Protein AF-0000000080438898 (afdb_homodimer)

Radius of gyration: 27.8 Å; Cα contacts (8 Å, |Δi|>4): 1320; chains: 2; bounding box: 69×73×82 Å

InterPro domains:
  IPR001917 Aminotransferase, class-II, pyridoxal-phosphate binding site [PS00599] (202-211)
  IPR004839 Aminotransferase, class I/classII, large domain [PF00155] (15-336)
  IPR005861 Histidinol-phosphate aminotransferase family [TIGR01141] (5-339)
  IPR015421 Pyridoxal phosphate-dependent transferase, major domain [G3DSA:3.40.640.10] (38-249)
  IPR015422 Pyridoxal phosphate-dependent transferase, small domain [G3DSA:3.90.1150.10] (12-337)
  IPR015424 Pyridoxal phosphate-dependent transferase [SSF53383] (14-338)

Structure (mmCIF, N/CA/C/O backbone):
data_AF-0000000080438898-model_v1
#
loop_
_entity.id
_entity.type
_entity.pdbx_description
1 polymer 'Histidinol-phosphate transaminase'
#
loop_
_atom_site.group_PDB
_atom_site.id
_atom_site.type_symbol
_atom_site.label_atom_id
_atom_site.label_alt_id
_atom_site.label_comp_id
_atom_site.label_asym_id
_atom_site.label_entity_id
_atom_site.label_seq_id
_atom_site.pdbx_PDB_ins_code
_atom_site.Cartn_x
_atom_site.Cartn_y
_atom_site.Cartn_z
_atom_site.occupancy
_atom_site.B_iso_or_equiv
_atom_site.auth_seq_id
_atom_site.auth_comp_id
_atom_site.auth_asym_id
_atom_site.auth_atom_id
_atom_site.pdbx_PDB_model_num
ATOM 1 N N . MET A 1 1 ? -40.719 -39.406 -25.328 1 26.23 1 MET A N 1
ATOM 2 C CA . MET A 1 1 ? -40.469 -38 -25.625 1 26.23 1 MET A CA 1
ATOM 3 C C . MET A 1 1 ? -39.438 -37.406 -24.672 1 26.23 1 MET A C 1
ATOM 5 O O . MET A 1 1 ? -39.656 -37.312 -23.469 1 26.23 1 MET A O 1
ATOM 9 N N . LYS A 1 2 ? -38.188 -37.5 -24.922 1 29.28 2 LYS A N 1
ATOM 10 C CA . LYS A 1 2 ? -37.031 -37.344 -24.047 1 29.28 2 LYS A CA 1
ATOM 11 C C . LYS A 1 2 ? -36.812 -35.875 -23.703 1 29.28 2 LYS A C 1
ATOM 13 O O . LYS A 1 2 ? -36.812 -35 -24.594 1 29.28 2 LYS A O 1
ATOM 18 N N . ILE A 1 3 ? -37.125 -35.188 -22.562 1 27.59 3 ILE A N 1
ATOM 19 C CA . ILE A 1 3 ? -37.156 -33.812 -22.078 1 27.59 3 ILE A CA 1
ATOM 20 C C . ILE A 1 3 ? -35.781 -33.188 -22.25 1 27.59 3 ILE A C 1
ATOM 22 O O . ILE A 1 3 ? -34.812 -33.625 -21.625 1 27.59 3 ILE A O 1
ATOM 26 N N . VAL A 1 4 ? -35.469 -32.625 -23.406 1 28.47 4 VAL A N 1
ATOM 27 C CA . VAL A 1 4 ? -34.281 -31.875 -23.734 1 28.47 4 VAL A CA 1
ATOM 28 C C . VAL A 1 4 ? -34.125 -30.688 -22.781 1 28.47 4 VAL A C 1
ATOM 30 O O . VAL A 1 4 ? -34.938 -29.781 -22.766 1 28.47 4 VAL A O 1
ATOM 33 N N . GLU A 1 5 ? -33.906 -31.031 -21.531 1 28.7 5 GLU A N 1
ATOM 34 C CA . GLU A 1 5 ? -33.781 -29.875 -20.672 1 28.7 5 GLU A CA 1
ATOM 35 C C . GLU A 1 5 ? -32.906 -28.812 -21.312 1 28.7 5 GLU A C 1
ATOM 37 O O . GLU A 1 5 ? -31.812 -29.109 -21.812 1 28.7 5 GLU A O 1
ATOM 42 N N . GLU A 1 6 ? -33.469 -27.812 -21.875 1 26.52 6 GLU A N 1
ATOM 43 C CA . GLU A 1 6 ? -32.969 -26.641 -22.547 1 26.52 6 GLU A CA 1
ATOM 44 C C . GLU A 1 6 ? -31.781 -26.031 -21.797 1 26.52 6 GLU A C 1
ATOM 46 O O . GLU A 1 6 ? -31.891 -25.734 -20.594 1 26.52 6 GLU A O 1
ATOM 51 N N . TYR A 1 7 ? -30.688 -26.547 -22.141 1 24.84 7 TYR A N 1
ATOM 52 C CA . TYR A 1 7 ? -29.438 -25.953 -21.688 1 24.84 7 TYR A CA 1
ATOM 53 C C . TYR A 1 7 ? -29.484 -24.438 -21.766 1 24.84 7 TYR A C 1
ATOM 55 O O . TYR A 1 7 ? -29.594 -23.875 -22.859 1 24.84 7 TYR A O 1
ATOM 63 N N . LYS A 1 8 ? -30.172 -23.828 -20.906 1 31.91 8 LYS A N 1
ATOM 64 C CA . LYS A 1 8 ? -30.156 -22.375 -20.875 1 31.91 8 LYS A CA 1
ATOM 65 C C . LYS A 1 8 ? -28.719 -21.844 -20.891 1 31.91 8 LYS A C 1
ATOM 67 O O . LYS A 1 8 ? -27.922 -22.172 -20.031 1 31.91 8 LYS A O 1
ATOM 72 N N . PRO A 1 9 ? -28.453 -21.453 -22.016 1 28.25 9 PRO A N 1
ATOM 73 C CA . PRO A 1 9 ? -27.109 -20.922 -22.203 1 28.25 9 PRO A CA 1
ATOM 74 C C . PRO A 1 9 ? -26.703 -19.969 -21.078 1 28.25 9 PRO A C 1
ATOM 76 O O . PRO A 1 9 ? -27.516 -19.141 -20.625 1 28.25 9 PRO A O 1
ATOM 79 N N . LEU A 1 10 ? -25.953 -20.359 -20.094 1 33.41 10 LEU A N 1
ATOM 80 C CA . LEU A 1 10 ? -25.516 -19.469 -19.016 1 33.41 10 LEU A CA 1
ATOM 81 C C . LEU A 1 10 ? -25.031 -18.141 -19.562 1 33.41 10 LEU A C 1
ATOM 83 O O . LEU A 1 10 ? -24.078 -18.094 -20.344 1 33.41 10 LEU A O 1
ATOM 87 N N . VAL A 1 11 ? -25.734 -17.25 -19.891 1 33.91 11 VAL A N 1
ATOM 88 C CA . VAL A 1 11 ? -25.422 -15.875 -20.281 1 33.91 11 VAL A CA 1
ATOM 89 C C . VAL A 1 11 ? -24.484 -15.227 -19.266 1 33.91 11 VAL A C 1
ATOM 91 O O . VAL A 1 11 ? -24.859 -15.039 -18.109 1 33.91 11 VAL A O 1
ATOM 94 N N . ILE A 1 12 ? -23.188 -15.477 -19.344 1 42.47 12 ILE A N 1
ATOM 95 C CA . ILE A 1 12 ? -22.234 -14.719 -18.547 1 42.47 12 ILE A CA 1
ATOM 96 C C . ILE A 1 12 ? -22.156 -13.281 -19.047 1 42.47 12 ILE A C 1
ATOM 98 O O . ILE A 1 12 ? -21.641 -13.016 -20.141 1 42.47 12 ILE A O 1
ATOM 102 N N . GLU A 1 13 ? -22.922 -12.453 -18.859 1 47.16 13 GLU A N 1
ATOM 103 C CA . GLU A 1 13 ? -23.094 -11.07 -19.312 1 47.16 13 GLU A CA 1
ATOM 104 C C . GLU A 1 13 ? -21.734 -10.359 -19.422 1 47.16 13 GLU A C 1
ATOM 106 O O . GLU A 1 13 ? -21.516 -9.594 -20.359 1 47.16 13 GLU A O 1
ATOM 111 N N . ASN A 1 14 ? -20.781 -10.492 -18.438 1 59.94 14 ASN A N 1
ATOM 112 C CA . ASN A 1 14 ? -19.547 -9.703 -18.469 1 59.94 14 ASN A CA 1
ATOM 113 C C . ASN A 1 14 ? -18.328 -10.578 -18.719 1 59.94 14 ASN A C 1
ATOM 115 O O . ASN A 1 14 ? -17.203 -10.203 -18.391 1 59.94 14 ASN A O 1
ATOM 119 N N . GLY A 1 15 ? -18.516 -11.711 -19.453 1 83.19 15 GLY A N 1
ATOM 120 C CA . GLY A 1 15 ? -17.453 -12.625 -19.844 1 83.19 15 GLY A CA 1
ATOM 121 C C . GLY A 1 15 ? -16.906 -13.445 -18.688 1 83.19 15 GLY A C 1
ATOM 122 O O . GLY A 1 15 ? -17.328 -13.266 -17.547 1 83.19 15 GLY A O 1
ATOM 123 N N . ILE A 1 16 ? -16.281 -14.648 -19.047 1 92.94 16 ILE A N 1
ATOM 124 C CA . ILE A 1 16 ? -15.664 -15.539 -18.078 1 92.94 16 ILE A CA 1
ATOM 125 C C . ILE A 1 16 ? -14.203 -15.141 -17.859 1 92.94 16 ILE A C 1
ATOM 127 O O . ILE A 1 16 ? -13.445 -14.992 -18.828 1 92.94 16 ILE A O 1
ATOM 131 N N . LYS A 1 17 ? -13.906 -14.883 -16.547 1 93.62 17 LYS A N 1
ATOM 132 C CA . LYS A 1 17 ? -12.555 -14.453 -16.188 1 93.62 17 LYS A CA 1
ATOM 133 C C . LYS A 1 17 ? -11.727 -15.617 -15.672 1 93.62 17 LYS A C 1
ATOM 135 O O . LYS A 1 17 ? -11.852 -16 -14.508 1 93.62 17 LYS A O 1
ATOM 140 N N . LEU A 1 18 ? -10.852 -16.141 -16.5 1 96.94 18 LEU A N 1
ATOM 141 C CA . LEU A 1 18 ? -9.953 -17.234 -16.156 1 96.94 18 LEU A CA 1
ATOM 142 C C . LEU A 1 18 ? -8.5 -16.828 -16.375 1 96.94 18 LEU A C 1
ATOM 144 O O . LEU A 1 18 ? -7.695 -17.625 -16.859 1 96.94 18 LEU A O 1
ATOM 148 N N . ASN A 1 19 ? -8.188 -15.57 -16.094 1 94.88 19 ASN A N 1
ATOM 149 C CA . ASN A 1 19 ? -6.859 -15.055 -16.422 1 94.88 19 ASN A CA 1
ATOM 150 C C . ASN A 1 19 ? -6.113 -14.594 -15.164 1 94.88 19 ASN A C 1
ATOM 152 O O . ASN A 1 19 ? -4.891 -14.445 -15.195 1 94.88 19 ASN A O 1
ATOM 156 N N . GLY A 1 20 ? -6.727 -14.344 -13.992 1 94.44 20 GLY A N 1
ATOM 157 C CA . GLY A 1 20 ? -6.109 -13.664 -12.867 1 94.44 20 GLY A CA 1
ATOM 158 C C . GLY A 1 20 ? -5.812 -14.586 -11.703 1 94.44 20 GLY A C 1
ATOM 159 O O . GLY A 1 20 ? -5.398 -14.125 -10.633 1 94.44 20 GLY A O 1
ATOM 160 N N . ASN A 1 21 ? -6.078 -15.891 -11.852 1 97.69 21 ASN A N 1
ATOM 161 C CA . ASN A 1 21 ? -5.852 -16.891 -10.82 1 97.69 21 ASN A CA 1
ATOM 162 C C . ASN A 1 21 ? -6.633 -16.578 -9.547 1 97.69 21 ASN A C 1
ATOM 164 O O . ASN A 1 21 ? -6.152 -16.828 -8.438 1 97.69 21 ASN A O 1
ATOM 168 N N . GLU A 1 22 ? -7.758 -15.938 -9.695 1 96.81 22 GLU A N 1
ATOM 169 C CA . GLU A 1 22 ? -8.625 -15.586 -8.578 1 96.81 22 GLU A CA 1
ATOM 170 C C . GLU A 1 22 ? -9.57 -16.734 -8.227 1 96.81 22 GLU A C 1
ATOM 172 O O . GLU A 1 22 ? -9.859 -17.578 -9.07 1 96.81 22 GLU A O 1
ATOM 177 N N . CYS A 1 23 ? -9.953 -16.75 -7 1 95.94 23 CYS A N 1
ATOM 178 C CA . CYS A 1 23 ? -11 -17.688 -6.609 1 95.94 23 CYS A CA 1
ATOM 179 C C . CYS A 1 23 ? -12.281 -17.438 -7.398 1 95.94 23 CYS A C 1
ATOM 181 O O . CYS A 1 23 ? -12.672 -16.297 -7.605 1 95.94 23 CYS A O 1
ATOM 183 N N . PHE A 1 24 ? -12.898 -18.484 -7.859 1 94.81 24 PHE A N 1
ATOM 184 C CA . PHE A 1 24 ? -14.094 -18.328 -8.672 1 94.81 24 PHE A CA 1
ATOM 185 C C . PHE A 1 24 ? -15.281 -17.891 -7.824 1 94.81 24 PHE A C 1
ATOM 187 O O . PHE A 1 24 ? -16.234 -17.312 -8.336 1 94.81 24 PHE A O 1
ATOM 194 N N . TYR A 1 25 ? -15.234 -18.234 -6.559 1 93.75 25 TYR A N 1
ATOM 195 C CA . TYR A 1 25 ? -16.344 -17.969 -5.648 1 93.75 25 TYR A CA 1
ATOM 196 C C . TYR A 1 25 ? -16.156 -16.641 -4.934 1 93.75 25 TYR A C 1
ATOM 198 O O . TYR A 1 25 ? -15.086 -16.359 -4.391 1 93.75 25 TYR A O 1
ATOM 206 N N . ASN A 1 26 ? -17.219 -15.883 -5 1 90.75 26 ASN A N 1
ATOM 207 C CA . ASN A 1 26 ? -17.203 -14.672 -4.191 1 90.75 26 ASN A CA 1
ATOM 208 C C . ASN A 1 26 ? -17.406 -14.977 -2.711 1 90.75 26 ASN A C 1
ATOM 210 O O . ASN A 1 26 ? -17.797 -16.078 -2.35 1 90.75 26 ASN A O 1
ATOM 214 N N . ILE A 1 27 ? -17.25 -14.016 -1.889 1 85.56 27 ILE A N 1
ATOM 215 C CA . ILE A 1 27 ? -17.328 -14.18 -0.44 1 85.56 27 ILE A CA 1
ATOM 216 C C . ILE A 1 27 ? -18.766 -14.445 -0.023 1 85.56 27 ILE A C 1
ATOM 218 O O . ILE A 1 27 ? -19.703 -13.836 -0.55 1 85.56 27 ILE A O 1
ATOM 222 N N . GLY A 1 28 ? -19.094 -15.438 0.739 1 83.75 28 GLY A N 1
ATOM 223 C CA . GLY A 1 28 ? -20.422 -15.828 1.181 1 83.75 28 GLY A CA 1
ATOM 224 C C . GLY A 1 28 ? -21.031 -14.852 2.178 1 83.75 28 GLY A C 1
ATOM 225 O O . GLY A 1 28 ? -20.312 -14.039 2.771 1 83.75 28 GLY A O 1
ATOM 226 N N . GLN A 1 29 ? -22.234 -14.898 2.361 1 86.62 29 GLN A N 1
ATOM 227 C CA . GLN A 1 29 ? -23 -14.008 3.238 1 86.62 29 GLN A CA 1
ATOM 228 C C . GLN A 1 29 ? -22.531 -14.141 4.688 1 86.62 29 GLN A C 1
ATOM 230 O O . GLN A 1 29 ? -22.547 -13.164 5.441 1 86.62 29 GLN A O 1
ATOM 235 N N . ASP A 1 30 ? -22.109 -15.266 5.012 1 89.69 30 ASP A N 1
ATOM 236 C CA . ASP A 1 30 ? -21.656 -15.492 6.383 1 89.69 30 ASP A CA 1
ATOM 237 C C . ASP A 1 30 ? -20.375 -14.703 6.672 1 89.69 30 ASP A C 1
ATOM 239 O O . ASP A 1 30 ? -20.266 -14.07 7.727 1 89.69 30 ASP A O 1
ATOM 243 N N . VAL A 1 31 ? -19.516 -14.766 5.746 1 91 31 VAL A N 1
ATOM 244 C CA . VAL A 1 31 ? -18.25 -14.031 5.887 1 91 31 VAL A CA 1
ATOM 245 C C . VAL A 1 31 ? -18.531 -12.531 5.855 1 91 31 VAL A C 1
ATOM 247 O O . VAL A 1 31 ? -18 -11.781 6.688 1 91 31 VAL A O 1
ATOM 250 N N . LEU A 1 32 ? -19.406 -12.078 5.008 1 90.56 32 LEU A N 1
ATOM 251 C CA . LEU A 1 32 ? -19.734 -10.664 4.871 1 90.56 32 LEU A CA 1
ATOM 252 C C . LEU A 1 32 ? -20.422 -10.148 6.125 1 90.56 32 LEU A C 1
ATOM 254 O O . LEU A 1 32 ? -20.172 -9.023 6.559 1 90.56 32 LEU A O 1
ATOM 258 N N . GLY A 1 33 ? -21.328 -11.008 6.641 1 91.69 33 GLY A N 1
ATOM 259 C CA . GLY A 1 33 ? -22.016 -10.625 7.867 1 91.69 33 GLY A CA 1
ATOM 260 C C . GLY A 1 33 ? -21.078 -10.383 9.031 1 91.69 33 GLY A C 1
ATOM 261 O O . GLY A 1 33 ? -21.234 -9.406 9.766 1 91.69 33 GLY A O 1
ATOM 262 N N . GLU A 1 34 ? -20.094 -11.266 9.18 1 93.88 34 GLU A N 1
ATOM 263 C CA . GLU A 1 34 ? -19.094 -11.117 10.234 1 93.88 34 GLU A CA 1
ATOM 264 C C . GLU A 1 34 ? -18.234 -9.875 10.016 1 93.88 34 GLU A C 1
ATOM 266 O O . GLU A 1 34 ? -17.938 -9.141 10.961 1 93.88 34 GLU A O 1
ATOM 271 N N . PHE A 1 35 ? -17.938 -9.617 8.844 1 93.88 35 PHE A N 1
ATOM 272 C CA . PHE A 1 35 ? -17.141 -8.438 8.5 1 93.88 35 PHE A CA 1
ATOM 273 C C . PHE A 1 35 ? -17.906 -7.16 8.836 1 93.88 35 PHE A C 1
ATOM 275 O O . PHE A 1 35 ? -17.359 -6.254 9.469 1 93.88 35 PHE A O 1
ATOM 282 N N . PHE A 1 36 ? -19.125 -7.121 8.469 1 89.75 36 PHE A N 1
ATOM 283 C CA . PHE A 1 36 ? -19.953 -5.945 8.719 1 89.75 36 PHE A CA 1
ATOM 284 C C . PHE A 1 36 ? -20.109 -5.707 10.219 1 89.75 36 PHE A C 1
ATOM 286 O O . PHE A 1 36 ? -20.125 -4.562 10.672 1 89.75 36 PHE A O 1
ATOM 293 N N . SER A 1 37 ? -20.219 -6.758 10.93 1 93 37 SER A N 1
ATOM 294 C CA . SER A 1 37 ? -20.359 -6.637 12.383 1 93 37 SER A CA 1
ATOM 295 C C . SER A 1 37 ? -19.109 -6.008 13 1 93 37 SER A C 1
ATOM 297 O O . SER A 1 37 ? -19.203 -5.223 13.945 1 93 37 SER A O 1
ATOM 299 N N . LYS A 1 38 ? -17.984 -6.289 12.461 1 93.06 38 LYS A N 1
ATOM 300 C CA . LYS A 1 38 ? -16.734 -5.742 12.977 1 93.06 38 LYS A CA 1
ATOM 301 C C . LYS A 1 38 ? -16.547 -4.297 12.531 1 93.06 38 LYS A C 1
ATOM 303 O O . LYS A 1 38 ? -15.93 -3.498 13.25 1 93.06 38 LYS A O 1
ATOM 308 N N . LEU A 1 39 ? -17.062 -3.973 11.375 1 90.25 39 LEU A N 1
ATOM 309 C CA . LEU A 1 39 ? -16.891 -2.633 10.82 1 90.25 39 LEU A CA 1
ATOM 310 C C . LEU A 1 39 ? -17.609 -1.595 11.688 1 90.25 39 LEU A C 1
ATOM 312 O O . LEU A 1 39 ? -17.172 -0.441 11.75 1 90.25 39 LEU A O 1
ATOM 316 N N . LYS A 1 40 ? -18.594 -1.976 12.344 1 86.19 40 LYS A N 1
ATOM 317 C CA . LYS A 1 40 ? -19.406 -1.066 13.148 1 86.19 40 LYS A CA 1
ATOM 318 C C . LYS A 1 40 ? -18.594 -0.461 14.281 1 86.19 40 LYS A C 1
ATOM 320 O O . LYS A 1 40 ? -18.922 0.616 14.789 1 86.19 40 LYS A O 1
ATOM 325 N N . ASN A 1 41 ? -17.516 -1.059 14.602 1 88.19 41 ASN A N 1
ATOM 326 C CA . ASN A 1 41 ? -16.734 -0.627 15.75 1 88.19 41 ASN A CA 1
ATOM 327 C C . ASN A 1 41 ? -15.43 0.043 15.32 1 88.19 41 ASN A C 1
ATOM 329 O O . ASN A 1 41 ? -14.609 0.401 16.172 1 88.19 41 ASN A O 1
ATOM 333 N N . ILE A 1 42 ? -15.289 0.234 14.062 1 92.31 42 ILE A N 1
ATOM 334 C CA . ILE A 1 42 ? -14.031 0.784 13.562 1 92.31 42 ILE A CA 1
ATOM 335 C C . ILE A 1 42 ? -14.07 2.309 13.641 1 92.31 42 ILE A C 1
ATOM 337 O O . ILE A 1 42 ? -15.094 2.928 13.328 1 92.31 42 ILE A O 1
ATOM 341 N N . GLU A 1 43 ? -12.984 2.891 14.164 1 93.06 43 GLU A N 1
ATOM 342 C CA . GLU A 1 43 ? -12.75 4.328 14.055 1 93.06 43 GLU A CA 1
ATOM 343 C C . GLU A 1 43 ? -12.07 4.676 12.734 1 93.06 43 GLU A C 1
ATOM 345 O O . GLU A 1 43 ? -10.844 4.668 12.641 1 93.06 43 GLU A O 1
ATOM 350 N N . PHE A 1 44 ? -12.867 5.07 11.797 1 94.75 44 PHE A N 1
ATOM 351 C CA . PHE A 1 44 ? -12.375 5.277 10.438 1 94.75 44 PHE A CA 1
ATOM 352 C C . PHE A 1 44 ? -11.484 6.516 10.367 1 94.75 44 PHE A C 1
ATOM 354 O O . PHE A 1 44 ? -10.664 6.645 9.453 1 94.75 44 PHE A O 1
ATOM 361 N N . ASN A 1 45 ? -11.641 7.398 11.336 1 95.88 45 ASN A N 1
ATOM 362 C CA . ASN A 1 45 ? -10.867 8.633 11.367 1 95.88 45 ASN A CA 1
ATOM 363 C C . ASN A 1 45 ? -9.461 8.398 11.922 1 95.88 45 ASN A C 1
ATOM 365 O O . ASN A 1 45 ? -8.633 9.312 11.938 1 95.88 45 ASN A O 1
ATOM 369 N N . ARG A 1 46 ? -9.172 7.207 12.344 1 96 46 ARG A N 1
ATOM 370 C CA . ARG A 1 46 ? -7.887 6.891 12.969 1 96 46 ARG A CA 1
ATOM 371 C C . ARG A 1 46 ? -7.039 6.012 12.055 1 96 46 ARG A C 1
ATOM 373 O O . ARG A 1 46 ? -7.57 5.191 11.305 1 96 46 ARG A O 1
ATOM 380 N N . TYR A 1 47 ? -5.758 6.219 12.18 1 96.25 47 TYR A N 1
ATOM 381 C CA . TYR A 1 47 ? -4.824 5.406 11.406 1 96.25 47 TYR A CA 1
ATOM 382 C C . TYR A 1 47 ? -4.898 3.941 11.82 1 96.25 47 TYR A C 1
ATOM 384 O O . TYR A 1 47 ? -5.246 3.635 12.969 1 96.25 47 TYR A O 1
ATOM 392 N N . PRO A 1 48 ? -4.562 3.053 10.852 1 97.12 48 PRO A N 1
ATOM 393 C CA . PRO A 1 48 ? -4.566 1.626 11.18 1 97.12 48 PRO A CA 1
ATOM 394 C C . PRO A 1 48 ? -3.441 1.243 12.141 1 97.12 48 PRO A C 1
ATOM 396 O O . PRO A 1 48 ? -2.537 2.045 12.391 1 97.12 48 PRO A O 1
ATOM 399 N N . ASP A 1 49 ? -3.637 0.066 12.727 1 95.88 49 ASP A N 1
ATOM 400 C CA . ASP A 1 49 ? -2.5 -0.54 13.414 1 95.88 49 ASP A CA 1
ATOM 401 C C . ASP A 1 49 ? -1.332 -0.761 12.461 1 95.88 49 ASP A C 1
ATOM 403 O O . ASP A 1 49 ? -1.408 -1.605 11.562 1 95.88 49 ASP A O 1
ATOM 407 N N . SER A 1 50 ? -0.309 -0.01 12.672 1 95.56 50 SER A N 1
ATOM 408 C CA . SER A 1 50 ? 0.82 -0.028 11.75 1 95.56 50 SER A CA 1
ATOM 409 C C . SER A 1 50 ? 1.396 -1.433 11.609 1 95.56 50 SER A C 1
ATOM 411 O O . SER A 1 50 ? 1.903 -1.797 10.547 1 95.56 50 SER A O 1
ATOM 413 N N . ASP A 1 51 ? 1.284 -2.248 12.648 1 95 51 ASP A N 1
ATOM 414 C CA . ASP A 1 51 ? 1.902 -3.57 12.625 1 95 51 ASP A CA 1
ATOM 415 C C . ASP A 1 51 ? 0.87 -4.656 12.336 1 95 51 ASP A C 1
ATOM 417 O O . ASP A 1 51 ? 1.219 -5.828 12.188 1 95 51 ASP A O 1
ATOM 421 N N . SER A 1 52 ? -0.35 -4.281 12.219 1 97.62 52 SER A N 1
ATOM 422 C CA . SER A 1 52 ? -1.412 -5.246 11.953 1 97.62 52 SER A CA 1
ATOM 423 C C . SER A 1 52 ? -1.387 -6.387 12.969 1 97.62 52 SER A C 1
ATOM 425 O O . SER A 1 52 ? -1.437 -7.559 12.586 1 97.62 52 SER A O 1
ATOM 427 N N . ASN A 1 53 ? -1.355 -6.047 14.203 1 97.44 53 ASN A N 1
ATOM 428 C CA . ASN A 1 53 ? -1.049 -7.012 15.25 1 97.44 53 ASN A CA 1
ATOM 429 C C . ASN A 1 53 ? -2.078 -8.133 15.297 1 97.44 53 ASN A C 1
ATOM 431 O O . ASN A 1 53 ? -1.715 -9.312 15.336 1 97.44 53 ASN A O 1
ATOM 435 N N . LEU A 1 54 ? -3.357 -7.805 15.273 1 97.75 54 LEU A N 1
ATOM 436 C CA . LEU A 1 54 ? -4.387 -8.836 15.375 1 97.75 54 LEU A CA 1
ATOM 437 C C . LEU A 1 54 ? -4.367 -9.742 14.156 1 97.75 54 LEU A C 1
ATOM 439 O O . LEU A 1 54 ? -4.484 -10.969 14.281 1 97.75 54 LEU A O 1
ATOM 443 N N . LEU A 1 55 ? -4.227 -9.188 12.992 1 98.5 55 LEU A N 1
ATOM 444 C CA . LEU A 1 55 ? -4.133 -9.969 11.766 1 98.5 55 LEU A CA 1
ATOM 445 C C . LEU A 1 55 ? -2.906 -10.875 11.789 1 98.5 55 LEU A C 1
ATOM 447 O O . LEU A 1 55 ? -2.986 -12.047 11.406 1 98.5 55 LEU A O 1
ATOM 451 N N . LYS A 1 56 ? -1.816 -10.305 12.25 1 97.88 56 LYS A N 1
ATOM 452 C CA . LYS A 1 56 ? -0.568 -11.047 12.383 1 97.88 56 LYS A CA 1
ATOM 453 C C . LYS A 1 56 ? -0.744 -12.258 13.289 1 97.88 56 LYS A C 1
ATOM 455 O O . LYS A 1 56 ? -0.273 -13.359 12.969 1 97.88 56 LYS A O 1
ATOM 460 N N . GLU A 1 57 ? -1.369 -12.078 14.367 1 98.31 57 GLU A N 1
ATOM 461 C CA . GLU A 1 57 ? -1.591 -13.148 15.336 1 98.31 57 GLU A CA 1
ATOM 462 C C . GLU A 1 57 ? -2.432 -14.266 14.734 1 98.31 57 GLU A C 1
ATOM 464 O O . GLU A 1 57 ? -2.104 -15.445 14.891 1 98.31 57 GLU A O 1
ATOM 469 N N . LYS A 1 58 ? -3.469 -13.906 14.117 1 98.5 58 LYS A N 1
ATOM 470 C CA . LYS A 1 58 ? -4.355 -14.898 13.516 1 98.5 58 LYS A CA 1
ATOM 471 C C . LYS A 1 58 ? -3.646 -15.672 12.414 1 98.5 58 LYS A C 1
ATOM 473 O O . LYS A 1 58 ? -3.793 -16.891 12.305 1 98.5 58 LYS A O 1
ATOM 478 N N . TYR A 1 59 ? -2.893 -15.008 11.641 1 98.69 59 TYR A N 1
ATOM 479 C CA . TYR A 1 59 ? -2.201 -15.688 10.555 1 98.69 59 TYR A CA 1
ATOM 480 C C . TYR A 1 59 ? -1.095 -16.594 11.086 1 98.69 59 TYR A C 1
ATOM 482 O O . TYR A 1 59 ? -0.856 -17.672 10.562 1 98.69 59 TYR A O 1
ATOM 490 N N . ALA A 1 60 ? -0.371 -16.078 12.102 1 98.62 60 ALA A N 1
ATOM 491 C CA . ALA A 1 60 ? 0.661 -16.875 12.75 1 98.62 60 ALA A CA 1
ATOM 492 C C . ALA A 1 60 ? 0.094 -18.203 13.242 1 98.62 60 ALA A C 1
ATOM 494 O O . ALA A 1 60 ? 0.706 -19.266 13.047 1 98.62 60 ALA A O 1
ATOM 495 N N . GLU A 1 61 ? -1.032 -18.141 13.812 1 98.5 61 GLU A N 1
ATOM 496 C CA . GLU A 1 61 ? -1.698 -19.359 14.273 1 98.5 61 GLU A CA 1
ATOM 497 C C . GLU A 1 61 ? -2.057 -20.266 13.109 1 98.5 61 GLU A C 1
ATOM 499 O O . GLU A 1 61 ? -1.857 -21.484 13.18 1 98.5 61 GLU A O 1
ATOM 504 N N . TYR A 1 62 ? -2.482 -19.703 12.109 1 98.19 62 TYR A N 1
ATOM 505 C CA . TYR A 1 62 ? -2.914 -20.453 10.938 1 98.19 62 TYR A CA 1
ATOM 506 C C . TYR A 1 62 ? -1.75 -21.234 10.32 1 98.19 62 TYR A C 1
ATOM 508 O O . TYR A 1 62 ? -1.896 -22.391 9.945 1 98.19 62 TYR A O 1
ATOM 516 N N . VAL A 1 63 ? -0.568 -20.578 10.234 1 98.06 63 VAL A N 1
ATOM 517 C CA . VAL A 1 63 ? 0.532 -21.188 9.5 1 98.06 63 VAL A CA 1
ATOM 518 C C . VAL A 1 63 ? 1.49 -21.859 10.484 1 98.06 63 VAL A C 1
ATOM 520 O O . VAL A 1 63 ? 2.463 -22.5 10.07 1 98.06 63 VAL A O 1
ATOM 523 N N . GLY A 1 64 ? 1.285 -21.703 11.742 1 97.81 64 GLY A N 1
ATOM 524 C CA . GLY A 1 64 ? 2.037 -22.422 12.758 1 97.81 64 GLY A CA 1
ATOM 525 C C . GLY A 1 64 ? 3.395 -21.812 13.047 1 97.81 64 GLY A C 1
ATOM 526 O O . GLY A 1 64 ? 4.395 -22.516 13.156 1 97.81 64 GLY A O 1
ATOM 527 N N . VAL A 1 65 ? 3.477 -20.469 13.109 1 98.25 65 VAL A N 1
ATOM 528 C CA . VAL A 1 65 ? 4.695 -19.75 13.484 1 98.25 65 VAL A CA 1
ATOM 529 C C . VAL A 1 65 ? 4.375 -18.719 14.555 1 98.25 65 VAL A C 1
ATOM 531 O O . VAL A 1 65 ? 3.256 -18.672 15.078 1 98.25 65 VAL A O 1
ATOM 534 N N . ASN A 1 66 ? 5.398 -17.938 14.93 1 97.88 66 ASN A N 1
ATOM 535 C CA . ASN A 1 66 ? 5.188 -16.859 15.906 1 97.88 66 ASN A CA 1
ATOM 536 C C . ASN A 1 66 ? 4.891 -15.531 15.219 1 97.88 66 ASN A C 1
ATOM 538 O O . ASN A 1 66 ? 5.301 -15.312 14.078 1 97.88 66 ASN A O 1
ATOM 542 N N . LYS A 1 67 ? 4.191 -14.727 15.938 1 97.56 67 LYS A N 1
ATOM 543 C CA . LYS A 1 67 ? 3.842 -13.406 15.422 1 97.56 67 LYS A CA 1
ATOM 544 C C . LYS A 1 67 ? 5.086 -12.633 15.008 1 97.56 67 LYS A C 1
ATOM 546 O O . LYS A 1 67 ? 5.062 -11.875 14.031 1 97.56 67 LYS A O 1
ATOM 551 N N . GLY A 1 68 ? 6.176 -12.797 15.742 1 97.94 68 GLY A N 1
ATOM 552 C CA . GLY A 1 68 ? 7.422 -12.102 15.461 1 97.94 68 GLY A CA 1
ATOM 553 C C . GLY A 1 68 ? 8.07 -12.547 14.164 1 97.94 68 GLY A C 1
ATOM 554 O O . GLY A 1 68 ? 8.992 -11.883 13.672 1 97.94 68 GLY A O 1
ATOM 555 N N . ASN A 1 69 ? 7.52 -13.609 13.484 1 98.62 69 ASN A N 1
ATOM 556 C CA . ASN A 1 69 ? 8.047 -14.133 12.227 1 98.62 69 ASN A CA 1
ATOM 557 C C . ASN A 1 69 ? 7.355 -13.508 11.023 1 98.62 69 ASN A C 1
ATOM 559 O O . ASN A 1 69 ? 7.668 -13.844 9.875 1 98.62 69 ASN A O 1
ATOM 563 N N . ILE A 1 70 ? 6.469 -12.555 11.328 1 98.75 70 ILE A N 1
ATOM 564 C CA . ILE A 1 70 ? 5.582 -12.18 10.227 1 98.75 70 ILE A CA 1
ATOM 565 C C . ILE A 1 70 ? 5.594 -10.664 10.055 1 98.75 70 ILE A C 1
ATOM 567 O O . ILE A 1 70 ? 5.582 -9.914 11.039 1 98.75 70 ILE A O 1
ATOM 571 N N . ILE A 1 71 ? 5.676 -10.203 8.836 1 98.69 71 ILE A N 1
ATOM 572 C CA . ILE A 1 71 ? 5.297 -8.852 8.422 1 98.69 71 ILE A CA 1
ATOM 573 C C . ILE A 1 71 ? 4.059 -8.914 7.539 1 98.69 71 ILE A C 1
ATOM 575 O O . ILE A 1 71 ? 3.967 -9.75 6.641 1 98.69 71 ILE A O 1
ATOM 579 N N . VAL A 1 72 ? 3.018 -8.109 7.848 1 98.75 72 VAL A N 1
ATOM 580 C CA . VAL A 1 72 ? 1.826 -8.008 7.012 1 98.75 72 VAL A CA 1
ATOM 581 C C . VAL A 1 72 ? 2.027 -6.922 5.953 1 98.75 72 VAL A C 1
ATOM 583 O O . VAL A 1 72 ? 2.527 -5.836 6.258 1 98.75 72 VAL A O 1
ATOM 586 N N . GLU A 1 73 ? 1.614 -7.293 4.746 1 98.12 73 GLU A N 1
ATOM 587 C CA . GLU A 1 73 ? 1.907 -6.402 3.627 1 98.12 73 GLU A CA 1
ATOM 588 C C . GLU A 1 73 ? 0.668 -6.172 2.766 1 98.12 73 GLU A C 1
ATOM 590 O O . GLU A 1 73 ? -0.281 -6.957 2.814 1 98.12 73 GLU A O 1
ATOM 595 N N . ASN A 1 74 ? 0.64 -5.055 2.014 1 97.94 74 ASN A N 1
ATOM 596 C CA . ASN A 1 74 ? -0.396 -4.738 1.035 1 97.94 74 ASN A CA 1
ATOM 597 C C . ASN A 1 74 ? -0.286 -5.621 -0.203 1 97.94 74 ASN A C 1
ATOM 599 O O . ASN A 1 74 ? 0.011 -5.133 -1.295 1 97.94 74 ASN A O 1
ATOM 603 N N . GLY A 1 75 ? -0.655 -6.902 -0.008 1 97 75 GLY A N 1
ATOM 604 C CA . GLY A 1 75 ? -0.355 -7.93 -0.991 1 97 75 GLY A CA 1
ATOM 605 C C . GLY A 1 75 ? 1.056 -8.477 -0.872 1 97 75 GLY A C 1
ATOM 606 O O . GLY A 1 75 ? 1.96 -7.777 -0.409 1 97 75 GLY A O 1
ATOM 607 N N . SER A 1 76 ? 1.195 -9.719 -1.353 1 97.25 76 SER A N 1
ATOM 608 C CA . SER A 1 76 ? 2.533 -10.297 -1.276 1 97.25 76 SER A CA 1
ATOM 609 C C . SER A 1 76 ? 3.5 -9.578 -2.211 1 97.25 76 SER A C 1
ATOM 611 O O . SER A 1 76 ? 4.719 -9.664 -2.043 1 97.25 76 SER A O 1
ATOM 613 N N . ASP A 1 77 ? 2.971 -8.836 -3.168 1 96.62 77 ASP A N 1
ATOM 614 C CA . ASP A 1 77 ? 3.803 -8.016 -4.039 1 96.62 77 ASP A CA 1
ATOM 615 C C . ASP A 1 77 ? 4.633 -7.02 -3.23 1 96.62 77 ASP A C 1
ATOM 617 O O . ASP A 1 77 ? 5.812 -6.812 -3.516 1 96.62 77 ASP A O 1
ATOM 621 N N . GLU A 1 78 ? 3.973 -6.473 -2.229 1 97.25 78 GLU A N 1
ATOM 622 C CA . GLU A 1 78 ? 4.691 -5.508 -1.401 1 97.25 78 GLU A CA 1
ATOM 623 C C . GLU A 1 78 ? 5.82 -6.176 -0.628 1 97.25 78 GLU A C 1
ATOM 625 O O . GLU A 1 78 ? 6.875 -5.57 -0.412 1 97.25 78 GLU A O 1
ATOM 630 N N . ALA A 1 79 ? 5.613 -7.422 -0.233 1 98.06 79 ALA A N 1
ATOM 631 C CA . ALA A 1 79 ? 6.668 -8.18 0.436 1 98.06 79 ALA A CA 1
ATOM 632 C C . ALA A 1 79 ? 7.859 -8.391 -0.491 1 98.06 79 ALA A C 1
ATOM 634 O O . ALA A 1 79 ? 9.008 -8.227 -0.081 1 98.06 79 ALA A O 1
ATOM 635 N N . ILE A 1 80 ? 7.566 -8.734 -1.695 1 98.5 80 ILE A N 1
ATOM 636 C CA . ILE A 1 80 ? 8.602 -8.953 -2.697 1 98.5 80 ILE A CA 1
ATOM 637 C C . ILE A 1 80 ? 9.383 -7.656 -2.916 1 98.5 80 ILE A C 1
ATOM 639 O O . ILE A 1 80 ? 10.617 -7.66 -2.91 1 98.5 80 ILE A O 1
ATOM 643 N N . GLY A 1 81 ? 8.672 -6.578 -3.043 1 97.12 81 GLY A N 1
ATOM 644 C CA . GLY A 1 81 ? 9.312 -5.281 -3.186 1 97.12 81 GLY A CA 1
ATOM 645 C C . GLY A 1 81 ? 10.188 -4.914 -1.997 1 97.12 81 GLY A C 1
ATOM 646 O O . GLY A 1 81 ? 11.297 -4.406 -2.168 1 97.12 81 GLY A O 1
ATOM 647 N N . LEU A 1 82 ? 9.664 -5.168 -0.821 1 97.38 82 LEU A N 1
ATOM 648 C CA . LEU A 1 82 ? 10.383 -4.875 0.415 1 97.38 82 LEU A CA 1
ATOM 649 C C . LEU A 1 82 ? 11.703 -5.633 0.467 1 97.38 82 LEU A C 1
ATOM 651 O O . LEU A 1 82 ? 12.75 -5.051 0.769 1 97.38 82 LEU A O 1
ATOM 655 N N . ILE A 1 83 ? 11.672 -6.922 0.134 1 98.5 83 ILE A N 1
ATOM 656 C CA . ILE A 1 83 ? 12.859 -7.77 0.175 1 98.5 83 ILE A CA 1
ATOM 657 C C . ILE A 1 83 ? 13.883 -7.273 -0.844 1 98.5 83 ILE A C 1
ATOM 659 O O . ILE A 1 83 ? 15.047 -7.066 -0.51 1 98.5 83 ILE A O 1
ATOM 663 N N . ILE A 1 84 ? 13.453 -7.078 -2.031 1 97.38 84 ILE A N 1
ATOM 664 C CA . ILE A 1 84 ? 14.367 -6.715 -3.111 1 97.38 84 ILE A CA 1
ATOM 665 C C . ILE A 1 84 ? 14.969 -5.336 -2.838 1 97.38 84 ILE A C 1
ATOM 667 O O . ILE A 1 84 ? 16.172 -5.141 -2.996 1 97.38 84 ILE A O 1
ATOM 671 N N . SER A 1 85 ? 14.172 -4.418 -2.363 1 94.44 85 SER A N 1
ATOM 672 C CA . SER A 1 85 ? 14.672 -3.08 -2.072 1 94.44 85 SER A CA 1
ATOM 673 C C . SER A 1 85 ? 15.695 -3.109 -0.945 1 94.44 85 SER A C 1
ATOM 675 O O . SER A 1 85 ? 16.625 -2.303 -0.927 1 94.44 85 SER A O 1
ATOM 677 N N . ALA A 1 86 ? 15.539 -3.984 -0.041 1 95.38 86 ALA A N 1
ATOM 678 C CA . ALA A 1 86 ? 16.422 -4.066 1.118 1 95.38 86 ALA A CA 1
ATOM 679 C C . ALA A 1 86 ? 17.781 -4.664 0.737 1 95.38 86 ALA A C 1
ATOM 681 O O . ALA A 1 86 ? 18.797 -4.348 1.351 1 95.38 86 ALA A O 1
ATOM 682 N N . TYR A 1 87 ? 17.812 -5.512 -0.33 1 96.31 87 TYR A N 1
ATOM 683 C CA . TYR A 1 87 ? 19.016 -6.293 -0.548 1 96.31 87 TYR A CA 1
ATOM 684 C C . TYR A 1 87 ? 19.625 -5.996 -1.917 1 96.31 87 TYR A C 1
ATOM 686 O O . TYR A 1 87 ? 20.766 -6.363 -2.189 1 96.31 87 TYR A O 1
ATOM 694 N N . ILE A 1 88 ? 18.859 -5.395 -2.76 1 95 88 ILE A N 1
ATOM 695 C CA . ILE A 1 88 ? 19.312 -5.258 -4.141 1 95 88 ILE A CA 1
ATOM 696 C C . ILE A 1 88 ? 19.5 -3.781 -4.48 1 95 88 ILE A C 1
ATOM 698 O O . ILE A 1 88 ? 18.594 -2.975 -4.273 1 95 88 ILE A O 1
ATOM 702 N N . GLN A 1 89 ? 20.594 -3.445 -4.926 1 90.06 89 GLN A N 1
ATOM 703 C CA . GLN A 1 89 ? 20.969 -2.139 -5.453 1 90.06 89 GLN A CA 1
ATOM 704 C C . GLN A 1 89 ? 21.719 -2.275 -6.773 1 90.06 89 GLN A C 1
ATOM 706 O O . GLN A 1 89 ? 21.859 -3.379 -7.305 1 90.06 89 GLN A O 1
ATOM 711 N N . LYS A 1 90 ? 22.188 -1.15 -7.254 1 89.31 90 LYS A N 1
ATOM 712 C CA . LYS A 1 90 ? 22.906 -1.156 -8.523 1 89.31 90 LYS A CA 1
ATOM 713 C C . LYS A 1 90 ? 24.078 -2.145 -8.484 1 89.31 90 LYS A C 1
ATOM 715 O O . LYS A 1 90 ? 24.859 -2.148 -7.543 1 89.31 90 LYS A O 1
ATOM 720 N N . GLY A 1 91 ? 24.062 -3.059 -9.461 1 90.88 91 GLY A N 1
ATOM 721 C CA . GLY A 1 91 ? 25.156 -3.996 -9.609 1 90.88 91 GLY A CA 1
ATOM 722 C C . GLY A 1 91 ? 24.891 -5.344 -8.969 1 90.88 91 GLY A C 1
ATOM 723 O O . GLY A 1 91 ? 25.594 -6.316 -9.234 1 90.88 91 GLY A O 1
ATOM 724 N N . LYS A 1 92 ? 23.875 -5.488 -8.203 1 96.94 92 LYS A N 1
ATOM 725 C CA . LYS A 1 92 ? 23.547 -6.754 -7.551 1 96.94 92 LYS A CA 1
ATOM 726 C C . LYS A 1 92 ? 22.672 -7.629 -8.453 1 96.94 92 LYS A C 1
ATOM 728 O O . LYS A 1 92 ? 21.969 -7.117 -9.328 1 96.94 92 LYS A O 1
ATOM 733 N N . LYS A 1 93 ? 22.828 -8.93 -8.234 1 98.75 93 LYS A N 1
ATOM 734 C CA . LYS A 1 93 ? 22.188 -9.898 -9.117 1 98.75 93 LYS A CA 1
ATOM 735 C C . LYS A 1 93 ? 21.172 -10.75 -8.359 1 98.75 93 LYS A C 1
ATOM 737 O O . LYS A 1 93 ? 21.422 -11.18 -7.238 1 98.75 93 LYS A O 1
ATOM 742 N N . VAL A 1 94 ? 20 -10.945 -8.992 1 98.88 94 VAL A N 1
ATOM 743 C CA . VAL A 1 94 ? 18.953 -11.805 -8.461 1 98.88 94 VAL A CA 1
ATOM 744 C C . VAL A 1 94 ? 18.719 -12.984 -9.406 1 98.88 94 VAL A C 1
ATOM 746 O O . VAL A 1 94 ? 18.609 -12.797 -10.625 1 98.88 94 VAL A O 1
ATOM 749 N N . LEU A 1 95 ? 18.688 -14.18 -8.836 1 98.94 95 LEU A N 1
ATOM 750 C CA . LEU A 1 95 ? 18.406 -15.367 -9.633 1 98.94 95 LEU A CA 1
ATOM 751 C C . LEU A 1 95 ? 16.938 -15.766 -9.516 1 98.94 95 LEU A C 1
ATOM 753 O O . LEU A 1 95 ? 16.375 -15.766 -8.414 1 98.94 95 LEU A O 1
ATOM 757 N N . THR A 1 96 ? 16.312 -16.031 -10.648 1 98.88 96 THR A N 1
ATOM 758 C CA . THR A 1 96 ? 14.953 -16.562 -10.695 1 98.88 96 THR A CA 1
ATOM 759 C C . THR A 1 96 ? 14.805 -17.547 -11.844 1 98.88 96 THR A C 1
ATOM 761 O O . THR A 1 96 ? 15.797 -18 -12.422 1 98.88 96 THR A O 1
ATOM 764 N N . LEU A 1 97 ? 13.594 -18.047 -12.055 1 98.88 97 LEU A N 1
ATOM 765 C CA . LEU A 1 97 ? 13.273 -18.984 -13.117 1 98.88 97 LEU A CA 1
ATOM 766 C C . LEU A 1 97 ? 12.656 -18.281 -14.32 1 98.88 97 LEU A C 1
ATOM 768 O O . LEU A 1 97 ? 12.188 -17.141 -14.195 1 98.88 97 LEU A O 1
ATOM 772 N N . ASN A 1 98 ? 12.734 -18.969 -15.438 1 98 98 ASN A N 1
ATOM 773 C CA . ASN A 1 98 ? 12.086 -18.5 -16.656 1 98 98 ASN A CA 1
ATOM 774 C C . ASN A 1 98 ? 11.258 -19.609 -17.297 1 98 98 ASN A C 1
ATOM 776 O O . ASN A 1 98 ? 11.805 -20.547 -17.891 1 98 98 ASN A O 1
ATOM 780 N N . PRO A 1 99 ? 9.922 -19.5 -17.328 1 97.31 99 PRO A N 1
ATOM 781 C CA . PRO A 1 99 ? 9.172 -18.359 -16.812 1 97.31 99 PRO A CA 1
ATOM 782 C C . PRO A 1 99 ? 8.969 -18.391 -15.305 1 97.31 99 PRO A C 1
ATOM 784 O O . PRO A 1 99 ? 9.07 -19.469 -14.695 1 97.31 99 PRO A O 1
ATOM 787 N N . ASP A 1 100 ? 8.812 -17.234 -14.742 1 98.19 100 ASP A N 1
ATOM 788 C CA . ASP A 1 100 ? 8.32 -17.031 -13.375 1 98.19 100 ASP A CA 1
ATOM 789 C C . ASP A 1 100 ? 7.574 -15.703 -13.258 1 98.19 100 ASP A C 1
ATOM 791 O O . ASP A 1 100 ? 7.246 -15.07 -14.266 1 98.19 100 ASP A O 1
ATOM 795 N N . PHE A 1 101 ? 7.184 -15.391 -12.125 1 97.38 101 PHE A N 1
ATOM 796 C CA . PHE A 1 101 ? 6.355 -14.219 -11.891 1 97.38 101 PHE A CA 1
ATOM 797 C C . PHE A 1 101 ? 7.039 -12.961 -12.422 1 97.38 101 PHE A C 1
ATOM 799 O O . PHE A 1 101 ? 8.164 -12.648 -12.031 1 97.38 101 PHE A O 1
ATOM 806 N N . SER A 1 102 ? 6.359 -12.172 -13.234 1 94.81 102 SER A N 1
ATOM 807 C CA . SER A 1 102 ? 6.926 -11.055 -13.984 1 94.81 102 SER A CA 1
ATOM 808 C C . SER A 1 102 ? 7.277 -9.891 -13.062 1 94.81 102 SER A C 1
ATOM 810 O O . SER A 1 102 ? 8.141 -9.07 -13.391 1 94.81 102 SER A O 1
ATOM 812 N N . MET A 1 103 ? 6.66 -9.828 -11.867 1 95.94 103 MET A N 1
ATOM 813 C CA . MET A 1 103 ? 6.895 -8.688 -10.984 1 95.94 103 MET A CA 1
ATOM 814 C C . MET A 1 103 ? 8.297 -8.75 -10.383 1 95.94 103 MET A C 1
ATOM 816 O O . MET A 1 103 ? 8.812 -7.742 -9.891 1 95.94 103 MET A O 1
ATOM 820 N N . TYR A 1 104 ? 8.938 -9.922 -10.398 1 98.06 104 TYR A N 1
ATOM 821 C CA . TYR A 1 104 ? 10.336 -9.984 -9.977 1 98.06 104 TYR A CA 1
ATOM 822 C C . TYR A 1 104 ? 11.203 -9.055 -10.812 1 98.06 104 TYR A C 1
ATOM 824 O O . TYR A 1 104 ? 12.023 -8.312 -10.281 1 98.06 104 TYR A O 1
ATOM 832 N N . ASP A 1 105 ? 10.93 -9.07 -12.172 1 96.69 105 ASP A N 1
ATOM 833 C CA . ASP A 1 105 ? 11.648 -8.195 -13.094 1 96.69 105 ASP A CA 1
ATOM 834 C C . ASP A 1 105 ? 11.406 -6.727 -12.75 1 96.69 105 ASP A C 1
ATOM 836 O O . ASP A 1 105 ? 12.344 -5.93 -12.727 1 96.69 105 ASP A O 1
ATOM 840 N N . PHE A 1 106 ? 10.227 -6.461 -12.453 1 95.19 106 PHE A N 1
ATOM 841 C CA . PHE A 1 106 ? 9.82 -5.098 -12.148 1 95.19 106 PHE A CA 1
ATOM 842 C C . PHE A 1 106 ? 10.578 -4.566 -10.938 1 95.19 106 PHE A C 1
ATOM 844 O O . PHE A 1 106 ? 11.211 -3.508 -11 1 95.19 106 PHE A O 1
ATOM 851 N N . TYR A 1 107 ? 10.594 -5.277 -9.844 1 96.12 107 TYR A N 1
ATOM 852 C CA . TYR A 1 107 ? 11.195 -4.812 -8.594 1 96.12 107 TYR A CA 1
ATOM 853 C C . TYR A 1 107 ? 12.711 -4.777 -8.695 1 96.12 107 TYR A C 1
ATOM 855 O O . TYR A 1 107 ? 13.359 -3.869 -8.172 1 96.12 107 TYR A O 1
ATOM 863 N N . VAL A 1 108 ? 13.289 -5.766 -9.367 1 97.19 108 VAL A N 1
ATOM 864 C CA . VAL A 1 108 ? 14.742 -5.805 -9.516 1 97.19 108 VAL A CA 1
ATOM 865 C C . VAL A 1 108 ? 15.203 -4.629 -10.375 1 97.19 108 VAL A C 1
ATOM 867 O O . VAL A 1 108 ? 16.172 -3.945 -10.031 1 97.19 108 VAL A O 1
ATOM 870 N N . SER A 1 109 ? 14.453 -4.371 -11.469 1 94.44 109 SER A N 1
ATOM 871 C CA . SER A 1 109 ? 14.805 -3.264 -12.359 1 94.44 109 SER A CA 1
ATOM 872 C C . SER A 1 109 ? 14.625 -1.919 -11.656 1 94.44 109 SER A C 1
ATOM 874 O O . SER A 1 109 ? 15.43 -1.005 -11.852 1 94.44 109 SER A O 1
ATOM 876 N N . SER A 1 110 ? 13.625 -1.804 -10.844 1 91.06 110 SER A N 1
ATOM 877 C CA . SER A 1 110 ? 13.344 -0.568 -10.117 1 91.06 110 SER A CA 1
ATOM 878 C C . SER A 1 110 ? 14.469 -0.232 -9.141 1 91.06 110 SER A C 1
ATOM 880 O O . SER A 1 110 ? 14.617 0.919 -8.727 1 91.06 110 SER A O 1
ATOM 882 N N . ASN A 1 111 ? 15.219 -1.211 -8.75 1 92.06 111 ASN A N 1
ATOM 883 C CA . ASN A 1 111 ? 16.344 -1.006 -7.84 1 92.06 111 ASN A CA 1
ATOM 884 C C . ASN A 1 111 ? 17.672 -1.088 -8.57 1 92.06 111 ASN A C 1
ATOM 886 O O . ASN A 1 111 ? 18.719 -1.281 -7.941 1 92.06 111 ASN A O 1
ATOM 890 N N . GLU A 1 112 ? 17.594 -1.122 -9.93 1 91.75 112 GLU A N 1
ATOM 891 C CA . GLU A 1 112 ? 18.75 -1.101 -10.812 1 91.75 112 GLU A CA 1
ATOM 892 C C . GLU A 1 112 ? 19.578 -2.371 -10.664 1 91.75 112 GLU A C 1
ATOM 894 O O . GLU A 1 112 ? 20.812 -2.338 -10.805 1 91.75 112 GLU A O 1
ATOM 899 N N . GLY A 1 113 ? 18.922 -3.455 -10.227 1 95.94 113 GLY A N 1
ATOM 900 C CA . GLY A 1 113 ? 19.562 -4.762 -10.18 1 95.94 113 GLY A CA 1
ATOM 901 C C . GLY A 1 113 ? 19.5 -5.504 -11.5 1 95.94 113 GLY A C 1
ATOM 902 O O . GLY A 1 113 ? 18.953 -4.992 -12.484 1 95.94 113 GLY A O 1
ATOM 903 N N . GLU A 1 114 ? 20.141 -6.648 -11.453 1 98.12 114 GLU A N 1
ATOM 904 C CA . GLU A 1 114 ? 20.141 -7.516 -12.633 1 98.12 114 GLU A CA 1
ATOM 905 C C . GLU A 1 114 ? 19.453 -8.844 -12.328 1 98.12 114 GLU A C 1
ATOM 907 O O . GLU A 1 114 ? 19.766 -9.5 -11.328 1 98.12 114 GLU A O 1
ATOM 912 N N . LEU A 1 115 ? 18.547 -9.227 -13.18 1 98.31 115 LEU A N 1
ATOM 913 C CA . LEU A 1 115 ? 17.844 -10.484 -13.016 1 98.31 115 LEU A CA 1
ATOM 914 C C . LEU A 1 115 ? 18.453 -11.578 -13.891 1 98.31 115 LEU A C 1
ATOM 916 O O . LEU A 1 115 ? 18.516 -11.438 -15.117 1 98.31 115 LEU A O 1
ATOM 920 N N . ILE A 1 116 ? 18.984 -12.602 -13.242 1 98.75 116 ILE A N 1
ATOM 921 C CA . ILE A 1 116 ? 19.484 -13.805 -13.891 1 98.75 116 ILE A CA 1
ATOM 922 C C . ILE A 1 116 ? 18.406 -14.875 -13.914 1 98.75 116 ILE A C 1
ATOM 924 O O . ILE A 1 116 ? 17.797 -15.172 -12.883 1 98.75 116 ILE A O 1
ATOM 928 N N . LYS A 1 117 ? 18.188 -15.5 -15.078 1 98.69 117 LYS A N 1
ATOM 929 C CA . LYS A 1 117 ? 17.078 -16.438 -15.188 1 98.69 117 LYS A CA 1
ATOM 930 C C . LYS A 1 117 ? 17.547 -17.812 -15.648 1 98.69 117 LYS A C 1
ATOM 932 O O . LYS A 1 117 ? 18.297 -17.922 -16.609 1 98.69 117 LYS A O 1
ATOM 937 N N . LEU A 1 118 ? 17.156 -18.812 -14.93 1 98.88 118 LEU A N 1
ATOM 938 C CA . LEU A 1 118 ? 17.344 -20.188 -15.391 1 98.88 118 LEU A CA 1
ATOM 939 C C . LEU A 1 118 ? 16.188 -20.609 -16.297 1 98.88 118 LEU A C 1
ATOM 941 O O . LEU A 1 118 ? 15.016 -20.547 -15.891 1 98.88 118 LEU A O 1
ATOM 945 N N . ALA A 1 119 ? 16.469 -21.078 -17.438 1 98.19 119 ALA A N 1
ATOM 946 C CA . ALA A 1 119 ? 15.445 -21.547 -18.359 1 98.19 119 ALA A CA 1
ATOM 947 C C . ALA A 1 119 ? 14.828 -22.859 -17.875 1 98.19 119 ALA A C 1
ATOM 949 O O . ALA A 1 119 ? 15.547 -23.844 -17.656 1 98.19 119 ALA A O 1
ATOM 950 N N . CYS A 1 120 ? 13.555 -22.844 -17.719 1 98 120 CYS A N 1
ATOM 951 C CA . CYS A 1 120 ? 12.828 -24.078 -17.406 1 98 120 CYS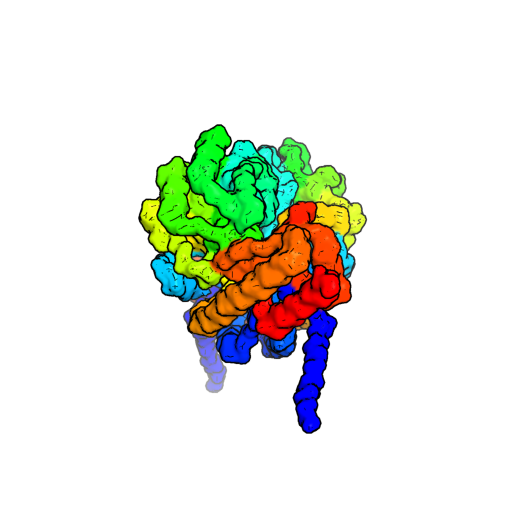 A CA 1
ATOM 952 C C . CYS A 1 120 ? 12.562 -24.891 -18.656 1 98 120 CYS A C 1
ATOM 954 O O . CYS A 1 120 ? 12.711 -24.391 -19.781 1 98 120 CYS A O 1
ATOM 956 N N . ASN A 1 121 ? 12.234 -26.141 -18.406 1 97.75 121 ASN A N 1
ATOM 957 C CA . ASN A 1 121 ? 11.766 -26.969 -19.516 1 97.75 121 ASN A CA 1
ATOM 958 C C . ASN A 1 121 ? 10.391 -26.531 -20 1 97.75 121 ASN A C 1
ATOM 960 O O . ASN A 1 121 ? 9.719 -25.734 -19.344 1 97.75 121 ASN A O 1
ATOM 964 N N . GLU A 1 122 ? 9.938 -27.031 -21.094 1 94.69 122 GLU A N 1
ATOM 965 C CA . GLU A 1 122 ? 8.672 -26.625 -21.703 1 94.69 122 GLU A CA 1
ATOM 966 C C . GLU A 1 122 ? 7.504 -26.859 -20.75 1 94.69 122 GLU A C 1
ATOM 968 O O . GLU A 1 122 ? 6.547 -26.078 -20.734 1 94.69 122 GLU A O 1
ATOM 973 N N . ASP A 1 123 ? 7.648 -27.891 -19.969 1 96 123 ASP A N 1
ATOM 974 C CA . ASP A 1 123 ? 6.562 -28.234 -19.062 1 96 123 ASP A CA 1
ATOM 975 C C . ASP A 1 123 ? 6.68 -27.469 -17.734 1 96 123 ASP A C 1
ATOM 977 O O . ASP A 1 123 ? 5.914 -27.719 -16.797 1 96 123 ASP A O 1
ATOM 981 N N . GLY A 1 124 ? 7.68 -26.641 -17.641 1 97.19 124 GLY A N 1
ATOM 982 C CA . GLY A 1 124 ? 7.867 -25.828 -16.453 1 97.19 124 GLY A CA 1
ATOM 983 C C . GLY A 1 124 ? 8.844 -26.453 -15.469 1 97.19 124 GLY A C 1
ATOM 984 O O . GLY A 1 124 ? 9.281 -25.797 -14.523 1 97.19 124 GLY A O 1
ATOM 985 N N . SER A 1 125 ? 9.219 -27.703 -15.695 1 98.31 125 SER A N 1
ATOM 986 C CA . SER A 1 125 ? 10.148 -28.359 -14.781 1 98.31 125 SER A CA 1
ATOM 987 C C . SER A 1 125 ? 11.547 -27.766 -14.891 1 98.31 125 SER A C 1
ATOM 989 O O . SER A 1 125 ? 11.875 -27.125 -15.891 1 98.31 125 SER A O 1
ATOM 991 N N . TYR A 1 126 ? 12.312 -27.891 -13.812 1 98.5 126 TYR A N 1
ATOM 992 C CA . TYR A 1 126 ? 13.703 -27.438 -13.789 1 98.5 126 TYR A CA 1
ATOM 993 C C . TYR A 1 126 ? 14.531 -28.266 -12.812 1 98.5 126 TYR A C 1
ATOM 995 O O . TYR A 1 126 ? 13.984 -28.969 -11.969 1 98.5 126 TYR A O 1
ATOM 1003 N N . SER A 1 127 ? 15.828 -28.219 -13 1 98.12 127 SER A N 1
ATOM 1004 C CA . SER A 1 127 ? 16.75 -28.891 -12.109 1 98.12 127 SER A CA 1
ATOM 1005 C C . SER A 1 127 ? 17.266 -27.969 -11.023 1 98.12 127 SER A C 1
ATOM 1007 O O . SER A 1 127 ? 17.844 -26.922 -11.312 1 98.12 127 SER A O 1
ATOM 1009 N N . VAL A 1 128 ? 17.109 -28.438 -9.789 1 98.56 128 VAL A N 1
ATOM 1010 C CA . VAL A 1 128 ? 17.609 -27.672 -8.656 1 98.56 128 VAL A CA 1
ATOM 1011 C C . VAL A 1 128 ? 19.125 -27.562 -8.734 1 98.56 128 VAL A C 1
ATOM 1013 O O . VAL A 1 128 ? 19.703 -26.531 -8.367 1 98.56 128 VAL A O 1
ATOM 1016 N N . ASP A 1 129 ? 19.766 -28.609 -9.234 1 98.62 129 ASP A N 1
ATOM 1017 C CA . ASP A 1 129 ? 21.203 -28.562 -9.414 1 98.62 129 ASP A CA 1
ATOM 1018 C C . ASP A 1 129 ? 21.609 -27.469 -10.391 1 98.62 129 ASP A C 1
ATOM 1020 O O . ASP A 1 129 ? 22.656 -26.812 -10.211 1 98.62 129 ASP A O 1
ATOM 1024 N N . ASP A 1 130 ? 20.812 -27.25 -11.391 1 98.81 130 ASP A N 1
ATOM 1025 C CA . ASP A 1 130 ? 21.078 -26.203 -12.352 1 98.81 130 ASP A CA 1
ATOM 1026 C C . ASP A 1 130 ? 20.891 -24.812 -11.727 1 98.81 130 ASP A C 1
ATOM 1028 O O . ASP A 1 130 ? 21.625 -23.875 -12.039 1 98.81 130 ASP A O 1
ATOM 1032 N N . VAL A 1 131 ? 19.922 -24.672 -10.875 1 98.88 131 VAL A N 1
ATOM 1033 C CA . VAL A 1 131 ? 19.719 -23.422 -10.133 1 98.88 131 VAL A CA 1
ATOM 1034 C C . VAL A 1 131 ? 20.969 -23.109 -9.312 1 98.88 131 VAL A C 1
ATOM 1036 O O . VAL A 1 131 ? 21.469 -21.969 -9.344 1 98.88 131 VAL A O 1
ATOM 1039 N N . ILE A 1 132 ? 21.422 -24.125 -8.617 1 98.88 132 ILE A N 1
ATOM 1040 C CA . ILE A 1 132 ? 22.562 -23.953 -7.742 1 98.88 132 ILE A CA 1
ATOM 1041 C C . ILE A 1 132 ? 23.812 -23.609 -8.57 1 98.88 132 ILE A C 1
ATOM 1043 O O . ILE A 1 132 ? 24.547 -22.688 -8.242 1 98.88 132 ILE A O 1
ATOM 1047 N N . ALA A 1 133 ? 24 -24.328 -9.672 1 98.88 133 ALA A N 1
ATOM 1048 C CA . ALA A 1 133 ? 25.156 -24.109 -10.523 1 98.88 133 ALA A CA 1
ATOM 1049 C C . ALA A 1 133 ? 25.156 -22.703 -11.109 1 98.88 133 ALA A C 1
ATOM 1051 O O . ALA A 1 133 ? 26.188 -22.016 -11.094 1 98.88 133 ALA A O 1
ATOM 1052 N N . LEU A 1 134 ? 24.047 -22.281 -11.547 1 98.88 134 LEU A N 1
ATOM 1053 C CA . LEU A 1 134 ? 23.938 -20.953 -12.148 1 98.88 134 LEU A CA 1
ATOM 1054 C C . LEU A 1 134 ? 24.141 -19.875 -11.102 1 98.88 134 LEU A C 1
ATOM 1056 O O . LEU A 1 134 ? 24.797 -18.859 -11.359 1 98.88 134 LEU A O 1
ATOM 1060 N N . GLY A 1 135 ? 23.547 -20.047 -9.969 1 98.81 135 GLY A N 1
ATOM 1061 C CA . GLY A 1 135 ? 23.703 -19.078 -8.891 1 98.81 135 GLY A CA 1
ATOM 1062 C C . GLY A 1 135 ? 25.156 -18.875 -8.484 1 98.81 135 GLY A C 1
ATOM 1063 O O . GLY A 1 135 ? 25.594 -17.75 -8.266 1 98.81 135 GLY A O 1
ATOM 1064 N N . LYS A 1 136 ? 25.812 -20 -8.383 1 98.69 136 LYS A N 1
ATOM 1065 C CA . LYS A 1 136 ? 27.219 -19.922 -8.008 1 98.69 136 LYS A CA 1
ATOM 1066 C C . LYS A 1 136 ? 28.047 -19.281 -9.117 1 98.69 136 LYS A C 1
ATOM 1068 O O . LYS A 1 136 ? 28.922 -18.453 -8.852 1 98.69 136 LYS A O 1
ATOM 1073 N N . LYS A 1 137 ? 27.797 -19.656 -10.328 1 98.75 137 LYS A N 1
ATOM 1074 C CA . LYS A 1 137 ? 28.531 -19.125 -11.477 1 98.75 137 LYS A CA 1
ATOM 1075 C C . LYS A 1 137 ? 28.375 -17.609 -11.578 1 98.75 137 LYS A C 1
ATOM 1077 O O . LYS A 1 137 ? 29.344 -16.891 -11.805 1 98.75 137 LYS A O 1
ATOM 1082 N N . GLU A 1 138 ? 27.172 -17.141 -11.344 1 98.69 138 GLU A N 1
ATOM 1083 C CA . GLU A 1 138 ? 26.859 -15.727 -11.547 1 98.69 138 GLU A CA 1
ATOM 1084 C C . GLU A 1 138 ? 27.094 -14.922 -10.266 1 98.69 138 GLU A C 1
ATOM 1086 O O . GLU A 1 138 ? 26.953 -13.695 -10.258 1 98.69 138 GLU A O 1
ATOM 1091 N N . LYS A 1 139 ? 27.406 -15.609 -9.188 1 98.38 139 LYS A N 1
ATOM 1092 C CA . LYS A 1 139 ? 27.609 -14.961 -7.898 1 98.38 139 LYS A CA 1
ATOM 1093 C C . LYS A 1 139 ? 26.438 -14.07 -7.531 1 98.38 139 LYS A C 1
ATOM 1095 O O . LYS A 1 139 ? 26.609 -12.891 -7.238 1 98.38 139 LYS A O 1
ATOM 1100 N N . VAL A 1 140 ? 25.234 -14.633 -7.469 1 98.81 140 VAL A N 1
ATOM 1101 C CA . VAL A 1 140 ? 24.016 -13.867 -7.262 1 98.81 140 VAL A CA 1
ATOM 1102 C C . VAL A 1 140 ? 23.938 -13.406 -5.809 1 98.81 140 VAL A C 1
ATOM 1104 O O . VAL A 1 140 ? 24.562 -14 -4.926 1 98.81 140 VAL A O 1
ATOM 1107 N N . ASP A 1 141 ? 23.172 -12.367 -5.586 1 98.81 141 ASP A N 1
ATOM 1108 C CA . ASP A 1 141 ? 23.047 -11.75 -4.27 1 98.81 141 ASP A CA 1
ATOM 1109 C C . ASP A 1 141 ? 21.734 -12.141 -3.592 1 98.81 141 ASP A C 1
ATOM 1111 O O . ASP A 1 141 ? 21.578 -11.961 -2.383 1 98.81 141 ASP A O 1
ATOM 1115 N N . LEU A 1 142 ? 20.812 -12.695 -4.324 1 98.88 142 LEU A N 1
ATOM 1116 C CA . LEU A 1 142 ? 19.484 -13.086 -3.867 1 98.88 142 LEU A CA 1
ATOM 1117 C C . LEU A 1 142 ? 18.844 -14.086 -4.828 1 98.88 142 LEU A C 1
ATOM 1119 O O . LEU A 1 142 ? 19.062 -14.016 -6.039 1 98.88 142 LEU A O 1
ATOM 1123 N N . ILE A 1 143 ? 18.172 -15.07 -4.309 1 98.94 143 ILE A N 1
ATOM 1124 C CA . ILE A 1 143 ? 17.406 -16.016 -5.113 1 98.94 143 ILE A CA 1
ATOM 1125 C C . ILE A 1 143 ? 15.922 -15.883 -4.773 1 98.94 143 ILE A C 1
ATOM 1127 O O . ILE A 1 143 ? 15.547 -15.812 -3.6 1 98.94 143 ILE A O 1
ATOM 1131 N N . ILE A 1 144 ? 15.078 -15.773 -5.797 1 98.94 144 ILE A N 1
ATOM 1132 C CA . ILE A 1 144 ? 13.641 -15.734 -5.586 1 98.94 144 ILE A CA 1
ATOM 1133 C C . ILE A 1 144 ? 12.938 -16.578 -6.641 1 98.94 144 ILE A C 1
ATOM 1135 O O . ILE A 1 144 ? 13.297 -16.531 -7.82 1 98.94 144 ILE A O 1
ATOM 1139 N N . PHE A 1 145 ? 12 -17.406 -6.23 1 98.94 145 PHE A N 1
ATOM 1140 C CA . PHE A 1 145 ? 11.195 -18.172 -7.172 1 98.94 145 PHE A CA 1
ATOM 1141 C C . PHE A 1 145 ? 9.867 -18.578 -6.543 1 98.94 145 PHE A C 1
ATOM 1143 O O . PHE A 1 145 ? 9.75 -18.656 -5.32 1 98.94 145 PHE A O 1
ATOM 1150 N N . SER A 1 146 ? 8.891 -18.766 -7.363 1 98.88 146 SER A N 1
ATOM 1151 C CA . SER A 1 146 ? 7.582 -19.203 -6.887 1 98.88 146 SER A CA 1
ATOM 1152 C C . SER A 1 146 ? 7.488 -20.719 -6.859 1 98.88 146 SER A C 1
ATOM 1154 O O . SER A 1 146 ? 8.031 -21.406 -7.73 1 98.88 146 SER A O 1
ATOM 1156 N N . ASN A 1 147 ? 6.879 -21.234 -5.898 1 98.88 147 ASN A N 1
ATOM 1157 C CA . ASN A 1 147 ? 6.645 -22.656 -5.719 1 98.88 147 ASN A CA 1
ATOM 1158 C C . ASN A 1 147 ? 5.32 -22.922 -5.016 1 98.88 147 ASN A C 1
ATOM 1160 O O . ASN A 1 147 ? 5.238 -22.859 -3.789 1 98.88 147 ASN A O 1
ATOM 1164 N N . PRO A 1 148 ? 4.27 -23.328 -5.777 1 98.75 148 PRO A N 1
ATOM 1165 C CA . PRO A 1 148 ? 4.219 -23.641 -7.203 1 98.75 148 PRO A CA 1
ATOM 1166 C C . PRO A 1 148 ? 4.574 -22.453 -8.094 1 98.75 148 PRO A C 1
ATOM 1168 O O . PRO A 1 148 ? 4.27 -21.312 -7.75 1 98.75 148 PRO A O 1
ATOM 1171 N N . ASN A 1 149 ? 5.152 -22.812 -9.219 1 98.81 149 ASN A N 1
ATOM 1172 C CA . ASN A 1 149 ? 5.629 -21.812 -10.156 1 98.81 149 ASN A CA 1
ATOM 1173 C C . ASN A 1 149 ? 4.473 -21.125 -10.883 1 98.81 149 ASN A C 1
ATOM 1175 O O . ASN A 1 149 ? 3.523 -21.781 -11.305 1 98.81 149 ASN A O 1
ATOM 1179 N N . ASN A 1 150 ? 4.465 -19.859 -10.898 1 98.25 150 ASN A N 1
ATOM 1180 C CA . ASN A 1 150 ? 3.639 -19.047 -11.773 1 98.25 150 ASN A CA 1
ATOM 1181 C C . ASN A 1 150 ? 4.414 -18.578 -13.008 1 98.25 150 ASN A C 1
ATOM 1183 O O . ASN A 1 150 ? 5.348 -17.781 -12.898 1 98.25 150 ASN A O 1
ATOM 1187 N N . PRO A 1 151 ? 4.117 -19.219 -14.055 1 97.75 151 PRO A N 1
ATOM 1188 C CA . PRO A 1 151 ? 2.775 -19.609 -14.5 1 97.75 151 PRO A CA 1
ATOM 1189 C C . PRO A 1 151 ? 2.646 -21.109 -14.734 1 97.75 151 PRO A C 1
ATOM 1191 O O . PRO A 1 151 ? 1.593 -21.578 -15.164 1 97.75 151 PRO A O 1
ATOM 1194 N N . THR A 1 152 ? 3.607 -21.922 -14.422 1 98.19 152 THR A N 1
ATOM 1195 C CA . THR A 1 152 ? 3.635 -23.266 -14.961 1 98.19 152 THR A CA 1
ATOM 1196 C C . THR A 1 152 ? 2.883 -24.234 -14.047 1 98.19 152 THR A C 1
ATOM 1198 O O . THR A 1 152 ? 2.473 -25.312 -14.477 1 98.19 152 THR A O 1
ATOM 1201 N N . GLY A 1 153 ? 2.865 -23.859 -12.805 1 98.69 153 GLY A N 1
ATOM 1202 C CA . GLY A 1 153 ? 2.232 -24.734 -11.844 1 98.69 153 GLY A CA 1
ATOM 1203 C C . GLY A 1 153 ? 3.158 -25.828 -11.336 1 98.69 153 GLY A C 1
ATOM 1204 O O . GLY A 1 153 ? 2.799 -26.578 -10.43 1 98.69 153 GLY A O 1
ATOM 1205 N N . PHE A 1 154 ? 4.379 -25.891 -11.867 1 98.62 154 PHE A N 1
ATOM 1206 C CA . PHE A 1 154 ? 5.355 -26.875 -11.414 1 98.62 154 PHE A CA 1
ATOM 1207 C C . PHE A 1 154 ? 5.816 -26.562 -9.992 1 98.62 154 PHE A C 1
ATOM 1209 O O . PHE A 1 154 ? 5.953 -25.406 -9.617 1 98.62 154 PHE A O 1
ATOM 1216 N N . ALA A 1 155 ? 6.023 -27.609 -9.18 1 98.69 155 ALA A N 1
ATOM 1217 C CA . ALA A 1 155 ? 6.512 -27.453 -7.816 1 98.69 155 ALA A CA 1
ATOM 1218 C C . ALA A 1 155 ? 7.621 -28.453 -7.508 1 98.69 155 ALA A C 1
ATOM 1220 O O . ALA A 1 155 ? 7.586 -29.594 -7.973 1 98.69 155 ALA A O 1
ATOM 1221 N N . VAL A 1 156 ? 8.609 -28 -6.797 1 98.31 156 VAL A N 1
ATOM 1222 C CA . VAL A 1 156 ? 9.633 -28.906 -6.293 1 98.31 156 VAL A CA 1
ATOM 1223 C C . VAL A 1 156 ? 9.383 -29.219 -4.82 1 98.31 156 VAL A C 1
ATOM 1225 O O . VAL A 1 156 ? 8.789 -28.406 -4.102 1 98.31 156 VAL A O 1
ATOM 1228 N N . GLU A 1 157 ? 9.844 -30.312 -4.406 1 97.69 157 GLU A N 1
ATOM 1229 C CA . GLU A 1 157 ? 9.633 -30.766 -3.033 1 97.69 157 GLU A CA 1
ATOM 1230 C C . GLU A 1 157 ? 10.516 -30 -2.057 1 97.69 157 GLU A C 1
ATOM 1232 O O . GLU A 1 157 ? 11.508 -29.391 -2.455 1 97.69 157 GLU A O 1
ATOM 1237 N N . GLU A 1 158 ? 10.156 -30.062 -0.812 1 97.75 158 GLU A N 1
ATOM 1238 C CA . GLU A 1 158 ? 10.805 -29.328 0.269 1 97.75 158 GLU A CA 1
ATOM 1239 C C . GLU A 1 158 ? 12.305 -29.641 0.321 1 97.75 158 GLU A C 1
ATOM 1241 O O . GLU A 1 158 ? 13.125 -28.75 0.529 1 97.75 158 GLU A O 1
ATOM 1246 N N . ASN A 1 159 ? 12.617 -30.906 0.136 1 97.75 159 ASN A N 1
ATOM 1247 C CA . ASN A 1 159 ? 14.008 -31.328 0.237 1 97.75 159 ASN A CA 1
ATOM 1248 C C . ASN A 1 159 ? 14.867 -30.656 -0.838 1 97.75 159 ASN A C 1
ATOM 1250 O O . ASN A 1 159 ? 16.047 -30.375 -0.607 1 97.75 159 ASN A O 1
ATOM 1254 N N . LYS A 1 160 ? 14.289 -30.484 -1.99 1 98.38 160 LYS A N 1
ATOM 1255 C CA . LYS A 1 160 ? 15 -29.812 -3.068 1 98.38 160 LYS A CA 1
ATOM 1256 C C . LYS A 1 160 ? 15.219 -28.328 -2.742 1 98.38 160 LYS A C 1
ATOM 1258 O O . LYS A 1 160 ? 16.266 -27.766 -3.07 1 98.38 160 LYS A O 1
ATOM 1263 N N . ILE A 1 161 ? 14.281 -27.688 -2.09 1 98.75 161 ILE A N 1
ATOM 1264 C CA . ILE A 1 161 ? 14.414 -26.297 -1.669 1 98.75 161 ILE A CA 1
ATOM 1265 C C . ILE A 1 161 ? 15.484 -26.188 -0.583 1 98.75 161 ILE A C 1
ATOM 1267 O O . ILE A 1 161 ? 16.297 -25.266 -0.591 1 98.75 161 ILE A O 1
ATOM 1271 N N . LYS A 1 162 ? 15.508 -27.156 0.321 1 98.62 162 LYS A N 1
ATOM 1272 C CA . LYS A 1 162 ? 16.531 -27.172 1.368 1 98.62 162 LYS A CA 1
ATOM 1273 C C . LYS A 1 162 ? 17.938 -27.25 0.77 1 98.62 162 LYS A C 1
ATOM 1275 O O . LYS A 1 162 ? 18.859 -26.641 1.291 1 98.62 162 LYS A O 1
ATOM 1280 N N . LYS A 1 163 ? 18.031 -28 -0.318 1 98.69 163 LYS A N 1
ATOM 1281 C CA . LYS A 1 163 ? 19.312 -28.094 -1.006 1 98.69 163 LYS A CA 1
ATOM 1282 C C . LYS A 1 163 ? 19.766 -26.719 -1.482 1 98.69 163 LYS A C 1
ATOM 1284 O O . LYS A 1 163 ? 20.953 -26.391 -1.387 1 98.69 163 LYS A O 1
ATOM 1289 N N . ILE A 1 164 ? 18.891 -25.891 -1.983 1 98.88 164 ILE A N 1
ATOM 1290 C CA . ILE A 1 164 ? 19.203 -24.531 -2.408 1 98.88 164 ILE A CA 1
ATOM 1291 C C . ILE A 1 164 ? 19.641 -23.703 -1.202 1 98.88 164 ILE A C 1
ATOM 1293 O O . ILE A 1 164 ? 20.656 -23.016 -1.246 1 98.88 164 ILE A O 1
ATOM 1297 N N . LEU A 1 165 ? 18.891 -23.828 -0.124 1 98.88 165 LEU A N 1
ATOM 1298 C CA . LEU A 1 165 ? 19.172 -23.078 1.099 1 98.88 165 LEU A CA 1
ATOM 1299 C C . LEU A 1 165 ? 20.547 -23.422 1.644 1 98.88 165 LEU A C 1
ATOM 1301 O O . LEU A 1 165 ? 21.297 -22.547 2.086 1 98.88 165 LEU A O 1
ATOM 1305 N N . GLU A 1 166 ? 20.906 -24.672 1.568 1 98.62 166 GLU A N 1
ATOM 1306 C CA . GLU A 1 166 ? 22.188 -25.141 2.078 1 98.62 166 GLU A CA 1
ATOM 1307 C C . GLU A 1 166 ? 23.344 -24.688 1.188 1 98.62 166 GLU A C 1
ATOM 1309 O O . GLU A 1 166 ? 24.453 -24.438 1.673 1 98.62 166 GLU A O 1
ATOM 1314 N N . SER A 1 167 ? 23.078 -24.562 -0.048 1 98.69 167 SER A N 1
ATOM 1315 C CA . SER A 1 167 ? 24.109 -24.188 -1.009 1 98.69 167 SER A CA 1
ATOM 1316 C C . SER A 1 167 ? 24.391 -22.688 -0.978 1 98.69 167 SER A C 1
ATOM 1318 O O . SER A 1 167 ? 25.438 -22.25 -1.431 1 98.69 167 SER A O 1
ATOM 1320 N N . PHE A 1 168 ? 23.422 -21.906 -0.47 1 98.62 168 PHE A N 1
ATOM 1321 C CA . PHE A 1 168 ? 23.547 -20.453 -0.469 1 98.62 168 PHE A CA 1
ATOM 1322 C C . PHE A 1 168 ? 23.297 -19.891 0.924 1 98.62 168 PHE A C 1
ATOM 1324 O O . PHE A 1 168 ? 22.484 -18.969 1.095 1 98.62 168 PHE A O 1
ATOM 1331 N N . LYS A 1 169 ? 24.094 -20.234 1.822 1 97.31 169 LYS A N 1
ATOM 1332 C CA . LYS A 1 169 ? 23.875 -19.891 3.225 1 97.31 169 LYS A CA 1
ATOM 1333 C C . LYS A 1 169 ? 24.094 -18.406 3.473 1 97.31 169 LYS A C 1
ATOM 1335 O O . LYS A 1 169 ? 23.562 -17.844 4.434 1 97.31 169 LYS A O 1
ATOM 1340 N N . ASP A 1 170 ? 24.734 -17.75 2.549 1 96.94 170 ASP A N 1
ATOM 1341 C CA . ASP A 1 170 ? 25.172 -16.391 2.801 1 96.94 170 ASP A CA 1
ATOM 1342 C C . ASP A 1 170 ? 24.266 -15.383 2.088 1 96.94 170 ASP A C 1
ATOM 1344 O O . ASP A 1 170 ? 24.469 -14.172 2.184 1 96.94 170 ASP A O 1
ATOM 1348 N N . ILE A 1 171 ? 23.297 -15.867 1.356 1 98.25 171 ILE A N 1
ATOM 1349 C CA . ILE A 1 171 ? 22.391 -14.945 0.68 1 98.25 171 ILE A CA 1
ATOM 1350 C C . ILE A 1 171 ? 20.938 -15.359 0.939 1 98.25 171 ILE A C 1
ATOM 1352 O O . ILE A 1 171 ? 20.672 -16.516 1.286 1 98.25 171 ILE A O 1
ATOM 1356 N N . ILE A 1 172 ? 20.047 -14.43 0.793 1 98.81 172 ILE A N 1
ATOM 1357 C CA . ILE A 1 172 ? 18.641 -14.648 1.053 1 98.81 172 ILE A CA 1
ATOM 1358 C C . ILE A 1 172 ? 18.031 -15.484 -0.074 1 98.81 172 ILE A C 1
ATOM 1360 O O . ILE A 1 172 ? 18.312 -15.25 -1.251 1 98.81 172 ILE A O 1
ATOM 1364 N N . VAL A 1 173 ? 17.266 -16.5 0.284 1 98.94 173 VAL A N 1
ATOM 1365 C CA . VAL A 1 173 ? 16.438 -17.281 -0.633 1 98.94 173 VAL A CA 1
ATOM 1366 C C . VAL A 1 173 ? 14.969 -17.031 -0.324 1 98.94 173 VAL A C 1
ATOM 1368 O O . VAL A 1 173 ? 14.508 -17.297 0.794 1 98.94 173 VAL A O 1
ATOM 1371 N N . VAL A 1 174 ? 14.234 -16.547 -1.316 1 98.94 174 VAL A N 1
ATOM 1372 C CA . VAL A 1 174 ? 12.812 -16.234 -1.163 1 98.94 174 VAL A CA 1
ATOM 1373 C C . VAL A 1 174 ? 11.977 -17.281 -1.904 1 98.94 174 VAL A C 1
ATOM 1375 O O . VAL A 1 174 ? 12.133 -17.469 -3.113 1 98.94 174 VAL A O 1
ATOM 1378 N N . VAL A 1 175 ? 11.156 -17.953 -1.197 1 98.94 175 VAL A N 1
ATOM 1379 C CA . VAL A 1 175 ? 10.18 -18.844 -1.812 1 98.94 175 VAL A CA 1
ATOM 1380 C C . VAL A 1 175 ? 8.805 -18.188 -1.811 1 98.94 175 VAL A C 1
ATOM 1382 O O . VAL A 1 175 ? 8.203 -17.984 -0.752 1 98.94 175 VAL A O 1
ATOM 1385 N N . ASP A 1 176 ? 8.344 -17.844 -2.963 1 98.88 176 ASP A N 1
ATOM 1386 C CA . ASP A 1 176 ? 7.02 -17.25 -3.135 1 98.88 176 ASP A CA 1
ATOM 1387 C C . ASP A 1 176 ? 5.938 -18.328 -3.178 1 98.88 176 ASP A C 1
ATOM 1389 O O . ASP A 1 176 ? 5.789 -19.016 -4.18 1 98.88 176 ASP A O 1
ATOM 1393 N N . GLU A 1 177 ? 5.125 -18.328 -2.141 1 98.88 177 GLU A N 1
ATOM 1394 C CA . GLU A 1 177 ? 4.141 -19.391 -1.961 1 98.88 177 GLU A CA 1
ATOM 1395 C C . GLU A 1 177 ? 2.721 -18.875 -2.148 1 98.88 177 GLU A C 1
ATOM 1397 O O . GLU A 1 177 ? 1.812 -19.25 -1.407 1 98.88 177 GLU A O 1
ATOM 1402 N N . ALA A 1 178 ? 2.514 -18.047 -3.146 1 98.69 178 ALA A N 1
ATOM 1403 C CA . ALA A 1 178 ? 1.208 -17.453 -3.416 1 98.69 178 ALA A CA 1
ATOM 1404 C C . ALA A 1 178 ? 0.153 -18.531 -3.654 1 98.69 178 ALA A C 1
ATOM 1406 O O . ALA A 1 178 ? -1.034 -18.312 -3.398 1 98.69 178 ALA A O 1
ATOM 1407 N N . TYR A 1 179 ? 0.585 -19.766 -4.078 1 98.81 179 TYR A N 1
ATOM 1408 C CA . TYR A 1 179 ? -0.378 -20.781 -4.477 1 98.81 179 TYR A CA 1
ATOM 1409 C C . TYR A 1 179 ? -0.247 -22.031 -3.611 1 98.81 179 TYR A C 1
ATOM 1411 O O . TYR A 1 179 ? -0.735 -23.109 -3.977 1 98.81 179 TYR A O 1
ATOM 1419 N N . ILE A 1 180 ? 0.298 -21.875 -2.467 1 98.69 180 ILE A N 1
ATOM 1420 C CA . ILE A 1 180 ? 0.755 -23.016 -1.677 1 98.69 180 ILE A CA 1
ATOM 1421 C C . ILE A 1 180 ? -0.447 -23.797 -1.149 1 98.69 180 ILE A C 1
ATOM 1423 O O . ILE A 1 180 ? -0.358 -25 -0.917 1 98.69 180 ILE A O 1
ATOM 1427 N N . GLU A 1 181 ? -1.532 -23.125 -0.927 1 98.62 181 GLU A N 1
ATOM 1428 C CA . GLU A 1 181 ? -2.713 -23.797 -0.404 1 98.62 181 GLU A CA 1
ATOM 1429 C C . GLU A 1 181 ? -3.176 -24.906 -1.349 1 98.62 181 GLU A C 1
ATOM 1431 O O . GLU A 1 181 ? -3.736 -25.906 -0.909 1 98.62 181 GLU A O 1
ATOM 1436 N N . PHE A 1 182 ? -2.916 -24.781 -2.59 1 98.75 182 PHE A N 1
ATOM 1437 C CA . PHE A 1 182 ? -3.346 -25.766 -3.578 1 98.75 182 PHE A CA 1
ATOM 1438 C C . PHE A 1 182 ? -2.359 -26.922 -3.65 1 98.75 182 PHE A C 1
ATOM 1440 O O . PHE A 1 182 ? -2.682 -27.984 -4.191 1 98.75 182 PHE A O 1
ATOM 1447 N N . TYR A 1 183 ? -1.155 -26.703 -3.238 1 98.31 183 TYR A N 1
ATOM 1448 C CA . TYR A 1 183 ? -0.094 -27.703 -3.275 1 98.31 183 TYR A CA 1
ATOM 1449 C C . TYR A 1 183 ? 0.031 -28.422 -1.936 1 98.31 183 TYR A C 1
ATOM 1451 O O . TYR A 1 183 ? 0.121 -29.656 -1.887 1 98.31 183 TYR A O 1
ATOM 1459 N N . GLY A 1 184 ? 0.124 -27.625 -0.838 1 96.81 184 GLY A N 1
ATOM 1460 C CA . GLY A 1 184 ? 0.03 -28.172 0.504 1 96.81 184 GLY A CA 1
ATOM 1461 C C . GLY A 1 184 ? 1.38 -28.516 1.105 1 96.81 184 GLY A C 1
ATOM 1462 O O . GLY A 1 184 ? 1.465 -28.906 2.273 1 96.81 184 GLY A O 1
ATOM 1463 N N . LYS A 1 185 ? 2.484 -28.359 0.37 1 97.38 185 LYS A N 1
ATOM 1464 C CA . LYS A 1 185 ? 3.816 -28.641 0.898 1 97.38 185 LYS A CA 1
ATOM 1465 C C . LYS A 1 185 ? 4.641 -27.359 1.02 1 97.38 185 LYS A C 1
ATOM 1467 O O . LYS A 1 185 ? 5.434 -27.047 0.131 1 97.38 185 LYS A O 1
ATOM 1472 N N . SER A 1 186 ? 4.508 -26.734 2.145 1 98.19 186 SER A N 1
ATOM 1473 C CA . SER A 1 186 ? 5.137 -25.438 2.396 1 98.19 186 SER A CA 1
ATOM 1474 C C . SER A 1 186 ? 6.469 -25.609 3.117 1 98.19 186 SER A C 1
ATOM 1476 O O . SER A 1 186 ? 6.637 -26.516 3.926 1 98.19 186 SER A O 1
ATOM 1478 N N . VAL A 1 187 ? 7.387 -24.688 2.842 1 98.69 187 VAL A N 1
ATOM 1479 C CA . VAL A 1 187 ? 8.672 -24.672 3.535 1 98.69 187 VAL A CA 1
ATOM 1480 C C . VAL A 1 187 ? 8.633 -23.672 4.688 1 98.69 187 VAL A C 1
ATOM 1482 O O . VAL A 1 187 ? 9.656 -23.375 5.305 1 98.69 187 VAL A O 1
ATOM 1485 N N . ILE A 1 188 ? 7.484 -23.141 5.02 1 98.12 188 ILE A N 1
ATOM 1486 C CA . ILE A 1 188 ? 7.34 -22.047 5.969 1 98.12 188 ILE A CA 1
ATOM 1487 C C . ILE A 1 188 ? 7.879 -22.469 7.332 1 98.12 188 ILE A C 1
ATOM 1489 O O . ILE A 1 188 ? 8.438 -21.641 8.07 1 98.12 188 ILE A O 1
ATOM 1493 N N . LYS A 1 189 ? 7.801 -23.719 7.711 1 96.44 189 LYS A N 1
ATOM 1494 C CA . LYS A 1 189 ? 8.25 -24.188 9.016 1 96.44 189 LYS A CA 1
ATOM 1495 C C . LYS A 1 189 ? 9.773 -24.234 9.094 1 96.44 189 LYS A C 1
ATOM 1497 O O . LYS A 1 189 ? 10.344 -24.312 10.18 1 96.44 189 LYS A O 1
ATOM 1502 N N . GLU A 1 190 ? 10.43 -24.172 7.949 1 98.25 190 GLU A N 1
ATOM 1503 C CA . GLU A 1 190 ? 11.891 -24.266 7.891 1 98.25 190 GLU A CA 1
ATOM 1504 C C . GLU A 1 190 ? 12.547 -22.938 8.203 1 98.25 190 GLU A C 1
ATOM 1506 O O . GLU A 1 190 ? 13.773 -22.844 8.281 1 98.25 190 GLU A O 1
ATOM 1511 N N . ILE A 1 191 ? 11.781 -21.891 8.516 1 98.31 191 ILE A N 1
ATOM 1512 C CA . ILE A 1 191 ? 12.336 -20.562 8.773 1 98.31 191 ILE A CA 1
ATOM 1513 C C . ILE A 1 191 ? 13.18 -20.594 10.047 1 98.31 191 ILE A C 1
ATOM 1515 O O . ILE A 1 191 ? 14.047 -19.734 10.242 1 98.31 191 ILE A O 1
ATOM 1519 N N . THR A 1 192 ? 12.969 -21.469 10.922 1 95.69 192 THR A N 1
ATOM 1520 C CA . THR A 1 192 ? 13.727 -21.594 12.164 1 95.69 192 THR A CA 1
ATOM 1521 C C . THR A 1 192 ? 15.039 -22.328 11.922 1 95.69 192 THR A C 1
ATOM 1523 O O . THR A 1 192 ? 16.016 -22.141 12.656 1 95.69 192 THR A O 1
ATOM 1526 N N . ASN A 1 193 ? 15.078 -23.219 10.883 1 97.38 193 ASN A N 1
ATOM 1527 C CA . ASN A 1 193 ? 16.266 -24.016 10.586 1 97.38 193 ASN A CA 1
ATOM 1528 C C . ASN A 1 193 ? 17.188 -23.312 9.609 1 97.38 193 ASN A C 1
ATOM 1530 O O . ASN A 1 193 ? 18.391 -23.594 9.555 1 97.38 193 ASN A O 1
ATOM 1534 N N . TYR A 1 194 ? 16.641 -22.453 8.797 1 98.31 194 TYR A N 1
ATOM 1535 C CA . TYR A 1 194 ? 17.406 -21.75 7.777 1 98.31 194 TYR A CA 1
ATOM 1536 C C . TYR A 1 194 ? 17.266 -20.234 7.93 1 98.31 194 TYR A C 1
ATOM 1538 O O . TYR A 1 194 ? 16.234 -19.672 7.551 1 98.31 194 TYR A O 1
ATOM 1546 N N . GLU A 1 195 ? 18.312 -19.594 8.281 1 97.19 195 GLU A N 1
ATOM 1547 C CA . GLU A 1 195 ? 18.297 -18.172 8.594 1 97.19 195 GLU A CA 1
ATOM 1548 C C . GLU A 1 195 ? 18.219 -17.312 7.328 1 97.19 195 GLU A C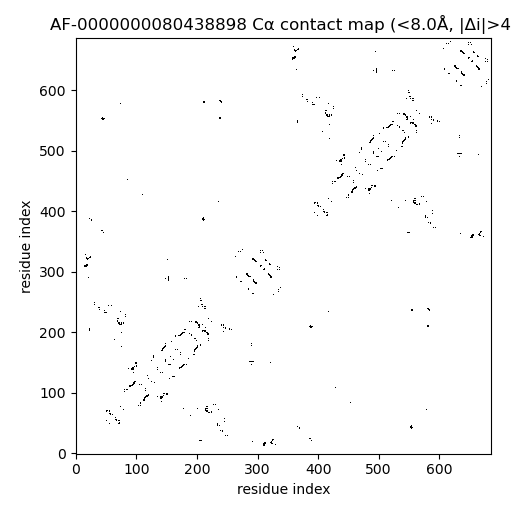 1
ATOM 1550 O O . GLU A 1 195 ? 17.938 -16.125 7.395 1 97.19 195 GLU A O 1
ATOM 1555 N N . ASN A 1 196 ? 18.422 -17.969 6.195 1 98.62 196 ASN A N 1
ATOM 1556 C CA . ASN A 1 196 ? 18.406 -17.234 4.934 1 98.62 196 ASN A CA 1
ATOM 1557 C C . ASN A 1 196 ? 17.094 -17.438 4.184 1 98.62 196 ASN A C 1
ATOM 1559 O O . ASN A 1 196 ? 16.953 -16.984 3.041 1 98.62 196 ASN A O 1
ATOM 1563 N N . LEU A 1 197 ? 16.078 -18.078 4.801 1 98.88 197 LEU A N 1
ATOM 1564 C CA . LEU A 1 197 ? 14.82 -18.375 4.141 1 98.88 197 LEU A CA 1
ATOM 1565 C C . LEU A 1 197 ? 13.789 -17.281 4.41 1 98.88 197 LEU A C 1
ATOM 1567 O O . LEU A 1 197 ? 13.547 -16.922 5.566 1 98.88 197 LEU A O 1
ATOM 1571 N N . LEU A 1 198 ? 13.203 -16.75 3.402 1 98.94 198 LEU A N 1
ATOM 1572 C CA . LEU A 1 198 ? 11.992 -15.922 3.445 1 98.94 198 LEU A CA 1
ATOM 1573 C C . LEU A 1 198 ? 10.883 -16.547 2.602 1 98.94 198 LEU A C 1
ATOM 1575 O O . LEU A 1 198 ? 11.148 -17.094 1.529 1 98.94 198 LEU A O 1
ATOM 1579 N N . VAL A 1 199 ? 9.641 -16.469 3.102 1 98.94 199 VAL A N 1
ATOM 1580 C CA . VAL A 1 199 ? 8.477 -17.016 2.404 1 98.94 199 VAL A CA 1
ATOM 1581 C C . VAL A 1 199 ? 7.41 -15.93 2.252 1 98.94 199 VAL A C 1
ATOM 1583 O O . VAL A 1 199 ? 7.117 -15.195 3.201 1 98.94 199 VAL A O 1
ATOM 1586 N N . THR A 1 200 ? 6.859 -15.742 1.064 1 98.88 200 THR A N 1
ATOM 1587 C CA . THR A 1 200 ? 5.742 -14.82 0.868 1 98.88 200 THR A CA 1
ATOM 1588 C C . THR A 1 200 ? 4.438 -15.594 0.668 1 98.88 200 THR A C 1
ATOM 1590 O O . THR A 1 200 ? 4.43 -16.656 0.046 1 98.88 200 THR A O 1
ATOM 1593 N N . ARG A 1 201 ? 3.355 -15.07 1.222 1 98.62 201 ARG A N 1
ATOM 1594 C CA . ARG A 1 201 ? 2.012 -15.641 1.164 1 98.62 201 ARG A CA 1
ATOM 1595 C C . ARG A 1 201 ? 0.972 -14.555 0.902 1 98.62 201 ARG A C 1
ATOM 1597 O O . ARG A 1 201 ? 1.258 -13.359 1.05 1 98.62 201 ARG A O 1
ATOM 1604 N N . THR A 1 202 ? -0.239 -14.961 0.521 1 98.56 202 THR A N 1
ATOM 1605 C CA . THR A 1 202 ? -1.271 -13.984 0.201 1 98.56 202 THR A CA 1
ATOM 1606 C C . THR A 1 202 ? -2.658 -14.531 0.525 1 98.56 202 THR A C 1
ATOM 1608 O O . THR A 1 202 ? -2.852 -15.75 0.576 1 98.56 202 THR A O 1
ATOM 1611 N N . LEU A 1 203 ? -3.592 -13.672 0.719 1 98.56 203 LEU A N 1
ATOM 1612 C CA . LEU A 1 203 ? -4.992 -14.047 0.873 1 98.56 203 LEU A CA 1
ATOM 1613 C C . LEU A 1 203 ? -5.746 -13.891 -0.445 1 98.56 203 LEU A C 1
ATOM 1615 O O . LEU A 1 203 ? -6.957 -14.117 -0.503 1 98.56 203 LEU A O 1
ATOM 1619 N N . SER A 1 204 ? -5.094 -13.602 -1.523 1 98 204 SER A N 1
ATOM 1620 C CA . SER A 1 204 ? -5.727 -13.203 -2.773 1 98 204 SER A CA 1
ATOM 1621 C C . SER A 1 204 ? -6.223 -14.406 -3.559 1 98 204 SER A C 1
ATOM 1623 O O . SER A 1 204 ? -7.074 -14.273 -4.441 1 98 204 SER A O 1
ATOM 1625 N N . LYS A 1 205 ? -5.602 -15.57 -3.314 1 98.06 205 LYS A N 1
ATOM 1626 C CA . LYS A 1 205 ? -5.859 -16.719 -4.164 1 98.06 205 LYS A CA 1
ATOM 1627 C C . LYS A 1 205 ? -6.824 -17.703 -3.492 1 98.06 205 LYS A C 1
ATOM 1629 O O . LYS A 1 205 ? -8.039 -17.5 -3.518 1 98.06 205 LYS A O 1
ATOM 1634 N N . ALA A 1 206 ? -6.332 -18.578 -2.658 1 98.06 206 ALA A N 1
ATOM 1635 C CA . ALA A 1 206 ? -7.164 -19.625 -2.049 1 98.06 206 ALA A CA 1
ATOM 1636 C C . ALA A 1 206 ? -8.211 -19 -1.129 1 98.06 206 ALA A C 1
ATOM 1638 O O . ALA A 1 206 ? -9.344 -19.5 -1.056 1 98.06 206 ALA A O 1
ATOM 1639 N N . PHE A 1 207 ? -7.879 -17.906 -0.448 1 97.81 207 PHE A N 1
ATOM 1640 C CA . PHE A 1 207 ? -8.781 -17.297 0.515 1 97.81 207 PHE A CA 1
ATOM 1641 C C . PHE A 1 207 ? -9.797 -16.406 -0.189 1 97.81 207 PHE A C 1
ATOM 1643 O O . PHE A 1 207 ? -10.727 -15.891 0.441 1 97.81 207 PHE A O 1
ATOM 1650 N N . GLY A 1 208 ? -9.578 -16.141 -1.456 1 97.25 208 GLY A N 1
ATOM 1651 C CA . GLY A 1 208 ? -10.539 -15.375 -2.236 1 97.25 208 GLY A CA 1
ATOM 1652 C C . GLY A 1 208 ? -10.547 -13.898 -1.891 1 97.25 208 GLY A C 1
ATOM 1653 O O . GLY A 1 208 ? -11.547 -13.211 -2.1 1 97.25 208 GLY A O 1
ATOM 1654 N N . GLY A 1 209 ? -9.531 -13.422 -1.289 1 97.44 209 GLY A N 1
ATOM 1655 C CA . GLY A 1 209 ? -9.492 -12.031 -0.844 1 97.44 209 GLY A CA 1
ATOM 1656 C C . GLY A 1 209 ? -8.656 -11.141 -1.744 1 97.44 209 GLY A C 1
ATOM 1657 O O . GLY A 1 209 ? -7.883 -10.32 -1.262 1 97.44 209 GLY A O 1
ATOM 1658 N N . ALA A 1 210 ? -8.781 -11.336 -3.105 1 97.62 210 ALA A N 1
ATOM 1659 C CA . ALA A 1 210 ? -7.977 -10.555 -4.039 1 97.62 210 ALA A CA 1
ATOM 1660 C C . ALA A 1 210 ? -8.25 -9.062 -3.885 1 97.62 210 ALA A C 1
ATOM 1662 O O . ALA A 1 210 ? -7.332 -8.242 -3.996 1 97.62 210 ALA A O 1
ATOM 1663 N N . SER A 1 211 ? -9.484 -8.688 -3.551 1 97.06 211 SER A N 1
ATOM 1664 C CA . SER A 1 211 ? -9.898 -7.289 -3.459 1 97.06 211 SER A CA 1
ATOM 1665 C C . SER A 1 211 ? -9.273 -6.605 -2.244 1 97.06 211 SER A C 1
ATOM 1667 O O . SER A 1 211 ? -9.281 -5.379 -2.143 1 97.06 211 SER A O 1
ATOM 1669 N N . LEU A 1 212 ? -8.727 -7.352 -1.296 1 97.5 212 LEU A N 1
ATOM 1670 C CA . LEU A 1 212 ? -8.281 -6.832 -0.007 1 97.5 212 LEU A CA 1
ATOM 1671 C C . LEU A 1 212 ? -6.824 -6.379 -0.078 1 97.5 212 LEU A C 1
ATOM 1673 O O . LEU A 1 212 ? -6.395 -5.535 0.709 1 97.5 212 LEU A O 1
ATOM 1677 N N . ARG A 1 213 ? -6.086 -7.059 -0.929 1 97.94 213 ARG A N 1
ATOM 1678 C CA . ARG A 1 213 ? -4.652 -6.812 -1.041 1 97.94 213 ARG A CA 1
ATOM 1679 C C . ARG A 1 213 ? -3.949 -7.055 0.291 1 97.94 213 ARG A C 1
ATOM 1681 O O . ARG A 1 213 ? -3.33 -6.145 0.848 1 97.94 213 ARG A O 1
ATOM 1688 N N . VAL A 1 214 ? -4.016 -8.266 0.772 1 98.75 214 VAL A N 1
ATOM 1689 C CA . VAL A 1 214 ? -3.334 -8.641 2.01 1 98.75 214 VAL A CA 1
ATOM 1690 C C . VAL A 1 214 ? -2.348 -9.773 1.735 1 98.75 214 VAL A C 1
ATOM 1692 O O . VAL A 1 214 ? -2.707 -10.781 1.127 1 98.75 214 VAL A O 1
ATOM 1695 N N . GLY A 1 215 ? -1.148 -9.586 2.105 1 98.69 215 GLY A N 1
ATOM 1696 C CA . GLY A 1 215 ? -0.093 -10.578 1.997 1 98.69 215 GLY A CA 1
ATOM 1697 C C . GLY A 1 215 ? 0.792 -10.648 3.227 1 98.69 215 GLY A C 1
ATOM 1698 O O . GLY A 1 215 ? 0.619 -9.867 4.168 1 98.69 215 GLY A O 1
ATOM 1699 N N . PHE A 1 216 ? 1.7 -11.602 3.205 1 98.88 216 PHE A N 1
ATOM 1700 C CA . PHE A 1 216 ? 2.547 -11.852 4.363 1 98.88 216 PHE A CA 1
ATOM 1701 C C . PHE A 1 216 ? 3.975 -12.172 3.934 1 98.88 216 PHE A C 1
ATOM 1703 O O . PHE A 1 216 ? 4.188 -12.852 2.928 1 98.88 216 PHE A O 1
ATOM 1710 N N . LEU A 1 217 ? 4.863 -11.617 4.66 1 98.88 217 LEU A N 1
ATOM 1711 C CA . LEU A 1 217 ? 6.262 -12.039 4.637 1 98.88 217 LEU A CA 1
ATOM 1712 C C . LEU A 1 217 ? 6.621 -12.805 5.902 1 98.88 217 LEU A C 1
ATOM 1714 O O . LEU A 1 217 ? 6.398 -12.32 7.016 1 98.88 217 LEU A O 1
ATOM 1718 N N . VAL A 1 218 ? 7.113 -14.016 5.73 1 98.88 218 VAL A N 1
ATOM 1719 C CA . VAL A 1 218 ? 7.418 -14.875 6.867 1 98.88 218 VAL A CA 1
ATOM 1720 C C . VAL A 1 218 ? 8.898 -15.242 6.855 1 98.88 218 VAL A C 1
ATOM 1722 O O . VAL A 1 218 ? 9.445 -15.625 5.816 1 98.88 218 VAL A O 1
ATOM 1725 N N . GLY A 1 219 ? 9.609 -15.109 7.91 1 98.81 219 GLY A N 1
ATOM 1726 C CA . GLY A 1 219 ? 11.016 -15.438 8.109 1 98.81 219 GLY A CA 1
ATOM 1727 C C . GLY A 1 219 ? 11.398 -15.555 9.578 1 98.81 219 GLY A C 1
ATOM 1728 O O . GLY A 1 219 ? 10.531 -15.484 10.453 1 98.81 219 GLY A O 1
ATOM 1729 N N . ASN A 1 220 ? 12.672 -15.867 9.812 1 98.38 220 ASN A N 1
ATOM 1730 C CA . ASN A 1 220 ? 13.094 -15.852 11.211 1 98.38 220 ASN A CA 1
ATOM 1731 C C . ASN A 1 220 ? 13.047 -14.453 11.797 1 98.38 220 ASN A C 1
ATOM 1733 O O . ASN A 1 220 ? 13.016 -13.461 11.062 1 98.38 220 ASN A O 1
ATOM 1737 N N . GLU A 1 221 ? 13.039 -14.367 13.094 1 97.75 221 GLU A N 1
ATOM 1738 C CA . GLU A 1 221 ? 12.789 -13.109 13.797 1 97.75 221 GLU A CA 1
ATOM 1739 C C . GLU A 1 221 ? 13.859 -12.078 13.484 1 97.75 221 GLU A C 1
ATOM 1741 O O . GLU A 1 221 ? 13.57 -10.883 13.359 1 97.75 221 GLU A O 1
ATOM 1746 N N . ARG A 1 222 ? 15.016 -12.516 13.352 1 97.5 222 ARG A N 1
ATOM 1747 C CA . ARG A 1 222 ? 16.125 -11.602 13.07 1 97.5 222 ARG A CA 1
ATOM 1748 C C . ARG A 1 222 ? 15.93 -10.914 11.719 1 97.5 222 ARG A C 1
ATOM 1750 O O . ARG A 1 222 ? 16.047 -9.695 11.617 1 97.5 222 ARG A O 1
ATOM 1757 N N . LEU A 1 223 ? 15.633 -11.688 10.68 1 97.88 223 LEU A N 1
ATOM 1758 C CA . LEU A 1 223 ? 15.406 -11.148 9.352 1 97.88 223 LEU A CA 1
ATOM 1759 C C . LEU A 1 223 ? 14.188 -10.227 9.336 1 97.88 223 LEU A C 1
ATOM 1761 O O . LEU A 1 223 ? 14.211 -9.172 8.703 1 97.88 223 LEU A O 1
ATOM 1765 N N . ILE A 1 224 ? 13.172 -10.617 10.062 1 98.44 224 ILE A N 1
ATOM 1766 C CA . ILE A 1 224 ? 11.93 -9.859 10.086 1 98.44 224 ILE A CA 1
ATOM 1767 C C . ILE A 1 224 ? 12.156 -8.516 10.773 1 98.44 224 ILE A C 1
ATOM 1769 O O . ILE A 1 224 ? 11.688 -7.48 10.305 1 98.44 224 ILE A O 1
ATOM 1773 N N . GLU A 1 225 ? 12.875 -8.555 11.844 1 97.25 225 GLU A N 1
ATOM 1774 C CA . GLU A 1 225 ? 13.211 -7.312 12.539 1 97.25 225 GLU A CA 1
ATOM 1775 C C . GLU A 1 225 ? 13.992 -6.367 11.633 1 97.25 225 GLU A C 1
ATOM 1777 O O . GLU A 1 225 ? 13.742 -5.164 11.617 1 97.25 225 GLU A O 1
ATOM 1782 N N . LYS A 1 226 ? 14.852 -6.938 10.914 1 96.81 226 LYS A N 1
ATOM 1783 C CA . LYS A 1 226 ? 15.656 -6.145 9.992 1 96.81 226 LYS A CA 1
ATOM 1784 C C . LYS A 1 226 ? 14.789 -5.547 8.883 1 96.81 226 LYS A C 1
ATOM 1786 O O . LYS A 1 226 ? 14.898 -4.359 8.578 1 96.81 226 LYS A O 1
ATOM 1791 N N . LEU A 1 227 ? 13.953 -6.367 8.336 1 97.75 227 LEU A N 1
ATOM 1792 C CA . LEU A 1 227 ? 13.148 -5.926 7.207 1 97.75 227 LEU A CA 1
ATOM 1793 C C . LEU A 1 227 ? 12.07 -4.938 7.656 1 97.75 227 LEU A C 1
ATOM 1795 O O . LEU A 1 227 ? 11.641 -4.086 6.875 1 97.75 227 LEU A O 1
ATOM 1799 N N . ASN A 1 228 ? 11.672 -5.031 8.891 1 96.06 228 ASN A N 1
ATOM 1800 C CA . ASN A 1 228 ? 10.672 -4.117 9.438 1 96.06 228 ASN A CA 1
ATOM 1801 C C . ASN A 1 228 ? 11.164 -2.674 9.43 1 96.06 228 ASN A C 1
ATOM 1803 O O . ASN A 1 228 ? 10.367 -1.74 9.359 1 96.06 228 ASN A O 1
ATOM 1807 N N . LYS A 1 229 ? 12.43 -2.482 9.461 1 92.81 229 LYS A N 1
ATOM 1808 C CA . LYS A 1 229 ? 13.016 -1.146 9.445 1 92.81 229 LYS A CA 1
ATOM 1809 C C . LYS A 1 229 ? 12.805 -0.468 8.094 1 92.81 229 LYS A C 1
ATOM 1811 O O . LYS A 1 229 ? 12.898 0.757 7.992 1 92.81 229 LYS A O 1
ATOM 1816 N N . PHE A 1 230 ? 12.484 -1.306 7.094 1 92.94 230 PHE A N 1
ATOM 1817 C CA . PHE A 1 230 ? 12.312 -0.792 5.742 1 92.94 230 PHE A CA 1
ATOM 1818 C C . PHE A 1 230 ? 10.828 -0.701 5.383 1 92.94 230 PHE A C 1
ATOM 1820 O O . PHE A 1 230 ? 10.477 -0.224 4.305 1 92.94 230 PHE A O 1
ATOM 1827 N N . LYS A 1 231 ? 10.023 -1.133 6.289 1 94.62 231 LYS A N 1
ATOM 1828 C CA . LYS A 1 231 ? 8.578 -1.121 6.051 1 94.62 231 LYS A CA 1
ATOM 1829 C C . LYS A 1 231 ? 7.984 0.248 6.367 1 94.62 231 LYS A C 1
ATOM 1831 O O . LYS A 1 231 ? 8.312 0.855 7.387 1 94.62 231 LYS A O 1
ATOM 1836 N N . VAL A 1 232 ? 7.188 0.725 5.449 1 93.25 232 VAL A N 1
ATOM 1837 C CA . VAL A 1 232 ? 6.5 1.992 5.68 1 93.25 232 VAL A CA 1
ATOM 1838 C C . VAL A 1 232 ? 5.371 1.794 6.688 1 93.25 232 VAL A C 1
ATOM 1840 O O . VAL A 1 232 ? 4.719 0.747 6.699 1 93.25 232 VAL A O 1
ATOM 1843 N N . PRO A 1 233 ? 5.113 2.791 7.543 1 93.19 233 PRO A N 1
ATOM 1844 C CA . PRO A 1 233 ? 4 2.674 8.484 1 93.19 233 PRO A CA 1
ATOM 1845 C C . PRO A 1 233 ? 2.639 2.674 7.797 1 93.19 233 PRO A C 1
ATOM 1847 O O . PRO A 1 233 ? 2.49 3.246 6.715 1 93.19 233 PRO A O 1
ATOM 1850 N N . TYR A 1 234 ? 1.665 2.008 8.414 1 96.62 234 TYR A N 1
ATOM 1851 C CA . TYR A 1 234 ? 0.262 2.027 8.016 1 96.62 234 TYR A CA 1
ATOM 1852 C C . TYR A 1 234 ? 0.092 1.528 6.59 1 96.62 234 TYR A C 1
ATOM 1854 O O . TYR A 1 234 ? -0.743 2.043 5.84 1 96.62 234 TYR A O 1
ATOM 1862 N N . ASN A 1 235 ? 0.902 0.534 6.246 1 96.94 235 ASN A N 1
ATOM 1863 C CA . ASN A 1 235 ? 0.917 0.045 4.871 1 96.94 235 ASN A CA 1
ATOM 1864 C C . ASN A 1 235 ? -0.348 -0.742 4.539 1 96.94 235 ASN A C 1
ATOM 1866 O O . ASN A 1 235 ? -0.724 -0.859 3.373 1 96.94 235 ASN A O 1
ATOM 1870 N N . VAL A 1 236 ? -0.984 -1.316 5.523 1 98.38 236 VAL A N 1
ATOM 1871 C CA . VAL A 1 236 ? -2.23 -2.047 5.324 1 98.38 236 VAL A CA 1
ATOM 1872 C C . VAL A 1 236 ? -3.361 -1.357 6.086 1 98.38 236 VAL A C 1
ATOM 1874 O O . VAL A 1 236 ? -3.27 -1.163 7.301 1 98.38 236 VAL A O 1
ATOM 1877 N N . ASN A 1 237 ? -4.387 -1.011 5.375 1 98.12 237 ASN A N 1
ATOM 1878 C CA . ASN A 1 237 ? -5.461 -0.213 5.957 1 98.12 237 ASN A CA 1
ATOM 1879 C C . ASN A 1 237 ? -6.305 -1.031 6.93 1 98.12 237 ASN A C 1
ATOM 1881 O O . ASN A 1 237 ? -6.207 -2.26 6.957 1 98.12 237 ASN A O 1
ATOM 1885 N N . THR A 1 238 ? -7.121 -0.348 7.684 1 97.69 238 THR A N 1
ATOM 1886 C CA . THR A 1 238 ? -7.922 -0.97 8.734 1 97.69 238 THR A CA 1
ATOM 1887 C C . THR A 1 238 ? -8.938 -1.942 8.133 1 97.69 238 THR A C 1
ATOM 1889 O O . THR A 1 238 ? -9.188 -3.01 8.695 1 97.69 238 THR A O 1
ATOM 1892 N N . LEU A 1 239 ? -9.516 -1.615 7.012 1 97.25 239 LEU A N 1
ATOM 1893 C CA . LEU A 1 239 ? -10.539 -2.443 6.387 1 97.25 239 LEU A CA 1
ATOM 1894 C C . LEU A 1 239 ? -9.953 -3.779 5.934 1 97.25 239 LEU A C 1
ATOM 1896 O O . LEU A 1 239 ? -10.539 -4.832 6.188 1 97.25 239 LEU A O 1
ATOM 1900 N N . SER A 1 240 ? -8.844 -3.705 5.289 1 98.31 240 SER A N 1
ATOM 1901 C CA . SER A 1 240 ? -8.172 -4.914 4.816 1 98.31 240 SER A CA 1
ATOM 1902 C C . SER A 1 240 ? -7.727 -5.789 5.984 1 98.31 240 SER A C 1
ATOM 1904 O O . SER A 1 240 ? -7.852 -7.012 5.934 1 98.31 240 SER A O 1
ATOM 1906 N N . GLN A 1 241 ? -7.156 -5.145 7.02 1 98.44 241 GLN A N 1
ATOM 1907 C CA . GLN A 1 241 ? -6.758 -5.91 8.195 1 98.44 241 GLN A CA 1
ATOM 1908 C C . GLN A 1 241 ? -7.945 -6.656 8.797 1 98.44 241 GLN A C 1
ATOM 1910 O O . GLN A 1 241 ? -7.867 -7.863 9.039 1 98.44 241 GLN A O 1
ATOM 1915 N N . THR A 1 242 ? -9.047 -5.945 8.977 1 97.88 242 THR A N 1
ATOM 1916 C CA . THR A 1 242 ? -10.242 -6.5 9.609 1 97.88 242 THR A CA 1
ATOM 1917 C C . THR A 1 242 ? -10.828 -7.629 8.766 1 97.88 242 THR A C 1
ATOM 1919 O O . THR A 1 242 ? -11.164 -8.688 9.289 1 97.88 242 THR A O 1
ATOM 1922 N N . PHE A 1 243 ? -10.922 -7.387 7.469 1 97.44 243 PHE A N 1
ATOM 1923 C CA . PHE A 1 243 ? -11.484 -8.406 6.59 1 97.44 243 PHE A CA 1
ATOM 1924 C C . PHE A 1 243 ? -10.562 -9.625 6.523 1 97.44 243 PHE A C 1
ATOM 1926 O O . PHE A 1 243 ? -11.031 -10.758 6.48 1 97.44 243 PHE A O 1
ATOM 1933 N N . GLY A 1 244 ? -9.25 -9.398 6.461 1 98.44 244 GLY A N 1
ATOM 1934 C CA . GLY A 1 244 ? -8.297 -10.5 6.508 1 98.44 244 GLY A CA 1
ATOM 1935 C C . GLY A 1 244 ? -8.461 -11.375 7.734 1 98.44 244 GLY A C 1
ATOM 1936 O O . GLY A 1 244 ? -8.391 -12.602 7.641 1 98.44 244 GLY A O 1
ATOM 1937 N N . GLU A 1 245 ? -8.688 -10.719 8.891 1 98.38 245 GLU A N 1
ATOM 1938 C CA . GLU A 1 245 ? -8.945 -11.461 10.125 1 98.38 245 GLU A CA 1
ATOM 1939 C C . GLU A 1 245 ? -10.141 -12.391 9.969 1 98.38 245 GLU A C 1
ATOM 1941 O O . GLU A 1 245 ? -10.078 -13.57 10.336 1 98.38 245 GLU A O 1
ATOM 1946 N N . VAL A 1 246 ? -11.188 -11.883 9.391 1 97.88 246 VAL A N 1
ATOM 1947 C CA . VAL A 1 246 ? -12.43 -12.633 9.234 1 97.88 246 VAL A CA 1
ATOM 1948 C C . VAL A 1 246 ? -12.203 -13.805 8.281 1 97.88 246 VAL A C 1
ATOM 1950 O O . VAL A 1 246 ? -12.664 -14.922 8.547 1 97.88 246 VAL A O 1
ATOM 1953 N N . LEU A 1 247 ? -11.492 -13.578 7.18 1 97.94 247 LEU A N 1
ATOM 1954 C CA . LEU A 1 247 ? -11.211 -14.641 6.219 1 97.94 247 LEU A CA 1
ATOM 1955 C C . LEU A 1 247 ? -10.445 -15.789 6.883 1 97.94 247 LEU A C 1
ATOM 1957 O O . LEU A 1 247 ? -10.766 -16.953 6.664 1 97.94 247 LEU A O 1
ATOM 1961 N N . ILE A 1 248 ? -9.492 -15.438 7.68 1 98.31 248 ILE A N 1
ATOM 1962 C CA . ILE A 1 248 ? -8.664 -16.453 8.328 1 98.31 248 ILE A CA 1
ATOM 1963 C C . ILE A 1 248 ? -9.5 -17.219 9.352 1 98.31 248 ILE A C 1
ATOM 1965 O O . ILE A 1 248 ? -9.367 -18.438 9.484 1 98.31 248 ILE A O 1
ATOM 1969 N N . GLU A 1 249 ? -10.375 -16.469 10.047 1 97.12 249 GLU A N 1
ATOM 1970 C CA . GLU A 1 249 ? -11.273 -17.109 11 1 97.12 249 GLU A CA 1
ATOM 1971 C C . GLU A 1 249 ? -12.18 -18.125 10.312 1 97.12 249 GLU A C 1
ATOM 1973 O O . GLU A 1 249 ? -12.586 -19.109 10.922 1 97.12 249 GLU A O 1
ATOM 1978 N N . LYS A 1 250 ? -12.469 -17.875 9.086 1 95.81 250 LYS A N 1
ATOM 1979 C CA . LYS A 1 250 ? -13.336 -18.766 8.305 1 95.81 250 LYS A CA 1
ATOM 1980 C C . LYS A 1 250 ? -12.523 -19.656 7.375 1 95.81 250 LYS A C 1
ATOM 1982 O O . LYS A 1 250 ? -12.93 -19.922 6.242 1 95.81 250 LYS A O 1
ATOM 1987 N N . LYS A 1 251 ? -11.406 -20.109 7.848 1 96.69 251 LYS A N 1
ATOM 1988 C CA . LYS A 1 251 ? -10.461 -20.875 7.031 1 96.69 251 LYS A CA 1
ATOM 1989 C C . LYS A 1 251 ? -11.086 -22.172 6.547 1 96.69 251 LYS A C 1
ATOM 1991 O O . LYS A 1 251 ? -10.68 -22.719 5.516 1 96.69 251 LYS A O 1
ATOM 1996 N N . GLU A 1 252 ? -12.07 -22.703 7.238 1 96.81 252 GLU A N 1
ATOM 1997 C CA . GLU A 1 252 ? -12.695 -23.953 6.805 1 96.81 252 GLU A CA 1
ATOM 1998 C C . GLU A 1 252 ? -13.422 -23.781 5.477 1 96.81 252 GLU A C 1
ATOM 2000 O O . GLU A 1 252 ? -13.469 -24.703 4.66 1 96.81 252 GLU A O 1
ATOM 2005 N N . LYS A 1 253 ? -14 -22.641 5.301 1 95.25 253 LYS A N 1
ATOM 2006 C CA . LYS A 1 253 ? -14.625 -22.344 4.012 1 95.25 253 LYS A CA 1
ATOM 2007 C C . LYS A 1 253 ? -13.586 -22.297 2.896 1 95.25 253 LYS A C 1
ATOM 2009 O O . LYS A 1 253 ? -13.82 -22.828 1.806 1 95.25 253 LYS A O 1
ATOM 2014 N N . MET A 1 254 ? -12.508 -21.672 3.18 1 96.62 254 MET A N 1
ATOM 2015 C CA . MET A 1 254 ? -11.406 -21.641 2.221 1 96.62 254 MET A CA 1
ATOM 2016 C C . MET A 1 254 ? -10.938 -23.047 1.879 1 96.62 254 MET A C 1
ATOM 2018 O O . MET A 1 254 ? -10.719 -23.375 0.71 1 96.62 254 MET A O 1
ATOM 2022 N N . LYS A 1 255 ? -10.797 -23.922 2.883 1 97.88 255 LYS A N 1
ATOM 2023 C CA . LYS A 1 255 ? -10.352 -25.297 2.662 1 97.88 255 LYS A CA 1
ATOM 2024 C C . LYS A 1 255 ? -11.328 -26.047 1.759 1 97.88 255 LYS A C 1
ATOM 2026 O O . LYS A 1 255 ? -10.906 -26.797 0.872 1 97.88 255 LYS A O 1
ATOM 2031 N N . PHE A 1 256 ? -12.547 -25.812 1.995 1 97.19 256 PHE A N 1
ATOM 2032 C CA . PHE A 1 256 ? -13.578 -26.438 1.185 1 97.19 256 PHE A CA 1
ATOM 2033 C C . PHE A 1 256 ? -13.477 -26 -0.27 1 97.19 256 PHE A C 1
ATOM 2035 O O . PHE A 1 256 ? -13.469 -26.844 -1.178 1 97.19 256 PHE A O 1
ATOM 2042 N N . LEU A 1 257 ? -13.383 -24.734 -0.48 1 96.75 257 LEU A N 1
ATOM 2043 C CA . LEU A 1 257 ? -13.297 -24.188 -1.829 1 96.75 257 LEU A CA 1
ATOM 2044 C C . LEU A 1 257 ? -12.008 -24.625 -2.512 1 96.75 257 LEU A C 1
ATOM 2046 O O . LEU A 1 257 ? -12.008 -24.938 -3.705 1 96.75 257 LEU A O 1
ATOM 2050 N N . ARG A 1 258 ? -10.953 -24.625 -1.744 1 97.88 258 ARG A N 1
ATOM 2051 C CA . ARG A 1 258 ? -9.664 -25.109 -2.244 1 97.88 258 ARG A CA 1
ATOM 2052 C C . ARG A 1 258 ? -9.766 -26.531 -2.762 1 97.88 258 ARG A C 1
ATOM 2054 O O . ARG A 1 258 ? -9.305 -26.844 -3.861 1 97.88 258 ARG A O 1
ATOM 2061 N N . ASP A 1 259 ? -10.383 -27.391 -2.008 1 98.31 259 ASP A N 1
ATOM 2062 C CA . ASP A 1 259 ? -10.539 -28.781 -2.4 1 98.31 259 ASP A CA 1
ATOM 2063 C C . ASP A 1 259 ? -11.375 -28.906 -3.672 1 98.31 259 ASP A C 1
ATOM 2065 O O . ASP A 1 259 ? -11.078 -29.734 -4.539 1 98.31 259 ASP A O 1
ATOM 2069 N N . LEU A 1 260 ? -12.391 -28.062 -3.783 1 98 260 LEU A N 1
ATOM 2070 C CA . LEU A 1 260 ? -13.203 -28.047 -4.992 1 98 260 LEU A CA 1
ATOM 2071 C C . LEU A 1 260 ? -12.367 -27.625 -6.199 1 98 260 LEU A C 1
ATOM 2073 O O . LEU A 1 260 ? -12.508 -28.203 -7.285 1 98 260 LEU A O 1
ATOM 2077 N N . VAL A 1 261 ? -11.555 -26.656 -5.992 1 98.5 261 VAL A N 1
ATOM 2078 C CA . VAL A 1 261 ? -10.711 -26.156 -7.07 1 98.5 261 VAL A CA 1
ATOM 2079 C C . VAL A 1 261 ? -9.734 -27.25 -7.512 1 98.5 261 VAL A C 1
ATOM 2081 O O . VAL A 1 261 ? -9.508 -27.438 -8.711 1 98.5 261 VAL A O 1
ATOM 2084 N N . ILE A 1 262 ? -9.156 -27.969 -6.578 1 98.69 262 ILE A N 1
ATOM 2085 C CA . ILE A 1 262 ? -8.195 -29.031 -6.883 1 98.69 262 ILE A CA 1
ATOM 2086 C C . ILE A 1 262 ? -8.891 -30.141 -7.664 1 98.69 262 ILE A C 1
ATOM 2088 O O . ILE A 1 262 ? -8.367 -30.625 -8.672 1 98.69 262 ILE A O 1
ATOM 2092 N N . GLU A 1 263 ? -10.047 -30.484 -7.227 1 98.5 263 GLU A N 1
ATOM 2093 C CA . GLU A 1 263 ? -10.82 -31.5 -7.926 1 98.5 263 GLU A CA 1
ATOM 2094 C C . GLU A 1 263 ? -11.141 -31.078 -9.352 1 98.5 263 GLU A C 1
ATOM 2096 O O . GLU A 1 263 ? -11 -31.859 -10.297 1 98.5 263 GLU A O 1
ATOM 2101 N N . GLU A 1 264 ? -11.602 -29.844 -9.438 1 98.56 264 GLU A N 1
ATOM 2102 C CA . GLU A 1 264 ? -11.938 -29.312 -10.75 1 98.56 264 GLU A CA 1
ATOM 2103 C C . GLU A 1 264 ? -10.703 -29.203 -11.641 1 98.56 264 GLU A C 1
ATOM 2105 O O . GLU A 1 264 ? -10.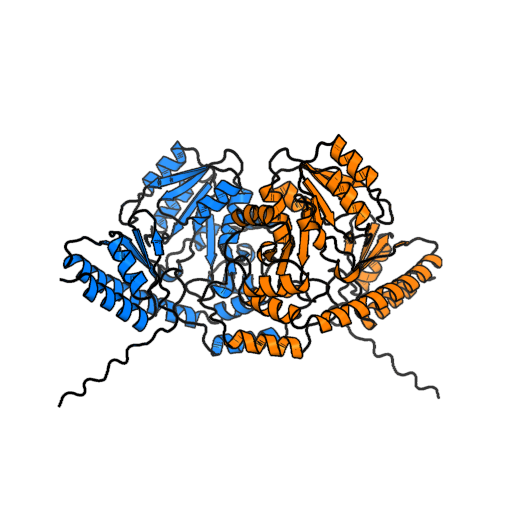781 -29.406 -12.852 1 98.56 264 GLU A O 1
ATOM 2110 N N . ARG A 1 265 ? -9.594 -28.812 -11.102 1 98.75 265 ARG A N 1
ATOM 2111 C CA . ARG A 1 265 ? -8.336 -28.719 -11.828 1 98.75 265 ARG A CA 1
ATOM 2112 C C . ARG A 1 265 ? -7.984 -30.047 -12.477 1 98.75 265 ARG A C 1
ATOM 2114 O O . ARG A 1 265 ? -7.625 -30.109 -13.656 1 98.75 265 ARG A O 1
ATOM 2121 N N . GLU A 1 266 ? -8.109 -31.125 -11.695 1 98.69 266 GLU A N 1
ATOM 2122 C CA . GLU A 1 266 ? -7.789 -32.469 -12.203 1 98.69 266 GLU A CA 1
ATOM 2123 C C . GLU A 1 266 ? -8.766 -32.875 -13.289 1 98.69 266 GLU A C 1
ATOM 2125 O O . GLU A 1 266 ? -8.359 -33.469 -14.305 1 98.69 266 GLU A O 1
ATOM 2130 N N . ARG A 1 267 ? -10 -32.594 -13.07 1 98.62 267 ARG A N 1
ATOM 2131 C CA . ARG A 1 267 ? -11.008 -32.906 -14.07 1 98.62 267 ARG A CA 1
ATOM 2132 C C . ARG A 1 267 ? -10.742 -32.188 -15.375 1 98.62 267 ARG A C 1
ATOM 2134 O O . ARG A 1 267 ? -10.75 -32.781 -16.453 1 98.62 267 ARG A O 1
ATOM 2141 N N . VAL A 1 268 ? -10.555 -30.875 -15.25 1 98.62 268 VAL A N 1
ATOM 2142 C CA . VAL A 1 268 ? -10.32 -30.047 -16.422 1 98.62 268 VAL A CA 1
ATOM 2143 C C . VAL A 1 268 ? -9.055 -30.5 -17.141 1 98.62 268 VAL A C 1
ATOM 2145 O O . VAL A 1 268 ? -9.016 -30.547 -18.375 1 98.62 268 VAL A O 1
ATOM 2148 N N . PHE A 1 269 ? -8.031 -30.844 -16.375 1 98.62 269 PHE A N 1
ATOM 2149 C CA . PHE A 1 269 ? -6.777 -31.297 -16.969 1 98.62 269 PHE A CA 1
ATOM 2150 C C . PHE A 1 269 ? -6.992 -32.562 -17.797 1 98.62 269 PHE A C 1
ATOM 2152 O O . PHE A 1 269 ? -6.469 -32.656 -18.906 1 98.62 269 PHE A O 1
ATOM 2159 N N . ILE A 1 270 ? -7.742 -33.5 -17.297 1 98.25 270 ILE A N 1
ATOM 2160 C CA . ILE A 1 270 ? -8.031 -34.719 -18.016 1 98.25 270 ILE A CA 1
ATOM 2161 C C . ILE A 1 270 ? -8.758 -34.438 -19.312 1 98.25 270 ILE A C 1
ATOM 2163 O O . ILE A 1 270 ? -8.406 -34.969 -20.375 1 98.25 270 ILE A O 1
ATOM 2167 N N . GLU A 1 271 ? -9.703 -33.562 -19.266 1 97.19 271 GLU A N 1
ATOM 2168 C CA . GLU A 1 271 ? -10.461 -33.188 -20.469 1 97.19 271 GLU A CA 1
ATOM 2169 C C . GLU A 1 271 ? -9.57 -32.469 -21.484 1 97.19 271 GLU A C 1
ATOM 2171 O O . GLU A 1 271 ? -9.688 -32.719 -22.688 1 97.19 271 GLU A O 1
ATOM 2176 N N . LEU A 1 272 ? -8.781 -31.625 -21 1 96.19 272 LEU A N 1
ATOM 2177 C CA . LEU A 1 272 ? -7.871 -30.906 -21.891 1 96.19 272 LEU A CA 1
ATOM 2178 C C . LEU A 1 272 ? -6.895 -31.859 -22.578 1 96.19 272 LEU A C 1
ATOM 2180 O O . LEU A 1 272 ? -6.57 -31.688 -23.75 1 96.19 272 LEU A O 1
ATOM 2184 N N . LYS A 1 273 ? -6.418 -32.844 -21.828 1 95.88 273 LYS A N 1
ATOM 2185 C CA . LYS A 1 273 ? -5.516 -33.812 -22.406 1 95.88 273 LYS A CA 1
ATOM 2186 C C . LYS A 1 273 ? -6.215 -34.656 -23.484 1 95.88 273 LYS A C 1
ATOM 2188 O O . LYS A 1 273 ? -5.598 -35.031 -24.484 1 95.88 273 LYS A O 1
ATOM 2193 N N . ASN A 1 274 ? -7.441 -34.906 -23.234 1 93.88 274 ASN A N 1
ATOM 2194 C CA . ASN A 1 274 ? -8.219 -35.594 -24.266 1 93.88 274 ASN A CA 1
ATOM 2195 C C . ASN A 1 274 ? -8.328 -34.75 -25.531 1 93.88 274 ASN A C 1
ATOM 2197 O O . ASN A 1 274 ? -8.203 -35.281 -26.641 1 93.88 274 ASN A O 1
ATOM 2201 N N . ILE A 1 275 ? -8.547 -33.531 -25.359 1 91.12 275 ILE A N 1
ATOM 2202 C CA . ILE A 1 275 ? -8.625 -32.625 -26.5 1 91.12 275 ILE A CA 1
ATOM 2203 C C . ILE A 1 275 ? -7.27 -32.531 -27.188 1 91.12 275 ILE A C 1
ATOM 2205 O O . ILE A 1 275 ? -7.191 -32.562 -28.422 1 91.12 275 ILE A O 1
ATOM 2209 N N . GLU A 1 276 ? -6.227 -32.406 -26.391 1 91.75 276 GLU A N 1
ATOM 2210 C CA . GL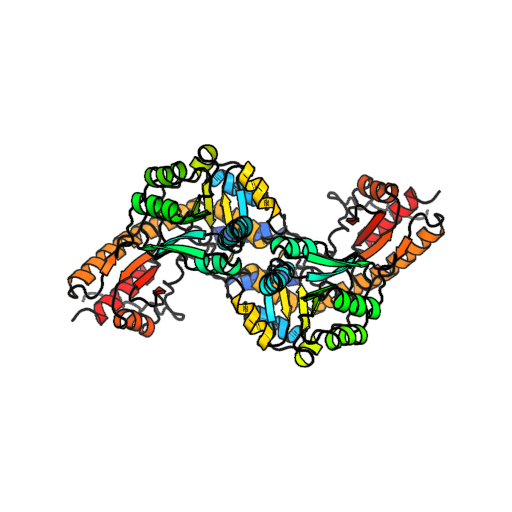U A 1 276 ? -4.859 -32.375 -26.906 1 91.75 276 GLU A CA 1
ATOM 2211 C C . GLU A 1 276 ? -4.582 -33.562 -27.828 1 91.75 276 GLU A C 1
ATOM 2213 O O . GLU A 1 276 ? -3.984 -33.406 -28.891 1 91.75 276 GLU A O 1
ATOM 2218 N N . ARG A 1 277 ? -5.004 -34.719 -27.516 1 91.19 277 ARG A N 1
ATOM 2219 C CA . ARG A 1 277 ? -4.777 -35.938 -28.281 1 91.19 277 ARG A CA 1
ATOM 2220 C C . ARG A 1 277 ? -5.535 -35.938 -29.609 1 91.19 277 ARG A C 1
ATOM 2222 O O . ARG A 1 277 ? -5.066 -36.469 -30.609 1 91.19 277 ARG A O 1
ATOM 2229 N N . LYS A 1 278 ? -6.582 -35.219 -29.625 1 88.12 278 LYS A N 1
ATOM 2230 C CA . LYS A 1 278 ? -7.453 -35.219 -30.797 1 88.12 278 LYS A CA 1
ATOM 2231 C C . LYS A 1 278 ? -6.98 -34.188 -31.828 1 88.12 278 LYS A C 1
ATOM 2233 O O . LYS A 1 278 ? -7.258 -34.344 -33.031 1 88.12 278 LYS A O 1
ATOM 2238 N N . ILE A 1 279 ? -6.363 -33.156 -31.422 1 82.38 279 ILE A N 1
ATOM 2239 C CA . ILE A 1 279 ? -5.984 -32.094 -32.344 1 82.38 279 ILE A CA 1
ATOM 2240 C C . ILE A 1 279 ? -4.496 -32.188 -32.656 1 82.38 279 ILE A C 1
ATOM 2242 O O . ILE A 1 279 ? -3.854 -31.188 -33 1 82.38 279 ILE A O 1
ATOM 2246 N N . ASN A 1 280 ? -3.9 -33.219 -32.781 1 69.75 280 ASN A N 1
ATOM 2247 C CA . ASN A 1 280 ? -2.551 -33.594 -33.188 1 69.75 280 ASN A CA 1
ATOM 2248 C C . ASN A 1 280 ? -1.493 -32.75 -32.469 1 69.75 280 ASN A C 1
ATOM 2250 O O . ASN A 1 280 ? -0.514 -32.312 -33.062 1 69.75 280 ASN A O 1
ATOM 2254 N N . GLY A 1 281 ? -1.765 -32.312 -31.344 1 66.75 281 GLY A N 1
ATOM 2255 C CA . GLY A 1 281 ? -0.739 -31.75 -30.484 1 66.75 281 GLY A CA 1
ATOM 2256 C C . GLY A 1 281 ? -0.481 -30.281 -30.75 1 66.75 281 GLY A C 1
ATOM 2257 O O . GLY A 1 281 ? 0.568 -29.75 -30.391 1 66.75 281 GLY A O 1
ATOM 2258 N N . LYS A 1 282 ? -1.336 -29.641 -31.438 1 80.75 282 LYS A N 1
ATOM 2259 C CA . LYS A 1 282 ? -1.177 -28.219 -31.719 1 80.75 282 LYS A CA 1
ATOM 2260 C C . LYS A 1 282 ? -1.209 -27.391 -30.438 1 80.75 282 LYS A C 1
ATOM 2262 O O . LYS A 1 282 ? -0.727 -26.266 -30.406 1 80.75 282 LYS A O 1
ATOM 2267 N N . ILE A 1 283 ? -1.757 -28.078 -29.484 1 89.19 283 ILE A N 1
ATOM 2268 C CA . ILE A 1 283 ? -1.821 -27.469 -28.172 1 89.19 283 ILE A CA 1
ATOM 2269 C C . ILE A 1 283 ? -1.355 -28.453 -27.109 1 89.19 283 ILE A C 1
ATOM 2271 O O . ILE A 1 283 ? -1.598 -29.656 -27.234 1 89.19 283 ILE A O 1
ATOM 2275 N N . LYS A 1 284 ? -0.619 -28.031 -26.188 1 94 284 LYS A N 1
ATOM 2276 C CA . LYS A 1 284 ? -0.145 -28.859 -25.094 1 94 284 LYS A CA 1
ATOM 2277 C C . LYS A 1 284 ? -0.576 -28.281 -23.75 1 94 284 LYS A C 1
ATOM 2279 O O . LYS A 1 284 ? -0.561 -27.062 -23.562 1 94 284 LYS A O 1
ATOM 2284 N N . PHE A 1 285 ? -0.972 -29.141 -22.906 1 96.56 285 PHE A N 1
ATOM 2285 C CA . PHE A 1 285 ? -1.314 -28.766 -21.531 1 96.56 285 PHE A CA 1
ATOM 2286 C C . PHE A 1 285 ? -0.436 -29.5 -20.531 1 96.56 285 PHE A C 1
ATOM 2288 O O . PHE A 1 285 ? -0.099 -30.672 -20.734 1 96.56 285 PHE A O 1
ATOM 2295 N N . TYR A 1 286 ? -0.045 -28.875 -19.469 1 97.94 286 TYR A N 1
ATOM 2296 C CA . TYR A 1 286 ? 0.862 -29.438 -18.484 1 97.94 286 TYR A CA 1
ATOM 2297 C C . TYR A 1 286 ? 0.188 -29.547 -17.125 1 97.94 286 TYR A C 1
ATOM 2299 O O . TYR A 1 286 ? -0.703 -28.766 -16.797 1 97.94 286 TYR A O 1
ATOM 2307 N N . PRO A 1 287 ? 0.564 -30.547 -16.344 1 97.81 287 PRO A N 1
ATOM 2308 C CA . PRO A 1 287 ? -0.004 -30.672 -15 1 97.81 287 PRO A CA 1
ATOM 2309 C C . PRO A 1 287 ? 0.341 -29.469 -14.109 1 97.81 287 PRO A C 1
ATOM 2311 O O . PRO A 1 287 ? 1.335 -28.781 -14.352 1 97.81 287 PRO A O 1
ATOM 2314 N N . SER A 1 288 ? -0.471 -29.281 -13.07 1 98.62 288 SER A N 1
ATOM 2315 C CA . SER A 1 288 ? -0.293 -28.094 -12.227 1 98.62 288 SER A CA 1
ATOM 2316 C C . SER A 1 288 ? -0.485 -28.453 -10.75 1 98.62 288 SER A C 1
ATOM 2318 O O . SER A 1 288 ? -1.287 -29.312 -10.414 1 98.62 288 SER A O 1
ATOM 2320 N N . ASN A 1 289 ? 0.261 -27.75 -9.938 1 98.75 289 ASN A N 1
ATOM 2321 C CA . ASN A 1 289 ? 0.075 -27.828 -8.492 1 98.75 289 ASN A CA 1
ATOM 2322 C C . ASN A 1 289 ? -0.568 -26.562 -7.938 1 98.75 289 ASN A C 1
ATOM 2324 O O . ASN A 1 289 ? -0.555 -26.328 -6.727 1 98.75 289 ASN A O 1
ATOM 2328 N N . ALA A 1 290 ? -1.123 -25.719 -8.766 1 98.81 290 ALA A N 1
ATOM 2329 C CA . ALA A 1 290 ? -1.76 -24.453 -8.406 1 98.81 290 ALA A CA 1
ATOM 2330 C C . ALA A 1 290 ? -3.225 -24.438 -8.828 1 98.81 290 ALA A C 1
ATOM 2332 O O . ALA A 1 290 ? -3.865 -25.484 -8.922 1 98.81 290 ALA A O 1
ATOM 2333 N N . ASN A 1 291 ? -3.844 -23.266 -8.938 1 98.88 291 ASN A N 1
ATOM 2334 C CA . ASN A 1 291 ? -5.242 -23.172 -9.344 1 98.88 291 ASN A CA 1
ATOM 2335 C C . ASN A 1 291 ? -5.375 -22.781 -10.812 1 98.88 291 ASN A C 1
ATOM 2337 O O . ASN A 1 291 ? -6.273 -22.016 -11.172 1 98.88 291 ASN A O 1
ATOM 2341 N N . PHE A 1 292 ? -4.488 -23.219 -11.586 1 98.81 292 PHE A N 1
ATOM 2342 C CA . PHE A 1 292 ? -4.48 -22.922 -13.016 1 98.81 292 PHE A CA 1
ATOM 2343 C C . PHE A 1 292 ? -3.787 -24.031 -13.797 1 98.81 292 PHE A C 1
ATOM 2345 O O . PHE A 1 292 ? -3.119 -24.891 -13.211 1 98.81 292 PHE A O 1
ATOM 2352 N N . ILE A 1 293 ? -3.973 -24.031 -15.094 1 98.56 293 ILE A N 1
ATOM 2353 C CA . ILE A 1 293 ? -3.312 -24.953 -16 1 98.56 293 ILE A CA 1
ATOM 2354 C C . ILE A 1 293 ? -2.525 -24.172 -17.062 1 98.56 293 ILE A C 1
ATOM 2356 O O . ILE A 1 293 ? -3.064 -23.266 -17.703 1 98.56 293 ILE A O 1
ATOM 2360 N N . PHE A 1 294 ? -1.271 -24.531 -17.109 1 97.75 294 PHE A N 1
ATOM 2361 C CA . PHE A 1 294 ? -0.35 -23.953 -18.062 1 97.75 294 PHE A CA 1
ATOM 2362 C C . PHE A 1 294 ? -0.351 -24.734 -19.375 1 97.75 294 PHE A C 1
ATOM 2364 O O . PHE A 1 294 ? -0.56 -25.953 -19.359 1 97.75 294 PHE A O 1
ATOM 2371 N N . GLY A 1 295 ? -0.164 -24 -20.516 1 95.31 295 GLY A N 1
ATOM 2372 C CA . GLY A 1 295 ? -0.134 -24.688 -21.797 1 95.31 295 GLY A CA 1
ATOM 2373 C C . GLY A 1 295 ? 0.609 -23.906 -22.875 1 95.31 295 GLY A C 1
ATOM 2374 O O . GLY A 1 295 ? 1.126 -22.828 -22.609 1 95.31 295 GLY A O 1
ATOM 2375 N N . ARG A 1 296 ? 0.756 -24.562 -23.938 1 93.19 296 ARG A N 1
ATOM 2376 C CA . ARG A 1 296 ? 1.366 -24 -25.141 1 93.19 296 ARG A CA 1
ATOM 2377 C C . ARG A 1 296 ? 0.497 -24.234 -26.375 1 93.19 296 ARG A C 1
ATOM 2379 O O . ARG A 1 296 ? -0.07 -25.328 -26.531 1 93.19 296 ARG A O 1
ATOM 2386 N N . GLY A 1 297 ? 0.361 -23.219 -27.141 1 86.38 297 GLY A N 1
ATOM 2387 C CA . GLY A 1 297 ? -0.415 -23.328 -28.375 1 86.38 297 GLY A CA 1
ATOM 2388 C C . GLY A 1 297 ? -0.306 -22.094 -29.25 1 86.38 297 GLY A C 1
ATOM 2389 O O . GLY A 1 297 ? 0.236 -21.078 -28.844 1 86.38 297 GLY A O 1
ATOM 2390 N N . ASP A 1 298 ? -0.746 -22.219 -30.469 1 78.69 298 ASP A N 1
ATOM 2391 C CA . ASP A 1 298 ? -0.623 -21.125 -31.438 1 78.69 298 ASP A CA 1
ATOM 2392 C C . ASP A 1 298 ? -1.594 -20 -31.109 1 78.69 298 ASP A C 1
ATOM 2394 O O . ASP A 1 298 ? -2.426 -20.125 -30.203 1 78.69 298 ASP A O 1
ATOM 2398 N N . LYS A 1 299 ? -1.389 -18.922 -31.719 1 77.88 299 LYS A N 1
ATOM 2399 C CA . LYS A 1 299 ? -2.145 -17.688 -31.516 1 77.88 299 LYS A CA 1
ATOM 2400 C C . LYS A 1 299 ? -3.633 -17.906 -31.766 1 77.88 299 LYS A C 1
ATOM 2402 O O . LYS A 1 299 ? -4.477 -17.234 -31.172 1 77.88 299 LYS A O 1
ATOM 2407 N N . LEU A 1 300 ? -3.941 -18.859 -32.594 1 74 300 LEU A N 1
ATOM 2408 C CA . LEU A 1 300 ? -5.332 -19.109 -32.938 1 74 300 LEU A CA 1
ATOM 2409 C C . LEU A 1 300 ? -6.129 -19.609 -31.75 1 74 300 LEU A C 1
ATOM 2411 O O . LEU A 1 300 ? -7.309 -19.266 -31.594 1 74 300 LEU A O 1
ATOM 2415 N N . PHE A 1 301 ? -5.418 -20.297 -30.891 1 77.62 301 PHE A N 1
ATOM 2416 C CA . PHE A 1 301 ? -6.035 -20.812 -29.672 1 77.62 301 PHE A CA 1
ATOM 2417 C C . PHE A 1 301 ? -6.508 -19.672 -28.781 1 77.62 301 PHE A C 1
ATOM 2419 O O . PHE A 1 301 ? -7.633 -19.703 -28.281 1 77.62 301 PHE A O 1
ATOM 2426 N N . ILE A 1 302 ? -5.746 -18.703 -28.719 1 78.25 302 ILE A N 1
ATOM 2427 C CA . ILE A 1 302 ? -6.023 -17.578 -27.828 1 78.25 302 ILE A CA 1
ATOM 2428 C C . ILE A 1 302 ? -7.145 -16.719 -28.406 1 78.25 302 ILE A C 1
ATOM 2430 O O . ILE A 1 302 ? -7.984 -16.203 -27.672 1 78.25 302 ILE A O 1
ATOM 2434 N N . GLU A 1 303 ? -7.164 -16.641 -29.609 1 81.38 303 GLU A N 1
ATOM 2435 C CA . GLU A 1 303 ? -8.148 -15.82 -30.312 1 81.38 303 GLU A CA 1
ATOM 2436 C C . GLU A 1 303 ? -9.555 -16.391 -30.141 1 81.38 303 GLU A C 1
ATOM 2438 O O . GLU A 1 303 ? -10.531 -15.641 -30.047 1 81.38 303 GLU A O 1
ATOM 2443 N N . VAL A 1 304 ? -9.656 -17.672 -30.109 1 81.81 304 VAL A N 1
ATOM 2444 C CA . VAL A 1 304 ? -10.945 -18.328 -29.969 1 81.81 304 VAL A CA 1
ATOM 2445 C C . VAL A 1 304 ? -11.594 -17.953 -28.641 1 81.81 304 VAL A C 1
ATOM 2447 O O . VAL A 1 304 ? -12.797 -17.688 -28.578 1 81.81 304 VAL A O 1
ATOM 2450 N N . PHE A 1 305 ? -10.82 -17.891 -27.609 1 86.94 305 PHE A N 1
ATOM 2451 C CA . PHE A 1 305 ? -11.344 -17.547 -26.297 1 86.94 305 PHE A CA 1
ATOM 2452 C C . PHE A 1 305 ? -11.812 -16.109 -26.25 1 86.94 305 PHE A C 1
ATOM 2454 O O . PHE A 1 305 ? -12.859 -15.805 -25.688 1 86.94 305 PHE A O 1
ATOM 2461 N N . LYS A 1 306 ? -11.055 -15.281 -26.875 1 83.75 306 LYS A N 1
ATOM 2462 C CA . LYS A 1 306 ? -11.398 -13.859 -26.922 1 83.75 306 LYS A CA 1
ATOM 2463 C C . LYS A 1 306 ? -12.734 -13.633 -27.625 1 83.75 306 LYS A C 1
ATOM 2465 O O . LYS A 1 306 ? -13.562 -12.844 -27.156 1 83.75 306 LYS A O 1
ATOM 2470 N N . GLU A 1 307 ? -12.961 -14.312 -28.656 1 86.69 307 GLU A N 1
ATOM 2471 C CA . GLU A 1 307 ? -14.172 -14.18 -29.453 1 86.69 307 GLU A CA 1
ATOM 2472 C C . GLU A 1 307 ? -15.398 -14.648 -28.672 1 86.69 307 GLU A C 1
ATOM 2474 O O . GLU A 1 307 ? -16.516 -14.195 -28.922 1 86.69 307 GLU A O 1
ATOM 2479 N N . LYS A 1 308 ? -15.148 -15.492 -27.75 1 89.56 308 LYS A N 1
ATOM 2480 C CA . LYS A 1 308 ? -16.25 -16.062 -26.969 1 89.56 308 LYS A CA 1
ATOM 2481 C C . LYS A 1 308 ? -16.312 -15.453 -25.578 1 89.56 308 LYS A C 1
ATOM 2483 O O . LYS A 1 308 ? -16.953 -16.016 -24.672 1 89.56 308 LYS A O 1
ATOM 2488 N N . ASP A 1 309 ? -15.586 -14.398 -25.266 1 91.31 309 ASP A N 1
ATOM 2489 C CA . ASP A 1 309 ? -15.602 -13.602 -24.047 1 91.31 309 ASP A CA 1
ATOM 2490 C C . ASP A 1 309 ? -15.07 -14.414 -22.859 1 91.31 309 ASP A C 1
ATOM 2492 O O . ASP A 1 309 ? -15.656 -14.406 -21.781 1 91.31 309 ASP A O 1
ATOM 2496 N N . ILE A 1 310 ? -14.164 -15.281 -23.172 1 93.69 310 ILE A N 1
ATOM 2497 C CA . ILE A 1 310 ? -13.406 -15.992 -22.156 1 93.69 310 ILE A CA 1
ATOM 2498 C C . ILE A 1 310 ? -12 -15.391 -22.047 1 93.69 310 ILE A C 1
ATOM 2500 O O . ILE A 1 310 ? -11.234 -15.422 -23.016 1 93.69 310 ILE A O 1
ATOM 2504 N N . SER A 1 311 ? -11.688 -14.875 -20.844 1 92.62 311 SER A N 1
ATOM 2505 C CA . SER A 1 311 ? -10.375 -14.273 -20.641 1 92.62 311 SER A CA 1
ATOM 2506 C C . SER A 1 311 ? -9.406 -15.266 -20.016 1 92.62 311 SER A C 1
ATOM 2508 O O . SER A 1 311 ? -9.641 -15.773 -18.906 1 92.62 311 SER A O 1
ATOM 2510 N N . ILE A 1 312 ? -8.359 -15.609 -20.703 1 92.75 312 ILE A N 1
ATOM 2511 C CA . ILE A 1 312 ? -7.246 -16.375 -20.172 1 92.75 312 ILE A CA 1
ATOM 2512 C C . ILE A 1 312 ? -5.965 -15.555 -20.234 1 92.75 312 ILE A C 1
ATOM 2514 O O . ILE A 1 312 ? -5.938 -14.484 -20.859 1 92.75 312 ILE A O 1
ATOM 2518 N N . ARG A 1 313 ? -4.984 -16.031 -19.578 1 93.56 313 ARG A N 1
ATOM 2519 C CA . ARG A 1 313 ? -3.713 -15.312 -19.609 1 93.56 313 ARG A CA 1
ATOM 2520 C C . ARG A 1 313 ? -2.844 -15.797 -20.766 1 93.56 313 ARG A C 1
ATOM 2522 O O . ARG A 1 313 ? -2.543 -16.984 -20.859 1 93.56 313 ARG A O 1
ATOM 2529 N N . ASN A 1 314 ? -2.531 -14.836 -21.641 1 91.25 314 ASN A N 1
ATOM 2530 C CA . ASN A 1 314 ? -1.629 -15.109 -22.75 1 91.25 314 ASN A CA 1
ATOM 2531 C C . ASN A 1 314 ? -0.251 -14.492 -22.516 1 91.25 314 ASN A C 1
ATOM 2533 O O . ASN A 1 314 ? -0.144 -13.32 -22.156 1 91.25 314 ASN A O 1
ATOM 2537 N N . PHE A 1 315 ? 0.722 -15.406 -22.734 1 88.56 315 PHE A N 1
ATOM 2538 C CA . PHE A 1 315 ? 2.082 -14.898 -22.609 1 88.56 315 PHE A CA 1
ATOM 2539 C C . PHE A 1 315 ? 2.732 -14.711 -23.969 1 88.56 315 PHE A C 1
ATOM 2541 O O . PHE A 1 315 ? 2.273 -15.281 -24.969 1 88.56 315 PHE A O 1
ATOM 2548 N N . ASN A 1 316 ? 3.197 -13.656 -24.469 1 73.75 316 ASN A N 1
ATOM 2549 C CA . ASN A 1 316 ? 3.709 -13.234 -25.766 1 73.75 316 ASN A CA 1
ATOM 2550 C C . ASN A 1 316 ? 4.598 -14.305 -26.391 1 73.75 316 ASN A C 1
ATOM 2552 O O . ASN A 1 316 ? 5.219 -14.078 -27.422 1 73.75 316 ASN A O 1
ATOM 2556 N N . ASN A 1 317 ? 4.762 -15.594 -25.906 1 80.12 317 ASN A N 1
ATOM 2557 C CA . ASN A 1 317 ? 5.629 -16.641 -26.453 1 80.12 317 ASN A CA 1
ATOM 2558 C C . ASN A 1 317 ? 4.867 -17.938 -26.656 1 80.12 317 ASN A C 1
ATOM 2560 O O . ASN A 1 317 ? 5.363 -19.016 -26.312 1 80.12 317 ASN A O 1
ATOM 2564 N N . ASP A 1 318 ? 3.676 -18.016 -27.125 1 87.25 318 ASP A N 1
ATOM 2565 C CA . ASP A 1 318 ? 2.834 -19.156 -27.453 1 87.25 318 ASP A CA 1
ATOM 2566 C C . ASP A 1 318 ? 2.385 -19.891 -26.188 1 87.25 318 ASP A C 1
ATOM 2568 O O . ASP A 1 318 ? 2.006 -21.062 -26.25 1 87.25 318 ASP A O 1
ATOM 2572 N N . THR A 1 319 ? 2.643 -19.344 -25.078 1 93.44 319 THR A N 1
ATOM 2573 C CA . THR A 1 319 ? 2.211 -19.969 -23.828 1 93.44 319 THR A CA 1
ATOM 2574 C C . THR A 1 319 ? 1.002 -19.234 -23.25 1 93.44 319 THR A C 1
ATOM 2576 O O . THR A 1 319 ? 0.761 -18.062 -23.578 1 93.44 319 THR A O 1
ATOM 2579 N N . PHE A 1 320 ? 0.243 -19.984 -22.531 1 93.81 320 PHE A N 1
ATOM 2580 C CA . PHE A 1 320 ? -0.947 -19.438 -21.891 1 93.81 320 PHE A CA 1
ATOM 2581 C C . PHE A 1 320 ? -1.235 -20.156 -20.578 1 93.81 320 PHE A C 1
ATOM 2583 O O . PHE A 1 320 ? -0.606 -21.172 -20.266 1 93.81 320 PHE A O 1
ATOM 2590 N N . ARG A 1 321 ? -2.047 -19.547 -19.797 1 96.25 321 ARG A N 1
ATOM 2591 C CA . ARG A 1 321 ? -2.477 -20.125 -18.531 1 96.25 321 ARG A CA 1
ATOM 2592 C C . ARG A 1 321 ? -3.98 -19.953 -18.344 1 96.25 321 ARG A C 1
ATOM 2594 O O . ARG A 1 321 ? -4.527 -18.875 -18.594 1 96.25 321 ARG A O 1
ATOM 2601 N N . ILE A 1 322 ? -4.625 -21.031 -17.938 1 96.56 322 ILE A N 1
ATOM 2602 C CA . ILE A 1 322 ? -6.062 -21.016 -17.703 1 96.56 322 ILE A CA 1
ATOM 2603 C C . ILE A 1 322 ? -6.348 -21.203 -16.203 1 96.56 322 ILE A C 1
ATOM 2605 O O . ILE A 1 322 ? -6.082 -22.266 -15.648 1 96.56 322 ILE A O 1
ATOM 2609 N N . THR A 1 323 ? -6.926 -20.188 -15.625 1 98.38 323 THR A N 1
ATOM 2610 C CA . THR A 1 323 ? -7.348 -20.281 -14.227 1 98.38 323 THR A CA 1
ATOM 2611 C C . THR A 1 323 ? -8.539 -21.234 -14.086 1 98.38 323 THR A C 1
ATOM 2613 O O . THR A 1 323 ? -9.438 -21.25 -14.922 1 98.38 323 THR A O 1
ATOM 2616 N N . ILE A 1 324 ? -8.531 -22 -13.047 1 98.62 324 ILE A N 1
ATOM 2617 C CA . ILE A 1 324 ? -9.656 -22.891 -12.773 1 98.62 324 ILE A CA 1
ATOM 2618 C C . ILE A 1 324 ? -10.812 -22.078 -12.188 1 98.62 324 ILE A C 1
ATOM 2620 O O . ILE A 1 324 ? -10.68 -21.469 -11.125 1 98.62 324 ILE A O 1
ATOM 2624 N N . GLY A 1 325 ? -11.914 -22.047 -12.922 1 97.5 325 GLY A N 1
ATOM 2625 C CA . GLY A 1 325 ? -13.125 -21.375 -12.461 1 97.5 325 GLY A CA 1
ATOM 2626 C C . GLY A 1 325 ? -14.133 -22.328 -11.844 1 97.5 325 GLY A C 1
ATOM 2627 O O . GLY A 1 325 ? -13.766 -23.375 -11.32 1 97.5 325 GLY A O 1
ATOM 2628 N N . SER A 1 326 ? -15.359 -21.922 -11.781 1 96.5 326 SER A N 1
ATOM 2629 C CA . SER A 1 326 ? -16.438 -22.812 -11.367 1 96.5 326 SER A CA 1
ATOM 2630 C C . SER A 1 326 ? -16.641 -23.938 -12.375 1 96.5 326 SER A C 1
ATOM 2632 O O . SER A 1 326 ? -16.141 -23.875 -13.5 1 96.5 326 SER A O 1
ATOM 2634 N N . ARG A 1 327 ? -17.328 -24.922 -11.914 1 97 327 ARG A N 1
ATOM 2635 C CA . ARG A 1 327 ? -17.609 -26.031 -12.82 1 97 327 ARG A CA 1
ATOM 2636 C C . ARG A 1 327 ? -18.281 -25.531 -14.094 1 97 327 ARG A C 1
ATOM 2638 O O . ARG A 1 327 ? -17.938 -25.969 -15.195 1 97 327 ARG A O 1
ATOM 2645 N N . GLU A 1 328 ? -19.234 -24.594 -13.961 1 96 328 GLU A N 1
ATOM 2646 C CA . GLU A 1 328 ? -19.969 -24.047 -15.094 1 96 328 GLU A CA 1
ATOM 2647 C C . GLU A 1 328 ? -19.047 -23.281 -16.031 1 96 328 GLU A C 1
ATOM 2649 O O . GLU A 1 328 ? -19.125 -23.422 -17.25 1 96 328 GLU A O 1
ATOM 2654 N N . GLU A 1 329 ? -18.203 -22.469 -15.43 1 96.06 329 GLU A N 1
ATOM 2655 C CA . GLU A 1 329 ? -17.25 -21.703 -16.219 1 96.06 329 GLU A CA 1
ATOM 2656 C C . GLU A 1 329 ? -16.297 -22.625 -16.969 1 96.06 329 GLU A C 1
ATOM 2658 O O . GLU A 1 329 ? -16.016 -22.406 -18.156 1 96.06 329 GLU A O 1
ATOM 2663 N N . ASN A 1 330 ? -15.828 -23.625 -16.297 1 97.44 330 ASN A N 1
ATOM 2664 C CA . ASN A 1 330 ? -14.898 -24.578 -16.891 1 97.44 330 ASN A CA 1
ATOM 2665 C C . ASN A 1 330 ? -15.562 -25.391 -18 1 97.44 330 ASN A C 1
ATOM 2667 O O . ASN A 1 330 ? -14.953 -25.641 -19.047 1 97.44 330 ASN A O 1
ATOM 2671 N N . ASP A 1 331 ? -16.797 -25.781 -17.75 1 97.06 331 ASP A N 1
ATOM 2672 C CA . ASP A 1 331 ? -17.531 -26.547 -18.75 1 97.06 331 ASP A CA 1
ATOM 2673 C C . ASP A 1 331 ? -17.719 -25.734 -20.031 1 97.06 331 ASP A C 1
ATOM 2675 O O . ASP A 1 331 ? -17.594 -26.266 -21.141 1 97.06 331 ASP A O 1
ATOM 2679 N N . TYR A 1 332 ? -18.016 -24.469 -19.812 1 94.75 332 TYR A N 1
ATOM 2680 C CA . TYR A 1 332 ? -18.188 -23.609 -20.969 1 94.75 332 TYR A CA 1
ATOM 2681 C C . TYR A 1 332 ? -16.875 -23.453 -21.734 1 94.75 332 TYR A C 1
ATOM 2683 O O . TYR A 1 332 ? -16.844 -23.531 -22.969 1 94.75 332 TYR A O 1
ATOM 2691 N N . MET A 1 333 ? -15.836 -23.234 -21.031 1 94.75 333 MET A N 1
ATOM 2692 C CA . MET A 1 333 ? -14.516 -23.109 -21.656 1 94.75 333 MET A CA 1
ATOM 2693 C C . MET A 1 333 ? -14.141 -24.359 -22.422 1 94.75 333 MET A C 1
ATOM 2695 O O . MET A 1 333 ? -13.68 -24.281 -23.562 1 94.75 333 MET A O 1
ATOM 2699 N N . LEU A 1 334 ? -14.383 -25.547 -21.906 1 95.06 334 LEU A N 1
ATOM 2700 C CA . LEU A 1 334 ? -14.078 -26.828 -22.547 1 95.06 334 LEU A CA 1
ATOM 2701 C C . LEU A 1 334 ? -14.93 -27.016 -23.797 1 95.06 334 LEU A C 1
ATOM 2703 O O . LEU A 1 334 ? -14.438 -27.516 -24.812 1 95.06 334 LEU A O 1
ATOM 2707 N N . LYS A 1 335 ? -16.156 -26.641 -23.672 1 93.69 335 LYS A N 1
ATOM 2708 C CA . LYS A 1 335 ? -17.047 -26.734 -24.812 1 93.69 335 LYS A CA 1
ATOM 2709 C C . LYS A 1 335 ? -16.562 -25.891 -25.984 1 93.69 335 LYS A C 1
ATOM 2711 O O . LYS A 1 335 ? -16.531 -26.344 -27.125 1 93.69 335 LYS A O 1
ATOM 2716 N N . VAL A 1 336 ? -16.203 -24.688 -25.672 1 90.25 336 VAL A N 1
ATOM 2717 C CA . VAL A 1 336 ? -15.695 -23.781 -26.688 1 90.25 336 VAL A CA 1
ATOM 2718 C C . VAL A 1 336 ? -14.453 -24.375 -27.344 1 90.25 336 VAL A C 1
ATOM 2720 O O . VAL A 1 336 ? -14.305 -24.312 -28.562 1 90.25 336 VAL A O 1
ATOM 2723 N N . LEU A 1 337 ? -13.641 -25 -26.609 1 88.44 337 LEU A N 1
ATOM 2724 C CA . LEU A 1 337 ? -12.414 -25.594 -27.109 1 88.44 337 LEU A CA 1
ATOM 2725 C C . LEU A 1 337 ? -12.727 -26.781 -28.016 1 88.44 337 LEU A C 1
ATOM 2727 O O . LEU A 1 337 ? -12.102 -26.953 -29.078 1 88.44 337 LEU A O 1
ATOM 2731 N N . LYS A 1 338 ? -13.617 -27.531 -27.625 1 88.5 338 LYS A N 1
ATOM 2732 C CA . LYS A 1 338 ? -14 -28.703 -28.406 1 88.5 338 LYS A CA 1
ATOM 2733 C C . LYS A 1 338 ? -14.625 -28.312 -29.734 1 88.5 338 LYS A C 1
ATOM 2735 O O . LYS A 1 338 ? -14.352 -28.922 -30.781 1 88.5 338 LYS A O 1
ATOM 2740 N N . GLU A 1 339 ? -15.391 -27.281 -29.703 1 87 339 GLU A N 1
ATOM 2741 C CA . GLU A 1 339 ? -16.109 -26.859 -30.906 1 87 339 GLU A CA 1
ATOM 2742 C C . GLU A 1 339 ? -15.172 -26.172 -31.891 1 87 339 GLU A C 1
ATOM 2744 O O . GLU A 1 339 ? -15.344 -26.297 -33.094 1 87 339 GLU A O 1
ATOM 2749 N N . CYS A 1 340 ? -14.305 -25.484 -31.406 1 81.19 340 CYS A N 1
ATOM 2750 C CA . CYS A 1 340 ? -13.469 -24.656 -32.281 1 81.19 340 CYS A CA 1
ATOM 2751 C C . CYS A 1 340 ? -12.242 -25.422 -32.75 1 81.19 340 CYS A C 1
ATOM 2753 O O . CYS A 1 340 ? -11.68 -25.125 -33.812 1 81.19 340 CYS A O 1
ATOM 2755 N N . MET A 1 341 ? -11.805 -26.344 -31.969 1 75.62 341 MET A N 1
ATOM 2756 C CA . MET A 1 341 ? -10.523 -26.969 -32.312 1 75.62 341 MET A CA 1
ATOM 2757 C C . MET A 1 341 ? -10.734 -28.375 -32.875 1 75.62 341 MET A C 1
ATOM 2759 O O . MET A 1 341 ? -9.836 -28.938 -33.5 1 75.62 341 MET A O 1
ATOM 2763 N N . MET A 1 342 ? -11.898 -28.922 -32.562 1 67.38 342 MET A N 1
ATOM 2764 C CA . MET A 1 342 ? -12.109 -30.281 -33.062 1 67.38 342 MET A CA 1
ATOM 2765 C C . MET A 1 342 ? -12.742 -30.234 -34.469 1 67.38 342 MET A C 1
ATOM 2767 O O . MET A 1 342 ? -13.617 -29.406 -34.719 1 67.38 342 MET A O 1
ATOM 2771 N N . PRO A 1 343 ? -12.086 -30.938 -35.531 1 62.19 343 PRO A N 1
ATOM 2772 C CA . PRO A 1 343 ? -12.672 -31.047 -36.875 1 62.19 343 PRO A CA 1
ATOM 2773 C C . PRO A 1 343 ? -14.109 -31.562 -36.812 1 62.19 343 PRO A C 1
ATOM 2775 O O . PRO A 1 343 ? -14.484 -32.312 -35.906 1 62.19 343 PRO A O 1
ATOM 2778 N N . MET B 1 1 ? -29.891 28.719 45.438 1 25.83 1 MET B N 1
ATOM 2779 C CA . MET B 1 1 ? -29.219 27.422 45.438 1 25.83 1 MET B CA 1
ATOM 2780 C C . MET B 1 1 ? -28.734 27.062 44.031 1 25.83 1 MET B C 1
ATOM 2782 O O . MET B 1 1 ? -29.547 26.828 43.125 1 25.83 1 MET B O 1
ATOM 2786 N N . LYS B 1 2 ? -27.656 27.562 43.594 1 28.89 2 LYS B N 1
ATOM 2787 C CA . LYS B 1 2 ? -27.203 27.641 42.188 1 28.89 2 LYS B CA 1
ATOM 2788 C C . LYS B 1 2 ? -26.812 26.25 41.688 1 28.89 2 LYS B C 1
ATOM 2790 O O . LYS B 1 2 ? -26.094 25.5 42.344 1 28.89 2 LYS B O 1
ATOM 2795 N N . ILE B 1 3 ? -27.531 25.391 40.844 1 27.62 3 ILE B N 1
ATOM 2796 C CA . ILE B 1 3 ? -27.422 24.031 40.344 1 27.62 3 ILE B CA 1
ATOM 2797 C C . ILE B 1 3 ? -26.062 23.828 39.688 1 27.62 3 ILE B C 1
ATOM 2799 O O . ILE B 1 3 ? -25.734 24.469 38.688 1 27.62 3 ILE B O 1
ATOM 2803 N N . VAL B 1 4 ? -25.047 23.438 40.469 1 28.52 4 VAL B N 1
ATOM 2804 C CA . VAL B 1 4 ? -23.703 23.078 40.062 1 28.52 4 VAL B CA 1
ATOM 2805 C C . VAL B 1 4 ? -23.766 21.906 39.062 1 28.52 4 VAL B C 1
ATOM 2807 O O . VAL B 1 4 ? -24.172 20.797 39.406 1 28.52 4 VAL B O 1
ATOM 2810 N N . GLU B 1 5 ? -24.375 22.203 37.938 1 28.86 5 GLU B N 1
ATOM 2811 C CA . GLU B 1 5 ? -24.422 21.047 37.031 1 28.86 5 GLU B CA 1
ATOM 2812 C C . GLU B 1 5 ? -23.078 20.297 37.031 1 28.86 5 GLU B C 1
ATOM 2814 O O . GLU B 1 5 ? -22.031 20.922 36.906 1 28.86 5 GLU B O 1
ATOM 2819 N N . GLU B 1 6 ? -23 19.25 37.719 1 26.25 6 GLU B N 1
ATOM 2820 C CA . GLU B 1 6 ? -21.906 18.297 37.938 1 26.25 6 GLU B CA 1
ATOM 2821 C C . GLU B 1 6 ? -21.188 17.984 36.656 1 26.25 6 GLU B C 1
ATOM 2823 O O . GLU B 1 6 ? -21.812 17.562 35.656 1 26.25 6 GLU B O 1
ATOM 2828 N N . TYR B 1 7 ? -20.266 18.781 36.375 1 24.62 7 TYR B N 1
ATOM 2829 C CA . TYR B 1 7 ? -19.328 18.531 35.281 1 24.62 7 TYR B CA 1
ATOM 2830 C C . TYR B 1 7 ? -18.906 17.062 35.281 1 24.62 7 TYR B C 1
ATOM 2832 O O . TYR B 1 7 ? -18.266 16.594 36.219 1 24.62 7 TYR B O 1
ATOM 2840 N N . LYS B 1 8 ? -19.734 16.203 34.875 1 32.09 8 LYS B N 1
ATOM 2841 C CA . LYS B 1 8 ? -19.344 14.805 34.719 1 32.09 8 LYS B CA 1
ATOM 2842 C C . LYS B 1 8 ? -18.031 14.68 33.969 1 32.09 8 LYS B C 1
ATOM 2844 O O . LYS B 1 8 ? -17.906 15.164 32.844 1 32.09 8 LYS B O 1
ATOM 2849 N N . PRO B 1 9 ? -17.125 14.453 34.75 1 28.44 9 PRO B N 1
ATOM 2850 C CA . PRO B 1 9 ? -15.797 14.305 34.188 1 28.44 9 PRO B CA 1
ATOM 2851 C C . PRO B 1 9 ? -15.797 13.43 32.938 1 28.44 9 PRO B C 1
ATOM 2853 O O . PRO B 1 9 ? -16.469 12.398 32.906 1 28.44 9 PRO B O 1
ATOM 2856 N N . LEU B 1 10 ? -15.797 13.945 31.75 1 33.53 10 LEU B N 1
ATOM 2857 C CA . LEU B 1 10 ? -15.773 13.141 30.531 1 33.53 10 LEU B CA 1
ATOM 2858 C C . LEU B 1 10 ? -14.75 12.023 30.641 1 33.53 10 LEU B C 1
ATOM 2860 O O . LEU B 1 10 ? -13.555 12.281 30.812 1 33.53 10 LEU B O 1
ATOM 2864 N N . VAL B 1 11 ? -14.898 11.008 31.219 1 33.81 11 VAL B N 1
ATOM 2865 C CA . VAL B 1 11 ? -14.094 9.797 31.297 1 33.81 11 VAL B CA 1
ATOM 2866 C C . VAL B 1 11 ? -13.688 9.359 29.891 1 33.81 11 VAL B C 1
ATOM 2868 O O . VAL B 1 11 ? -14.547 9 29.078 1 33.81 11 VAL B O 1
ATOM 2871 N N . ILE B 1 12 ? -12.648 9.938 29.281 1 42.56 12 ILE B N 1
ATOM 2872 C CA . ILE B 1 12 ? -12.094 9.406 28.047 1 42.56 12 ILE B CA 1
ATOM 2873 C C . ILE B 1 12 ? -11.406 8.07 28.312 1 42.56 12 ILE B C 1
ATOM 2875 O O . ILE B 1 12 ? -10.352 8.023 28.953 1 42.56 12 ILE B O 1
ATOM 2879 N N . GLU B 1 13 ? -11.891 7.059 28.484 1 47.09 13 GLU B N 1
ATOM 2880 C CA . GLU B 1 13 ? -11.438 5.719 28.844 1 47.09 13 GLU B CA 1
ATOM 2881 C C . GLU B 1 13 ? -10.109 5.387 28.172 1 47.09 13 GLU B C 1
ATOM 2883 O O . GLU B 1 13 ? -9.242 4.766 28.797 1 47.09 13 GLU B O 1
ATOM 2888 N N . ASN B 1 14 ? -9.852 5.711 26.859 1 60 14 ASN B N 1
ATOM 2889 C CA . ASN B 1 14 ? -8.641 5.27 26.188 1 60 14 ASN B CA 1
ATOM 2890 C C . ASN B 1 14 ? -7.734 6.449 25.828 1 60 14 ASN B C 1
ATOM 2892 O O . ASN B 1 14 ? -6.895 6.344 24.938 1 60 14 ASN B O 1
ATOM 2896 N N . GLY B 1 15 ? -7.785 7.543 26.625 1 83.38 15 GLY B N 1
ATOM 2897 C CA . GLY B 1 15 ? -6.949 8.727 26.469 1 83.38 15 GLY B CA 1
ATOM 2898 C C . GLY B 1 15 ? -7.32 9.57 25.266 1 83.38 15 GLY B C 1
ATOM 2899 O O . GLY B 1 15 ? -8.219 9.211 24.5 1 83.38 15 GLY B O 1
ATOM 2900 N N . ILE B 1 16 ? -6.93 10.914 25.328 1 92.94 16 ILE B N 1
ATOM 2901 C CA . ILE B 1 16 ? -7.16 11.859 24.234 1 92.94 16 ILE B CA 1
ATOM 2902 C C . ILE B 1 16 ? -5.988 11.82 23.266 1 92.94 16 ILE B C 1
ATOM 2904 O O . ILE B 1 16 ? -4.828 11.938 23.672 1 92.94 16 ILE B O 1
ATOM 2908 N N . LYS B 1 17 ? -6.363 11.555 21.984 1 93.69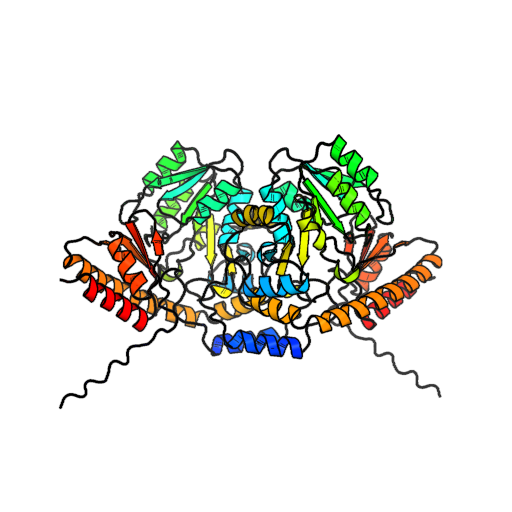 17 LYS B N 1
ATOM 2909 C CA . LYS B 1 17 ? -5.348 11.453 20.938 1 93.69 17 LYS B CA 1
ATOM 2910 C C . LYS B 1 17 ? -5.242 12.75 20.141 1 93.69 17 LYS B C 1
ATOM 2912 O O . LYS B 1 17 ? -6.051 13.008 19.25 1 93.69 17 LYS B O 1
ATOM 2917 N N . LEU B 1 18 ? -4.227 13.523 20.422 1 96.94 18 LEU B N 1
ATOM 2918 C CA . LEU B 1 18 ? -3.955 14.781 19.734 1 96.94 18 LEU B CA 1
ATOM 2919 C C . LEU B 1 18 ? -2.555 14.773 19.141 1 96.94 18 LEU B C 1
ATOM 2921 O O . LEU B 1 18 ? -1.848 15.781 19.188 1 96.94 18 LEU B O 1
ATOM 2925 N N . ASN B 1 19 ? -2.137 13.609 18.625 1 94.94 19 ASN B N 1
ATOM 2926 C CA . ASN B 1 19 ? -0.759 13.469 18.172 1 94.94 19 ASN B CA 1
ATOM 2927 C C . ASN B 1 19 ? -0.694 13.125 16.688 1 94.94 19 ASN B C 1
ATOM 2929 O O . ASN B 1 19 ? 0.353 13.281 16.062 1 94.94 19 ASN B O 1
ATOM 2933 N N . GLY B 1 20 ? -1.742 12.648 16 1 94.5 20 GLY B N 1
ATOM 2934 C CA . GLY B 1 20 ? -1.662 12.055 14.68 1 94.5 20 GLY B CA 1
ATOM 2935 C C . GLY B 1 20 ? -2.264 12.938 13.602 1 94.5 20 GLY B C 1
ATOM 2936 O O . GLY B 1 20 ? -2.365 12.523 12.438 1 94.5 20 GLY B O 1
ATOM 2937 N N . ASN B 1 21 ? -2.73 14.133 13.961 1 97.69 21 ASN B N 1
ATOM 2938 C CA . ASN B 1 21 ? -3.344 15.086 13.039 1 97.69 21 ASN B CA 1
ATOM 2939 C C . ASN B 1 21 ? -4.562 14.484 12.352 1 97.69 21 ASN B C 1
ATOM 2941 O O . ASN B 1 21 ? -4.816 14.766 11.172 1 97.69 21 ASN B O 1
ATOM 2945 N N . GLU B 1 22 ? -5.242 13.602 13.031 1 96.88 22 GLU B N 1
ATOM 2946 C CA . GLU B 1 22 ? -6.449 12.953 12.516 1 96.88 22 GLU B CA 1
ATOM 2947 C C . GLU B 1 22 ? -7.688 13.797 12.797 1 96.88 22 GLU B C 1
ATOM 2949 O O . GLU B 1 22 ? -7.691 14.617 13.727 1 96.88 22 GLU B O 1
ATOM 2954 N N . CYS B 1 23 ? -8.648 13.633 11.945 1 96 23 CYS B N 1
ATOM 2955 C CA . CYS B 1 23 ? -9.938 14.258 12.234 1 96 23 CYS B CA 1
ATOM 2956 C C . CYS B 1 23 ? -10.508 13.75 13.555 1 96 23 CYS B C 1
ATOM 2958 O O . CYS B 1 23 ? -10.422 12.562 13.859 1 96 23 CYS B O 1
ATOM 2960 N N . PHE B 1 24 ? -11.023 14.633 14.352 1 94.81 24 PHE B N 1
ATOM 2961 C CA . PHE B 1 24 ? -11.531 14.25 15.656 1 94.81 24 PHE B CA 1
ATOM 2962 C C . PHE B 1 24 ? -12.828 13.469 15.531 1 94.81 24 PHE B C 1
ATOM 2964 O O . PHE B 1 24 ? -13.195 12.711 16.422 1 94.81 24 PHE B O 1
ATOM 2971 N N . TYR B 1 25 ? -13.539 13.734 14.469 1 93.75 25 TYR B N 1
ATOM 2972 C CA . TYR B 1 25 ? -14.859 13.141 14.25 1 93.75 25 TYR B CA 1
ATOM 2973 C C . TYR B 1 25 ? -14.75 11.844 13.453 1 93.75 25 TYR B C 1
ATOM 2975 O O . TYR B 1 25 ? -14.094 11.812 12.406 1 93.75 25 TYR B O 1
ATOM 2983 N N . ASN B 1 26 ? -15.398 10.852 14.016 1 90.69 26 ASN B N 1
ATOM 2984 C CA . ASN B 1 26 ? -15.508 9.625 13.234 1 90.69 26 ASN B CA 1
ATOM 2985 C C . ASN B 1 26 ? -16.531 9.766 12.102 1 90.69 26 ASN B C 1
ATOM 2987 O O . ASN B 1 26 ? -17.312 10.711 12.086 1 90.69 26 ASN B O 1
ATOM 2991 N N . ILE B 1 27 ? -16.594 8.82 11.258 1 85.75 27 ILE B N 1
ATOM 2992 C CA . ILE B 1 27 ? -17.453 8.859 10.078 1 85.75 27 ILE B CA 1
ATOM 2993 C C . ILE B 1 27 ? -18.922 8.727 10.5 1 85.75 27 ILE B C 1
ATOM 2995 O O . ILE B 1 27 ? -19.25 7.918 11.375 1 85.75 27 ILE B O 1
ATOM 2999 N N . GLY B 1 28 ? -19.828 9.555 10.102 1 84.38 28 GLY B N 1
ATOM 3000 C CA . GLY B 1 28 ? -21.234 9.555 10.453 1 84.38 28 GLY B CA 1
ATOM 3001 C C . GLY B 1 28 ? -22.016 8.398 9.852 1 84.38 28 GLY B C 1
ATOM 3002 O O . GLY B 1 28 ? -21.547 7.754 8.914 1 84.38 28 GLY B O 1
ATOM 3003 N N . GLN B 1 29 ? -23.109 8.125 10.328 1 86.94 29 GLN B N 1
ATOM 3004 C CA . GLN B 1 29 ? -23.969 7.016 9.914 1 86.94 29 GLN B CA 1
ATOM 3005 C C . GLN B 1 29 ? -24.375 7.152 8.453 1 86.94 29 GLN B C 1
ATOM 3007 O O . GLN B 1 29 ? -24.547 6.152 7.754 1 86.94 29 GLN B O 1
ATOM 3012 N N . ASP B 1 30 ? -24.484 8.32 8.047 1 90 30 ASP B N 1
ATOM 3013 C CA . ASP B 1 30 ? -24.891 8.547 6.66 1 90 30 ASP B CA 1
ATOM 3014 C C . ASP B 1 30 ? -23.812 8.086 5.688 1 90 30 ASP B C 1
ATOM 3016 O O . ASP B 1 30 ? -24.109 7.43 4.688 1 90 30 ASP B O 1
ATOM 3020 N N . VAL B 1 31 ? -22.625 8.43 6.016 1 91.25 31 VAL B N 1
ATOM 3021 C CA . VAL B 1 31 ? -21.5 8.023 5.188 1 91.25 31 VAL B CA 1
ATOM 3022 C C . VAL B 1 31 ? -21.328 6.508 5.25 1 91.25 31 VAL B C 1
ATOM 3024 O O . VAL B 1 31 ? -21.156 5.855 4.219 1 91.25 31 VAL B O 1
ATOM 3027 N N . LEU B 1 32 ? -21.484 5.926 6.395 1 90.62 32 LEU B N 1
ATOM 3028 C CA . LEU B 1 32 ? -21.328 4.488 6.582 1 90.62 32 LEU B CA 1
ATOM 3029 C C . LEU B 1 32 ? -22.422 3.721 5.852 1 90.62 32 LEU B C 1
ATOM 3031 O O . LEU B 1 32 ? -22.172 2.664 5.27 1 90.62 32 LEU B O 1
ATOM 3035 N N . GLY B 1 33 ? -23.641 4.281 5.945 1 91.75 33 GLY B N 1
ATOM 3036 C CA . GLY B 1 33 ? -24.75 3.65 5.246 1 91.75 33 GLY B CA 1
ATOM 3037 C C . GLY B 1 33 ? -24.531 3.566 3.744 1 91.75 33 GLY B C 1
ATOM 3038 O O . GLY B 1 33 ? -24.797 2.531 3.131 1 91.75 33 GLY B O 1
ATOM 3039 N N . GLU B 1 34 ? -24.047 4.652 3.162 1 93.94 34 GLU B N 1
ATOM 3040 C CA . GLU B 1 34 ? -23.75 4.68 1.732 1 93.94 34 GLU B CA 1
ATOM 3041 C C . GLU B 1 34 ? -22.625 3.707 1.382 1 93.94 34 GLU B C 1
ATOM 3043 O O . GLU B 1 34 ? -22.703 3.01 0.368 1 93.94 34 GLU B O 1
ATOM 3048 N N . PHE B 1 35 ? -21.688 3.627 2.188 1 93.88 35 PHE B N 1
ATOM 3049 C CA . PHE B 1 35 ? -20.562 2.713 1.985 1 93.88 35 PHE B CA 1
ATOM 3050 C C . PHE B 1 35 ? -21.047 1.265 2.004 1 93.88 35 PHE B C 1
ATOM 3052 O O . PHE B 1 35 ? -20.703 0.483 1.114 1 93.88 35 PHE B O 1
ATOM 3059 N N . PHE B 1 36 ? -21.844 0.943 2.959 1 89.75 36 PHE B N 1
ATOM 3060 C CA . PHE B 1 36 ? -22.344 -0.418 3.088 1 89.75 36 PHE B CA 1
ATOM 3061 C C . PHE B 1 36 ? -23.203 -0.794 1.883 1 89.75 36 PHE B C 1
ATOM 3063 O O . PHE B 1 36 ? -23.156 -1.935 1.417 1 89.75 36 PHE B O 1
ATOM 3070 N N . SER B 1 37 ? -23.938 0.14 1.423 1 93.06 37 SER B N 1
ATOM 3071 C CA . SER B 1 37 ? -24.766 -0.116 0.257 1 93.06 37 SER B CA 1
ATOM 3072 C C . SER B 1 37 ? -23.922 -0.454 -0.968 1 93.06 37 SER B C 1
ATOM 3074 O O . SER B 1 37 ? -24.312 -1.307 -1.773 1 93.06 37 SER B O 1
ATOM 3076 N N . LYS B 1 38 ? -22.797 0.141 -1.083 1 93.12 38 LYS B N 1
ATOM 3077 C CA . LYS B 1 38 ? -21.922 -0.111 -2.221 1 93.12 38 LYS B CA 1
ATOM 3078 C C . LYS B 1 38 ? -21.172 -1.431 -2.055 1 93.12 38 LYS B C 1
ATOM 3080 O O . LYS B 1 38 ? -20.844 -2.098 -3.041 1 93.12 38 LYS B O 1
ATOM 3085 N N . LEU B 1 39 ? -20.906 -1.804 -0.832 1 90.25 39 LEU B N 1
ATOM 3086 C CA . LEU B 1 39 ? -20.141 -3.018 -0.552 1 90.25 39 LEU B CA 1
ATOM 3087 C C . LEU B 1 39 ? -20.922 -4.254 -0.992 1 90.25 39 LEU B C 1
ATOM 3089 O O . LEU B 1 39 ? -20.312 -5.27 -1.359 1 90.25 39 LEU B O 1
ATOM 3093 N N . LYS B 1 40 ? -22.172 -4.172 -0.991 1 86.06 40 LYS B N 1
ATOM 3094 C CA . LYS B 1 40 ? -23.031 -5.309 -1.317 1 86.06 40 LYS B CA 1
ATOM 3095 C C . LYS B 1 40 ? -22.812 -5.77 -2.756 1 86.06 40 LYS B C 1
ATOM 3097 O O . LYS B 1 40 ? -23.062 -6.926 -3.088 1 86.06 40 LYS B O 1
ATOM 3102 N N . ASN B 1 41 ? -22.25 -4.953 -3.537 1 88.12 41 ASN B N 1
ATOM 3103 C CA . ASN B 1 41 ? -22.109 -5.258 -4.957 1 88.12 41 ASN B CA 1
ATOM 3104 C C . ASN B 1 41 ? -20.656 -5.551 -5.328 1 88.12 41 ASN B C 1
ATOM 3106 O O . ASN B 1 41 ? -20.344 -5.754 -6.504 1 88.12 41 ASN B O 1
ATOM 3110 N N . ILE B 1 42 ? -19.828 -5.609 -4.355 1 92.38 42 ILE B N 1
ATOM 3111 C CA . ILE B 1 42 ? -18.406 -5.793 -4.629 1 92.38 42 ILE B CA 1
ATOM 3112 C C . ILE B 1 42 ? -18.094 -7.281 -4.777 1 92.38 42 ILE B C 1
ATOM 3114 O O . ILE B 1 42 ? -18.609 -8.109 -4.02 1 92.38 42 ILE B O 1
ATOM 3118 N N . GLU B 1 43 ? -17.344 -7.609 -5.836 1 93.25 43 GLU B N 1
ATOM 3119 C CA . GLU B 1 43 ? -16.75 -8.938 -5.961 1 93.25 43 GLU B CA 1
ATOM 3120 C C . GLU B 1 43 ? -15.406 -9 -5.23 1 93.25 43 GLU B C 1
ATOM 3122 O O . GLU B 1 43 ? -14.359 -8.68 -5.801 1 93.25 43 GLU B O 1
ATOM 3127 N N . PHE B 1 44 ? -15.453 -9.508 -4.047 1 94.81 44 PHE B N 1
ATOM 3128 C CA . PHE B 1 44 ? -14.289 -9.477 -3.17 1 94.81 44 PHE B CA 1
ATOM 3129 C C . PHE B 1 44 ? -13.219 -10.453 -3.66 1 94.81 44 PHE B C 1
ATOM 3131 O O . PHE B 1 44 ? -12.039 -10.305 -3.324 1 94.81 44 PHE B O 1
ATOM 3138 N N . ASN B 1 45 ? -13.625 -11.414 -4.449 1 95.88 45 ASN B N 1
ATOM 3139 C CA . ASN B 1 45 ? -12.703 -12.414 -4.973 1 95.88 45 ASN B CA 1
ATOM 3140 C C . ASN B 1 45 ? -11.914 -11.883 -6.164 1 95.88 45 ASN B C 1
ATOM 3142 O O . ASN B 1 45 ? -11.016 -12.555 -6.676 1 95.88 45 ASN B O 1
ATOM 3146 N N . ARG B 1 46 ? -12.195 -10.688 -6.605 1 96 46 ARG B N 1
ATOM 3147 C CA . ARG B 1 46 ? -11.555 -10.109 -7.781 1 96 46 ARG B CA 1
ATOM 3148 C C . ARG B 1 46 ? -10.602 -8.984 -7.387 1 96 46 ARG B C 1
ATOM 3150 O O . ARG B 1 46 ? -10.852 -8.266 -6.414 1 96 46 ARG B O 1
ATOM 3157 N N . TYR B 1 47 ? -9.578 -8.875 -8.18 1 96.25 47 TYR B N 1
ATOM 3158 C CA . TYR B 1 47 ? -8.617 -7.801 -7.957 1 96.25 47 TYR B CA 1
ATOM 3159 C C . TYR B 1 47 ? -9.266 -6.438 -8.164 1 96.25 47 TYR B C 1
ATOM 3161 O O . TYR B 1 47 ? -10.227 -6.309 -8.922 1 96.25 47 TYR B O 1
ATOM 3169 N N . PRO B 1 48 ? -8.703 -5.414 -7.453 1 97.19 48 PRO B N 1
ATOM 3170 C CA . PRO B 1 48 ? -9.242 -4.062 -7.633 1 97.19 48 PRO B CA 1
ATOM 3171 C C . PRO B 1 48 ? -8.93 -3.482 -9.008 1 97.19 48 PRO B C 1
ATOM 3173 O O . PRO B 1 48 ? -8.133 -4.051 -9.758 1 97.19 48 PRO B O 1
ATOM 3176 N N . ASP B 1 49 ? -9.688 -2.438 -9.312 1 95.88 49 ASP B N 1
ATOM 3177 C CA . ASP B 1 49 ? -9.273 -1.618 -10.445 1 95.88 49 ASP B CA 1
ATOM 3178 C C . ASP B 1 49 ? -7.879 -1.043 -10.234 1 95.88 49 ASP B C 1
ATOM 3180 O O . ASP B 1 49 ? -7.68 -0.183 -9.375 1 95.88 49 ASP B O 1
ATOM 3184 N N . SER B 1 50 ? -6.969 -1.533 -11.016 1 95.56 50 SER B N 1
ATOM 3185 C CA . SER B 1 50 ? -5.566 -1.168 -10.82 1 95.56 50 SER B CA 1
ATOM 3186 C C . SER B 1 50 ? -5.375 0.342 -10.906 1 95.56 50 SER B C 1
ATOM 3188 O O . SER B 1 50 ? -4.492 0.898 -10.25 1 95.56 50 SER B O 1
ATOM 3190 N N . ASP B 1 51 ? -6.219 1.032 -11.664 1 95.06 51 ASP B N 1
ATOM 3191 C CA . ASP B 1 51 ? -6.035 2.465 -11.883 1 95.06 51 ASP B CA 1
ATOM 3192 C C . ASP B 1 51 ? -6.996 3.277 -11.016 1 95.06 51 ASP B C 1
ATOM 3194 O O . ASP B 1 51 ? -6.934 4.508 -11 1 95.06 51 ASP B O 1
ATOM 3198 N N . SER B 1 52 ? -7.828 2.615 -10.297 1 97.69 52 SER B N 1
ATOM 3199 C CA . SER B 1 52 ? -8.789 3.301 -9.445 1 97.69 52 SER B CA 1
ATOM 3200 C C . SER B 1 52 ? -9.594 4.332 -10.234 1 97.69 52 SER B C 1
ATOM 3202 O O . SER B 1 52 ? -9.727 5.48 -9.805 1 97.69 52 SER B O 1
ATOM 3204 N N . ASN B 1 53 ? -10.133 3.926 -11.328 1 97.44 53 ASN B N 1
ATOM 3205 C CA . ASN B 1 53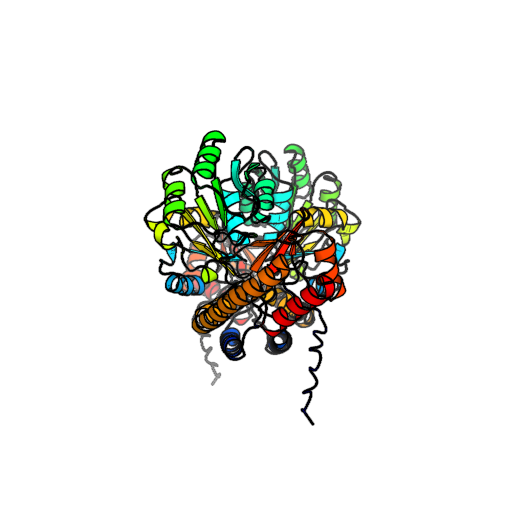 ? -10.68 4.859 -12.312 1 97.44 53 ASN B CA 1
ATOM 3206 C C . ASN B 1 53 ? -11.82 5.684 -11.727 1 97.44 53 ASN B C 1
ATOM 3208 O O . ASN B 1 53 ? -11.836 6.91 -11.859 1 97.44 53 ASN B O 1
ATOM 3212 N N . LEU B 1 54 ? -12.758 5.043 -11.055 1 97.75 54 LEU B N 1
ATOM 3213 C CA . LEU B 1 54 ? -13.906 5.773 -10.531 1 97.75 54 LEU B CA 1
ATOM 3214 C C . LEU B 1 54 ? -13.477 6.746 -9.438 1 97.75 54 LEU B C 1
ATOM 3216 O O . LEU B 1 54 ? -13.945 7.887 -9.391 1 97.75 54 LEU B O 1
ATOM 3220 N N . LEU B 1 55 ? -12.617 6.324 -8.562 1 98.5 55 LEU B N 1
ATOM 3221 C CA . LEU B 1 55 ? -12.094 7.191 -7.516 1 98.5 55 LEU B CA 1
ATOM 3222 C C . LEU B 1 55 ? -11.336 8.375 -8.117 1 98.5 55 LEU B C 1
ATOM 3224 O O . LEU B 1 55 ? -11.492 9.508 -7.664 1 98.5 55 LEU B O 1
ATOM 3228 N N . LYS B 1 56 ? -10.555 8.047 -9.125 1 97.81 56 LYS B N 1
ATOM 3229 C CA . LYS B 1 56 ? -9.789 9.07 -9.836 1 97.81 56 LYS B CA 1
ATOM 3230 C C . LYS B 1 56 ? -10.711 10.133 -10.43 1 97.81 56 LYS B C 1
ATOM 3232 O O . LYS B 1 56 ? -10.438 11.328 -10.328 1 97.81 56 LYS B O 1
ATOM 3237 N N . GLU B 1 57 ? -11.742 9.734 -11.023 1 98.31 57 GLU B N 1
ATOM 3238 C CA . GLU B 1 57 ? -12.695 10.633 -11.648 1 98.31 57 GLU B CA 1
ATOM 3239 C C . GLU B 1 57 ? -13.352 11.555 -10.617 1 98.31 57 GLU B C 1
ATOM 3241 O O . GLU B 1 57 ? -13.461 12.766 -10.836 1 98.31 57 GLU B O 1
ATOM 3246 N N . LYS B 1 58 ? -13.773 10.984 -9.57 1 98.5 58 LYS B N 1
ATOM 3247 C CA . LYS B 1 58 ? -14.43 11.766 -8.523 1 98.5 58 LYS B CA 1
ATOM 3248 C C . LYS B 1 58 ? -13.461 12.773 -7.902 1 98.5 58 LYS B C 1
ATOM 3250 O O . LYS B 1 58 ? -13.836 13.922 -7.645 1 98.5 58 LYS B O 1
ATOM 3255 N N . TYR B 1 59 ? -12.273 12.367 -7.699 1 98.69 59 TYR B N 1
ATOM 3256 C CA . TYR B 1 59 ? -11.312 13.281 -7.09 1 98.69 59 TYR B CA 1
ATOM 3257 C C . TYR B 1 59 ? -10.922 14.391 -8.062 1 98.69 59 TYR B C 1
ATOM 3259 O O . TYR B 1 59 ? -10.719 15.539 -7.66 1 98.69 59 TYR B O 1
ATOM 3267 N N . ALA B 1 60 ? -10.742 14.008 -9.336 1 98.62 60 ALA B N 1
ATOM 3268 C CA . ALA B 1 60 ? -10.453 14.992 -10.375 1 98.62 60 ALA B CA 1
ATOM 3269 C C . ALA B 1 60 ? -11.5 16.094 -10.391 1 98.62 60 ALA B C 1
ATOM 3271 O O . ALA B 1 60 ? -11.164 17.281 -10.469 1 98.62 60 ALA B O 1
ATOM 3272 N N . GLU B 1 61 ? -12.695 15.711 -10.289 1 98.5 61 GLU B N 1
ATOM 3273 C CA . GLU B 1 61 ? -13.789 16.688 -10.242 1 98.5 61 GLU B CA 1
ATOM 3274 C C . GLU B 1 61 ? -13.695 17.562 -9 1 98.5 61 GLU B C 1
ATOM 3276 O O . GLU B 1 61 ? -13.875 18.781 -9.07 1 98.5 61 GLU B O 1
ATOM 3281 N N . TYR B 1 62 ? -13.375 16.984 -7.973 1 98.25 62 TYR B N 1
ATOM 3282 C CA . TYR B 1 62 ? -13.289 17.688 -6.695 1 98.25 62 TYR B CA 1
ATOM 3283 C C . TYR B 1 62 ? -12.219 18.766 -6.734 1 98.25 62 TYR B C 1
ATOM 3285 O O . TYR B 1 62 ? -12.438 19.875 -6.254 1 98.25 62 TYR B O 1
ATOM 3293 N N . VAL B 1 63 ? -11.055 18.438 -7.336 1 98.06 63 VAL B N 1
ATOM 3294 C CA . VAL B 1 63 ? -9.93 19.359 -7.25 1 98.06 63 VAL B CA 1
ATOM 3295 C C . VAL B 1 63 ? -9.836 20.188 -8.539 1 98.06 63 VAL B C 1
ATOM 3297 O O . VAL B 1 63 ? -8.984 21.078 -8.656 1 98.06 63 VAL B O 1
ATOM 3300 N N . GLY B 1 64 ? -10.625 19.891 -9.492 1 97.81 64 GLY B N 1
ATOM 3301 C CA . GLY B 1 64 ? -10.727 20.703 -10.703 1 97.81 64 GLY B CA 1
ATOM 3302 C C . GLY B 1 64 ? -9.625 20.422 -11.703 1 97.81 64 GLY B C 1
ATOM 3303 O O . GLY B 1 64 ? -9.055 21.344 -12.273 1 97.81 64 GLY B O 1
ATOM 3304 N N . VAL B 1 65 ? -9.242 19.141 -11.891 1 98.25 65 VAL B N 1
ATOM 3305 C CA . VAL B 1 65 ? -8.281 18.734 -12.906 1 98.25 65 VAL B CA 1
ATOM 3306 C C . VAL B 1 65 ? -8.844 17.562 -13.719 1 98.25 65 VAL B C 1
ATOM 3308 O O . VAL B 1 65 ? -10.016 17.203 -13.57 1 98.25 65 VAL B O 1
ATOM 3311 N N . ASN B 1 66 ? -8.016 17.031 -14.625 1 97.88 66 ASN B N 1
ATOM 3312 C CA . ASN B 1 66 ? -8.43 15.875 -15.414 1 97.88 66 ASN B CA 1
ATOM 3313 C C . ASN B 1 66 ? -7.973 14.562 -14.773 1 97.88 66 ASN B C 1
ATOM 3315 O O . ASN B 1 66 ? -6.98 14.539 -14.047 1 97.88 66 ASN B O 1
ATOM 3319 N N . LYS B 1 67 ? -8.719 13.555 -15.078 1 97.56 67 LYS B N 1
ATOM 3320 C CA . LYS B 1 67 ? -8.398 12.234 -14.555 1 97.56 67 LYS B CA 1
ATOM 3321 C C . LYS B 1 67 ? -6.977 11.828 -14.922 1 97.56 67 LYS B C 1
ATOM 3323 O O . LYS B 1 67 ? -6.293 11.164 -14.141 1 97.56 67 LYS B O 1
ATOM 3328 N N . GLY B 1 68 ? -6.523 12.211 -16.094 1 97.94 68 GLY B N 1
ATOM 3329 C CA . GLY B 1 68 ? -5.191 11.883 -16.578 1 97.94 68 GLY B CA 1
ATOM 3330 C C . GLY B 1 68 ? -4.086 12.562 -15.781 1 97.94 68 GLY B C 1
ATOM 3331 O O . GLY B 1 68 ? -2.916 12.195 -15.898 1 97.94 68 GLY B O 1
ATOM 3332 N N . ASN B 1 69 ? -4.441 13.5 -14.836 1 98.62 69 ASN B N 1
ATOM 3333 C CA . ASN B 1 69 ? -3.48 14.227 -14.016 1 98.62 69 ASN B CA 1
ATOM 3334 C C . ASN B 1 69 ? -3.248 13.539 -12.672 1 98.62 69 ASN B C 1
ATOM 3336 O O . ASN B 1 69 ? -2.477 14.023 -11.844 1 98.62 69 ASN B O 1
ATOM 3340 N N . ILE B 1 70 ? -3.891 12.375 -12.531 1 98.75 70 ILE B N 1
ATOM 3341 C CA . ILE B 1 70 ? -3.939 11.875 -11.164 1 98.75 70 ILE B CA 1
ATOM 3342 C C . ILE B 1 70 ? -3.459 10.422 -11.133 1 98.75 70 ILE B C 1
ATOM 3344 O O . ILE B 1 70 ? -3.799 9.633 -12.016 1 98.75 70 ILE B O 1
ATOM 3348 N N . ILE B 1 71 ? -2.633 10.086 -10.172 1 98.69 71 ILE B N 1
ATOM 3349 C CA . ILE B 1 71 ? -2.385 8.719 -9.727 1 98.69 71 ILE B CA 1
ATOM 3350 C C . ILE B 1 71 ? -2.941 8.531 -8.312 1 98.69 71 ILE B C 1
ATOM 3352 O O . ILE B 1 71 ? -2.754 9.383 -7.445 1 98.69 71 ILE B O 1
ATOM 3356 N N . VAL B 1 72 ? -3.756 7.477 -8.094 1 98.75 72 VAL B N 1
ATOM 3357 C CA . VAL B 1 72 ? -4.258 7.141 -6.766 1 98.75 72 VAL B CA 1
ATOM 3358 C C . VAL B 1 72 ? -3.266 6.223 -6.055 1 98.75 72 VAL B C 1
ATOM 3360 O O . VAL B 1 72 ? -2.744 5.277 -6.652 1 98.75 72 VAL B O 1
ATOM 3363 N N . GLU B 1 73 ? -3.051 6.559 -4.789 1 98.12 73 GLU B N 1
ATOM 3364 C CA . GLU B 1 73 ? -2.004 5.852 -4.059 1 98.12 73 GLU B CA 1
ATOM 3365 C C . GLU B 1 73 ? -2.504 5.383 -2.693 1 98.12 73 GLU B C 1
ATOM 3367 O O . GLU B 1 73 ? -3.502 5.895 -2.182 1 98.12 73 GLU B O 1
ATOM 3372 N N . ASN B 1 74 ? -1.846 4.348 -2.117 1 97.94 74 ASN B N 1
ATOM 3373 C CA . ASN B 1 74 ? -2.094 3.855 -0.767 1 97.94 74 ASN B CA 1
ATOM 3374 C C . ASN B 1 74 ? -1.574 4.828 0.288 1 97.94 74 ASN B C 1
ATOM 3376 O O . ASN B 1 74 ? -0.633 4.516 1.02 1 97.94 74 ASN B O 1
ATOM 3380 N N . GLY B 1 75 ? -2.309 5.957 0.415 1 97 75 GLY B N 1
ATOM 3381 C CA . GLY B 1 75 ? -1.806 7.098 1.162 1 97 75 GLY B CA 1
ATOM 3382 C C . GLY B 1 75 ? -0.859 7.969 0.357 1 97 75 GLY B C 1
ATOM 3383 O O . GLY B 1 75 ? -0.197 7.488 -0.565 1 97 75 GLY B O 1
ATOM 3384 N N . SER B 1 76 ? -0.801 9.242 0.781 1 97.25 76 SER B N 1
ATOM 3385 C CA . SER B 1 76 ? 0.101 10.125 0.05 1 97.25 76 SER B CA 1
ATOM 3386 C C . SER B 1 76 ? 1.559 9.742 0.282 1 97.25 76 SER B C 1
ATOM 3388 O O . SER B 1 76 ? 2.438 10.117 -0.495 1 97.25 76 SER B O 1
ATOM 3390 N N . ASP B 1 77 ? 1.818 8.969 1.321 1 96.62 77 ASP B N 1
ATOM 3391 C CA . ASP B 1 77 ? 3.16 8.445 1.564 1 96.62 77 ASP B CA 1
ATOM 3392 C C . ASP B 1 77 ? 3.658 7.633 0.37 1 96.62 77 ASP B C 1
ATOM 3394 O O . ASP B 1 77 ? 4.82 7.75 -0.025 1 96.62 77 ASP B O 1
ATOM 3398 N N . GLU B 1 78 ? 2.736 6.863 -0.173 1 97.31 78 GLU B N 1
ATOM 3399 C CA . GLU B 1 78 ? 3.127 6.051 -1.319 1 97.31 78 GLU B CA 1
ATOM 3400 C C . GLU B 1 78 ? 3.475 6.922 -2.523 1 97.31 78 GLU B C 1
ATOM 3402 O O . GLU B 1 78 ? 4.371 6.582 -3.303 1 97.31 78 GLU B O 1
ATOM 3407 N N . ALA B 1 79 ? 2.785 8.047 -2.656 1 98.06 79 ALA B N 1
ATOM 3408 C CA . ALA B 1 79 ? 3.102 8.992 -3.725 1 98.06 79 ALA B CA 1
ATOM 3409 C C . ALA B 1 79 ? 4.504 9.562 -3.551 1 98.06 79 ALA B C 1
ATOM 3411 O O . ALA B 1 79 ? 5.266 9.664 -4.516 1 98.06 79 ALA B O 1
ATOM 3412 N N . ILE B 1 80 ? 4.812 9.906 -2.352 1 98.5 80 ILE B N 1
ATOM 3413 C CA . ILE B 1 80 ? 6.133 10.445 -2.031 1 98.5 80 ILE B CA 1
ATOM 3414 C C . ILE B 1 80 ? 7.203 9.406 -2.352 1 98.5 80 ILE B C 1
ATOM 3416 O O . ILE B 1 80 ? 8.203 9.719 -3.004 1 98.5 80 ILE B O 1
ATOM 3420 N N . GLY B 1 81 ? 6.961 8.203 -1.95 1 97.12 81 GLY B N 1
ATOM 3421 C CA . GLY B 1 81 ? 7.883 7.121 -2.262 1 97.12 81 GLY B CA 1
ATOM 3422 C C . GLY B 1 81 ? 8.062 6.898 -3.752 1 97.12 81 GLY B C 1
ATOM 3423 O O . GLY B 1 81 ? 9.18 6.695 -4.227 1 97.12 81 GLY B O 1
ATOM 3424 N N . LEU B 1 82 ? 6.949 6.922 -4.457 1 97.38 82 LEU B N 1
ATOM 3425 C CA . LEU B 1 82 ? 6.953 6.73 -5.902 1 97.38 82 LEU B CA 1
ATOM 3426 C C . LEU B 1 82 ? 7.812 7.789 -6.59 1 97.38 82 LEU B C 1
ATOM 3428 O O . LEU B 1 82 ? 8.641 7.465 -7.438 1 97.38 82 LEU B O 1
ATOM 3432 N N . ILE B 1 83 ? 7.629 9.047 -6.199 1 98.5 83 ILE B N 1
ATOM 3433 C CA . ILE B 1 83 ? 8.359 10.156 -6.797 1 98.5 83 ILE B CA 1
ATOM 3434 C C . ILE B 1 83 ? 9.852 10.008 -6.508 1 98.5 83 ILE B C 1
ATOM 3436 O O . ILE B 1 83 ? 10.672 10.086 -7.422 1 98.5 83 ILE B O 1
ATOM 3440 N N . ILE B 1 84 ? 10.18 9.797 -5.289 1 97.31 84 ILE B N 1
ATOM 3441 C CA . ILE B 1 84 ? 11.578 9.758 -4.879 1 97.31 84 ILE B CA 1
ATOM 3442 C C . ILE B 1 84 ? 12.266 8.562 -5.531 1 97.31 84 ILE B C 1
ATOM 3444 O O . ILE B 1 84 ? 13.383 8.68 -6.047 1 97.31 84 ILE B O 1
ATOM 3448 N N . SER B 1 85 ? 11.609 7.441 -5.582 1 94.38 85 SER B N 1
ATOM 3449 C CA . SER B 1 85 ? 12.195 6.254 -6.195 1 94.38 85 SER B CA 1
ATOM 3450 C C . SER B 1 85 ? 12.43 6.457 -7.688 1 94.38 85 SER B C 1
ATOM 3452 O O . SER B 1 85 ? 13.375 5.91 -8.25 1 94.38 85 SER B O 1
ATOM 3454 N N . ALA B 1 86 ? 11.602 7.191 -8.305 1 95.31 86 ALA B N 1
ATOM 3455 C CA . ALA B 1 86 ? 11.688 7.41 -9.75 1 95.31 86 ALA B CA 1
ATOM 3456 C C . ALA B 1 86 ? 12.836 8.359 -10.094 1 95.31 86 ALA B C 1
ATOM 3458 O O . ALA B 1 86 ? 13.422 8.266 -11.172 1 95.31 86 ALA B O 1
ATOM 3459 N N . TYR B 1 87 ? 13.211 9.258 -9.133 1 96.25 87 TYR B N 1
ATOM 3460 C CA . TYR B 1 87 ? 14.109 10.336 -9.531 1 96.25 87 TYR B CA 1
ATOM 3461 C C . TYR B 1 87 ? 15.398 10.297 -8.703 1 96.25 87 TYR B C 1
ATOM 3463 O O . TYR B 1 87 ? 16.375 10.961 -9.047 1 96.25 87 TYR B O 1
ATOM 3471 N N . ILE B 1 88 ? 15.375 9.586 -7.641 1 94.81 88 ILE B N 1
ATOM 3472 C CA . ILE B 1 88 ? 16.5 9.656 -6.719 1 94.81 88 ILE B CA 1
ATOM 3473 C C . ILE B 1 88 ? 17.203 8.305 -6.641 1 94.81 88 ILE B C 1
ATOM 3475 O O . ILE B 1 88 ? 16.547 7.281 -6.402 1 94.81 88 ILE B O 1
ATOM 3479 N N . GLN B 1 89 ? 18.406 8.297 -6.863 1 89.75 89 GLN B N 1
ATOM 3480 C CA . GLN B 1 89 ? 19.312 7.168 -6.715 1 89.75 89 GLN B CA 1
ATOM 3481 C C . GLN B 1 89 ? 20.578 7.578 -5.977 1 89.75 89 GLN B C 1
ATOM 3483 O O . GLN B 1 89 ? 20.688 8.711 -5.508 1 89.75 89 GLN B O 1
ATOM 3488 N N . LYS B 1 90 ? 21.5 6.645 -5.906 1 89.06 90 LYS B N 1
ATOM 3489 C CA . LYS B 1 90 ? 22.75 6.914 -5.199 1 89.06 90 LYS B CA 1
ATOM 3490 C C . LYS B 1 90 ? 23.438 8.164 -5.746 1 89.06 90 LYS B C 1
ATOM 3492 O O . LYS B 1 90 ? 23.594 8.312 -6.961 1 89.06 90 LYS B O 1
ATOM 3497 N N . GLY B 1 91 ? 23.672 9.109 -4.828 1 90.38 91 GLY B N 1
ATOM 3498 C CA . GLY B 1 91 ? 24.422 10.305 -5.18 1 90.38 91 GLY B CA 1
ATOM 3499 C C . GLY B 1 91 ? 23.531 11.492 -5.496 1 90.38 91 GLY B C 1
ATOM 3500 O O . GLY B 1 91 ? 24.016 12.625 -5.57 1 90.38 91 GLY B O 1
ATOM 3501 N N . LYS B 1 92 ? 22.266 11.328 -5.633 1 96.81 92 LYS B N 1
ATOM 3502 C CA . LYS B 1 92 ? 21.359 12.422 -5.93 1 96.81 92 LYS B CA 1
ATOM 3503 C C . LYS B 1 92 ? 20.891 13.117 -4.652 1 96.81 92 LYS B C 1
ATOM 3505 O O . LYS B 1 92 ? 20.906 12.516 -3.576 1 96.81 92 LYS B O 1
ATOM 3510 N N . LYS B 1 93 ? 20.594 14.406 -4.824 1 98.75 93 LYS B N 1
ATOM 3511 C CA . LYS B 1 93 ? 20.297 15.242 -3.67 1 98.75 93 LYS B CA 1
ATOM 3512 C C . LYS B 1 93 ? 18.859 15.758 -3.713 1 98.75 93 LYS B C 1
ATOM 3514 O O . LYS B 1 93 ? 18.375 16.156 -4.77 1 98.75 93 LYS B O 1
ATOM 3519 N N . VAL B 1 94 ? 18.188 15.695 -2.555 1 98.88 94 VAL B N 1
ATOM 3520 C CA . VAL B 1 94 ? 16.844 16.219 -2.389 1 98.88 94 VAL B CA 1
ATOM 3521 C C . VAL B 1 94 ? 16.859 17.359 -1.376 1 98.88 94 VAL B C 1
ATOM 3523 O O . VAL B 1 94 ? 17.438 17.234 -0.299 1 98.88 94 VAL B O 1
ATOM 3526 N N . LEU B 1 95 ? 16.234 18.469 -1.757 1 98.94 95 LEU B N 1
ATOM 3527 C CA . LEU B 1 95 ? 16.125 19.609 -0.845 1 98.94 95 LEU B CA 1
ATOM 3528 C C . LEU B 1 95 ? 14.766 19.609 -0.149 1 98.94 95 LEU B C 1
ATOM 3530 O O . LEU B 1 95 ? 13.734 19.391 -0.788 1 98.94 95 LEU B O 1
ATOM 3534 N N . THR B 1 96 ? 14.789 19.781 1.164 1 98.88 96 THR B N 1
ATOM 3535 C CA . THR B 1 96 ? 13.578 19.969 1.955 1 98.88 96 THR B CA 1
ATOM 3536 C C . THR B 1 96 ? 13.812 20.969 3.082 1 98.88 96 THR B C 1
ATOM 3538 O O . THR B 1 96 ? 14.812 21.688 3.08 1 98.88 96 THR B O 1
ATOM 3541 N N . LEU B 1 97 ? 12.812 21.141 3.936 1 98.88 97 LEU B N 1
ATOM 3542 C CA . LEU B 1 97 ? 12.875 22.062 5.074 1 98.88 97 LEU B CA 1
ATOM 3543 C C . LEU B 1 97 ? 13.18 21.297 6.359 1 98.88 97 LEU B C 1
ATOM 3545 O O . LEU B 1 97 ? 13.016 20.078 6.422 1 98.88 97 LEU B O 1
ATOM 3549 N N . ASN B 1 98 ? 13.68 22.078 7.316 1 98 98 ASN B N 1
ATOM 3550 C CA . ASN B 1 98 ? 13.906 21.562 8.664 1 98 98 ASN B CA 1
ATOM 3551 C C . ASN B 1 98 ? 13.289 22.469 9.727 1 98 98 ASN B C 1
ATOM 3553 O O . ASN B 1 98 ? 13.805 23.547 9.992 1 98 98 ASN B O 1
ATOM 3557 N N . PRO B 1 99 ? 12.242 22.031 10.438 1 97.31 99 PRO B N 1
ATOM 3558 C CA . PRO B 1 99 ? 11.664 20.688 10.312 1 97.31 99 PRO B CA 1
ATOM 3559 C C . PRO B 1 99 ? 10.688 20.562 9.148 1 97.31 99 PRO B C 1
ATOM 3561 O O . PRO B 1 99 ? 10.18 21.578 8.648 1 97.31 99 PRO B O 1
ATOM 3564 N N . ASP B 1 100 ? 10.555 19.359 8.672 1 98.19 100 ASP B N 1
ATOM 3565 C CA . ASP B 1 100 ? 9.492 18.938 7.758 1 98.19 100 ASP B CA 1
ATOM 3566 C C . ASP B 1 100 ? 9.148 17.469 7.949 1 98.19 100 ASP B C 1
ATOM 3568 O O . ASP B 1 100 ? 9.57 16.844 8.93 1 98.19 100 ASP B O 1
ATOM 3572 N N . PHE B 1 101 ? 8.32 17 7.172 1 97.38 101 PHE B N 1
ATOM 3573 C CA . PHE B 1 101 ? 7.82 15.633 7.32 1 97.38 101 PHE B CA 1
ATOM 3574 C C . PHE B 1 101 ? 8.969 14.625 7.312 1 97.38 101 PHE B C 1
ATOM 3576 O O . PHE B 1 101 ? 9.75 14.578 6.363 1 97.38 101 PHE B O 1
ATOM 3583 N N . SER B 1 102 ? 9.039 13.758 8.305 1 94.81 102 SER B N 1
ATOM 3584 C CA . SER B 1 102 ? 10.18 12.883 8.555 1 94.81 102 SER B CA 1
ATOM 3585 C C . SER B 1 102 ? 10.273 11.781 7.512 1 94.81 102 SER B C 1
ATOM 3587 O O . SER B 1 102 ? 11.352 11.227 7.277 1 94.81 102 SER B O 1
ATOM 3589 N N . MET B 1 103 ? 9.164 11.461 6.82 1 95.94 103 MET B N 1
ATOM 3590 C CA . MET B 1 103 ? 9.172 10.359 5.867 1 95.94 103 MET B CA 1
ATOM 3591 C C . MET B 1 103 ? 9.977 10.727 4.621 1 95.94 103 MET B C 1
ATOM 3593 O O . MET B 1 103 ? 10.391 9.844 3.865 1 95.94 103 MET B O 1
ATOM 3597 N N . TYR B 1 104 ? 10.211 12.023 4.383 1 98.12 104 TYR B N 1
ATOM 3598 C CA . TYR B 1 104 ? 11.109 12.398 3.291 1 98.12 104 TYR B CA 1
ATOM 3599 C C . TYR B 1 104 ? 12.484 11.781 3.48 1 98.12 104 TYR B C 1
ATOM 3601 O O . TYR B 1 104 ? 13.062 11.234 2.541 1 98.12 104 TYR B O 1
ATOM 3609 N N . ASP B 1 105 ? 12.977 11.828 4.785 1 96.75 105 ASP B N 1
ATOM 3610 C CA . ASP B 1 105 ? 14.266 11.227 5.125 1 96.75 105 ASP B CA 1
ATOM 3611 C C . ASP B 1 105 ? 14.258 9.727 4.852 1 96.75 105 ASP B C 1
ATOM 3613 O O . ASP B 1 105 ? 15.211 9.188 4.277 1 96.75 105 ASP B O 1
ATOM 3617 N N . PHE B 1 106 ? 13.219 9.156 5.191 1 95.25 106 PHE B N 1
ATOM 3618 C CA . PHE B 1 106 ? 13.07 7.711 5.039 1 95.25 106 PHE B CA 1
ATOM 3619 C C . PHE B 1 106 ? 13.18 7.305 3.574 1 95.25 106 PHE B C 1
ATOM 3621 O O . PHE B 1 106 ? 13.992 6.445 3.225 1 95.25 106 PHE B O 1
ATOM 3628 N N . TYR B 1 107 ? 12.438 7.914 2.691 1 96.06 107 TYR B N 1
ATOM 3629 C CA . TYR B 1 107 ? 12.383 7.527 1.287 1 96.06 107 TYR B CA 1
ATOM 3630 C C . TYR B 1 107 ? 13.68 7.883 0.571 1 96.06 107 TYR B C 1
ATOM 3632 O O . TYR B 1 107 ? 14.156 7.125 -0.277 1 96.06 107 TYR B O 1
ATOM 3640 N N . VAL B 1 108 ? 14.258 9.039 0.914 1 97.25 108 VAL B N 1
ATOM 3641 C CA . VAL B 1 108 ? 15.5 9.445 0.278 1 97.25 108 VAL B CA 1
ATOM 3642 C C . VAL B 1 108 ? 16.625 8.492 0.676 1 97.25 108 VAL B C 1
ATOM 3644 O O . VAL B 1 108 ? 17.406 8.047 -0.172 1 97.25 108 VAL B O 1
ATOM 3647 N N . SER B 1 109 ? 16.656 8.133 1.979 1 94.44 109 SER B N 1
ATOM 3648 C CA . SER B 1 109 ? 17.672 7.211 2.469 1 94.44 109 SER B CA 1
ATOM 3649 C C . SER B 1 109 ? 17.5 5.82 1.867 1 94.44 109 SER B C 1
ATOM 3651 O O . SER B 1 109 ? 18.484 5.156 1.538 1 94.44 109 SER B O 1
ATOM 3653 N N . SER B 1 110 ? 16.297 5.398 1.697 1 91 110 SER B N 1
ATOM 3654 C CA . SER B 1 110 ? 16 4.082 1.141 1 91 110 SER B CA 1
ATOM 3655 C C . SER B 1 110 ? 16.484 3.969 -0.301 1 91 110 SER B C 1
ATOM 3657 O O . SER B 1 110 ? 16.672 2.863 -0.812 1 91 110 SER B O 1
ATOM 3659 N N . ASN B 1 111 ? 16.625 5.074 -0.965 1 92 111 ASN B N 1
ATOM 3660 C CA . ASN B 1 111 ? 17.109 5.09 -2.342 1 92 111 ASN B CA 1
ATOM 3661 C C . ASN B 1 111 ? 18.547 5.559 -2.426 1 92 111 ASN B C 1
ATOM 3663 O O . ASN B 1 111 ? 19.016 5.957 -3.492 1 92 111 ASN B O 1
ATOM 3667 N N . GLU B 1 112 ? 19.188 5.676 -1.213 1 91.75 112 GLU B N 1
ATOM 3668 C CA . GLU B 1 112 ? 20.594 6.004 -1.078 1 91.75 112 GLU B CA 1
ATOM 3669 C C . GLU B 1 112 ? 20.875 7.426 -1.555 1 91.75 112 GLU B C 1
ATOM 3671 O O . GLU B 1 112 ? 21.953 7.707 -2.084 1 91.75 112 GLU B O 1
ATOM 3676 N N . GLY B 1 113 ? 19.859 8.281 -1.492 1 95.94 113 GLY B N 1
ATOM 3677 C CA . GLY B 1 113 ? 20.031 9.695 -1.771 1 95.94 113 GLY B CA 1
ATOM 3678 C C . GLY B 1 113 ? 20.484 10.492 -0.559 1 95.94 113 GLY B C 1
ATOM 3679 O O . GLY B 1 113 ? 20.688 9.93 0.516 1 95.94 113 GLY B O 1
ATOM 3680 N N . GLU B 1 114 ? 20.688 11.758 -0.857 1 98.12 114 GLU B N 1
ATOM 3681 C CA . GLU B 1 114 ? 21.078 12.672 0.207 1 98.12 114 GLU B CA 1
ATOM 3682 C C . GLU B 1 114 ? 20.031 13.766 0.41 1 98.12 114 GLU B C 1
ATOM 3684 O O . GLU B 1 114 ? 19.594 14.391 -0.552 1 98.12 114 GLU B O 1
ATOM 3689 N N . LEU B 1 115 ? 19.656 13.961 1.634 1 98.31 115 LEU B N 1
ATOM 3690 C CA . LEU B 1 115 ? 18.672 14.992 1.958 1 98.31 115 LEU B CA 1
ATOM 3691 C C . LEU B 1 115 ? 19.359 16.266 2.453 1 98.31 115 LEU B C 1
ATOM 3693 O O . LEU B 1 115 ? 20.078 16.234 3.451 1 98.31 115 LEU B O 1
ATOM 3697 N N . ILE B 1 116 ? 19.188 17.344 1.701 1 98.75 116 ILE B N 1
ATOM 3698 C CA . ILE B 1 116 ? 19.641 18.672 2.072 1 98.75 116 ILE B CA 1
ATOM 3699 C C . ILE B 1 116 ? 18.5 19.438 2.74 1 98.75 116 ILE B C 1
ATOM 3701 O O . ILE B 1 116 ? 17.391 19.5 2.205 1 98.75 116 ILE B O 1
ATOM 3705 N N . LYS B 1 117 ? 18.781 20.078 3.871 1 98.69 117 LYS B N 1
ATOM 3706 C CA . LYS B 1 117 ? 17.703 20.703 4.621 1 98.69 117 LYS B CA 1
ATOM 3707 C C . LYS B 1 117 ? 17.969 22.188 4.867 1 98.69 117 LYS B C 1
ATOM 3709 O O . LYS B 1 117 ? 19.062 22.547 5.297 1 98.69 117 LYS B O 1
ATOM 3714 N N . LEU B 1 118 ? 17.031 23 4.531 1 98.88 118 LEU B N 1
ATOM 3715 C CA . LEU B 1 118 ? 17.078 24.406 4.926 1 98.88 118 LEU B CA 1
ATOM 3716 C C . LEU B 1 118 ? 16.516 24.594 6.328 1 98.88 118 LEU B C 1
ATOM 3718 O O . LEU B 1 118 ? 15.367 24.203 6.598 1 98.88 118 LEU B O 1
ATOM 3722 N N . ALA B 1 119 ? 17.234 25.203 7.188 1 98.19 119 ALA B N 1
ATOM 3723 C CA . ALA B 1 119 ? 16.766 25.469 8.547 1 98.19 119 ALA B CA 1
ATOM 3724 C C . ALA B 1 119 ? 15.688 26.547 8.555 1 98.19 119 ALA B C 1
ATOM 3726 O O . ALA B 1 119 ? 15.898 27.656 8.062 1 98.19 119 ALA B O 1
ATOM 3727 N N . CYS B 1 120 ? 14.578 26.203 9.094 1 98 120 CYS B N 1
ATOM 3728 C CA . CYS B 1 120 ? 13.508 27.172 9.297 1 98 120 CYS B CA 1
ATOM 3729 C C . CYS B 1 120 ? 13.742 27.984 10.562 1 98 120 CYS B C 1
ATOM 3731 O O . CYS B 1 120 ? 14.578 27.625 11.398 1 98 120 CYS B O 1
ATOM 3733 N N . ASN B 1 121 ? 13.031 29.078 10.617 1 97.75 121 ASN B N 1
ATOM 3734 C CA . ASN B 1 121 ? 13.023 29.844 11.859 1 97.75 121 ASN B CA 1
ATOM 3735 C C . ASN B 1 121 ? 12.273 29.109 12.969 1 97.75 121 ASN B C 1
ATOM 3737 O O . ASN B 1 121 ? 11.578 28.125 12.703 1 97.75 121 ASN B O 1
ATOM 3741 N N . GLU B 1 122 ? 12.344 29.562 14.156 1 94.62 122 GLU B N 1
ATOM 3742 C CA . GLU B 1 122 ? 11.734 28.906 15.312 1 94.62 122 GLU B CA 1
ATOM 3743 C C . GLU B 1 122 ? 10.227 28.75 15.133 1 94.62 122 GLU B C 1
ATOM 3745 O O . GLU B 1 122 ? 9.641 27.766 15.57 1 94.62 122 GLU B O 1
ATOM 3750 N N . ASP B 1 123 ? 9.688 29.734 14.469 1 95.94 123 ASP B N 1
ATOM 3751 C CA . ASP B 1 123 ? 8.242 29.734 14.297 1 95.94 123 ASP B CA 1
ATOM 3752 C C . ASP B 1 123 ? 7.832 28.938 13.062 1 95.94 123 ASP B C 1
ATOM 3754 O O . ASP B 1 123 ? 6.656 28.906 12.695 1 95.94 123 ASP B O 1
ATOM 3758 N N . GLY B 1 124 ? 8.797 28.375 12.398 1 97.25 124 GLY B N 1
ATOM 3759 C CA . GLY B 1 124 ? 8.523 27.562 11.227 1 97.25 124 GLY B CA 1
ATOM 3760 C C . GLY B 1 124 ? 8.648 28.328 9.93 1 97.25 124 GLY B C 1
ATOM 3761 O O . GLY B 1 124 ? 8.672 27.734 8.844 1 97.25 124 GLY B O 1
ATOM 3762 N N . SER B 1 125 ? 8.758 29.656 10.016 1 98.31 125 SER B N 1
ATOM 3763 C CA . SER B 1 125 ? 8.867 30.453 8.805 1 98.31 125 SER B CA 1
ATOM 3764 C C . SER B 1 125 ? 10.219 30.234 8.125 1 98.31 125 SER B C 1
ATOM 3766 O O . SER B 1 125 ? 11.172 29.766 8.75 1 98.31 125 SER B O 1
ATOM 3768 N N . TYR B 1 126 ? 10.242 30.469 6.809 1 98.5 126 TYR B N 1
ATOM 3769 C CA . TYR B 1 126 ? 11.469 30.375 6.023 1 98.5 126 TYR B CA 1
ATOM 3770 C C . TYR B 1 126 ? 11.43 31.312 4.824 1 98.5 126 TYR B C 1
ATOM 3772 O O . TYR B 1 126 ? 10.359 31.797 4.441 1 98.5 126 TYR B O 1
ATOM 3780 N N . SER B 1 127 ? 12.586 31.594 4.305 1 98.12 127 SER B N 1
ATOM 3781 C CA . SER B 1 127 ? 12.703 32.438 3.113 1 98.12 127 SER B CA 1
ATOM 3782 C C . SER B 1 127 ? 12.773 31.578 1.851 1 98.12 127 SER B C 1
ATOM 3784 O O . SER B 1 127 ? 13.664 30.734 1.713 1 98.12 127 SER B O 1
ATOM 3786 N N . VAL B 1 128 ? 11.883 31.906 0.924 1 98.56 128 VAL B N 1
ATOM 3787 C CA . VAL B 1 128 ? 11.875 31.203 -0.356 1 98.56 128 VAL B CA 1
ATOM 3788 C C . VAL B 1 128 ? 13.18 31.484 -1.103 1 98.56 128 VAL B C 1
ATOM 3790 O O . VAL B 1 128 ? 13.711 30.609 -1.791 1 98.56 128 VAL B O 1
ATOM 3793 N N . ASP B 1 129 ? 13.695 32.688 -0.942 1 98.62 129 ASP B N 1
ATOM 3794 C CA . ASP B 1 129 ? 14.977 33.031 -1.559 1 98.62 129 ASP B CA 1
ATOM 3795 C C . ASP B 1 129 ? 16.094 32.125 -1.025 1 98.62 129 ASP B C 1
ATOM 3797 O O . ASP B 1 129 ? 17 31.766 -1.771 1 98.62 129 ASP B O 1
ATOM 3801 N N . ASP B 1 130 ? 16.016 31.812 0.237 1 98.81 130 ASP B N 1
ATOM 3802 C CA . ASP B 1 130 ? 17.016 30.922 0.831 1 98.81 130 ASP B CA 1
ATOM 3803 C C . ASP B 1 130 ? 16.875 29.5 0.3 1 98.81 130 ASP B C 1
ATOM 3805 O O . ASP B 1 130 ? 17.875 28.797 0.11 1 98.81 130 ASP B O 1
ATOM 3809 N N . VAL B 1 131 ? 15.68 29.047 0.076 1 98.88 131 VAL B N 1
ATOM 3810 C CA . VAL B 1 131 ? 15.438 27.75 -0.532 1 98.88 131 VAL B CA 1
ATOM 3811 C C . VAL B 1 131 ? 16.094 27.688 -1.907 1 98.88 131 VAL B C 1
ATOM 3813 O O . VAL B 1 131 ? 16.797 26.719 -2.223 1 98.88 131 VAL B O 1
ATOM 3816 N N . ILE B 1 132 ? 15.844 28.734 -2.656 1 98.88 132 ILE B N 1
ATOM 3817 C CA . ILE B 1 132 ? 16.359 28.797 -4.02 1 98.88 132 ILE B CA 1
ATOM 3818 C C . ILE B 1 132 ? 17.875 28.844 -3.994 1 98.88 132 ILE B C 1
ATOM 3820 O O . ILE B 1 132 ? 18.547 28.094 -4.723 1 98.88 132 ILE B O 1
ATOM 3824 N N . ALA B 1 133 ? 18.438 29.656 -3.109 1 98.88 133 ALA B N 1
ATOM 3825 C CA . ALA B 1 133 ? 19.891 29.812 -3.014 1 98.88 133 ALA B CA 1
ATOM 3826 C C . ALA B 1 133 ? 20.547 28.484 -2.625 1 98.88 133 ALA B C 1
ATOM 3828 O O . ALA B 1 133 ? 21.547 28.078 -3.227 1 98.88 133 ALA B O 1
ATOM 3829 N N . LEU B 1 134 ? 19.984 27.828 -1.688 1 98.88 134 LEU B N 1
ATOM 3830 C CA . LEU B 1 134 ? 20.547 26.578 -1.222 1 98.88 134 LEU B CA 1
ATOM 3831 C C . LEU B 1 134 ? 20.438 25.5 -2.295 1 98.88 134 LEU B C 1
ATOM 3833 O O . LEU B 1 134 ? 21.359 24.703 -2.498 1 98.88 134 LEU B O 1
ATOM 3837 N N . GLY B 1 135 ? 19.312 25.438 -2.934 1 98.81 135 GLY B N 1
ATOM 3838 C CA . GLY B 1 135 ? 19.109 24.469 -4.004 1 98.81 135 GLY B CA 1
ATOM 3839 C C . GLY B 1 135 ? 20.125 24.609 -5.125 1 98.81 135 GLY B C 1
ATOM 3840 O O . GLY B 1 135 ? 20.656 23.609 -5.621 1 98.81 135 GLY B O 1
ATOM 3841 N N . LYS B 1 136 ? 20.328 25.844 -5.48 1 98.69 136 LYS B N 1
ATOM 3842 C CA . LYS B 1 136 ? 21.297 26.109 -6.543 1 98.69 136 LYS B CA 1
ATOM 3843 C C . LYS B 1 136 ? 22.719 25.781 -6.086 1 98.69 136 LYS B C 1
ATOM 3845 O O . LYS B 1 136 ? 23.484 25.172 -6.832 1 98.69 136 LYS B O 1
ATOM 3850 N N . LYS B 1 137 ? 23.047 26.156 -4.891 1 98.75 137 LYS B N 1
ATOM 3851 C CA . LYS B 1 137 ? 24.375 25.906 -4.344 1 98.75 137 LYS B CA 1
ATOM 3852 C C . LYS B 1 137 ? 24.688 24.406 -4.293 1 98.75 137 LYS B C 1
ATOM 3854 O O . LYS B 1 137 ? 25.781 23.984 -4.664 1 98.75 137 LYS B O 1
ATOM 3859 N N . GLU B 1 138 ? 23.703 23.641 -3.879 1 98.69 138 GLU B N 1
ATOM 3860 C CA . GLU B 1 138 ? 23.906 22.219 -3.656 1 98.69 138 GLU B CA 1
ATOM 3861 C C . GLU B 1 138 ? 23.625 21.406 -4.922 1 98.69 138 GLU B C 1
ATOM 3863 O O . GLU B 1 138 ? 23.828 20.188 -4.949 1 98.69 138 GLU B O 1
ATOM 3868 N N . LYS B 1 139 ? 23.141 22.062 -5.941 1 98.38 139 LYS B N 1
ATOM 3869 C CA . LYS B 1 139 ? 22.797 21.406 -7.195 1 98.38 139 LYS B CA 1
ATOM 3870 C C . LYS B 1 139 ? 21.859 20.219 -6.953 1 98.38 139 LYS B C 1
ATOM 3872 O O . LYS B 1 139 ? 22.156 19.094 -7.379 1 98.38 139 LYS B O 1
ATOM 3877 N N . VAL B 1 140 ? 20.734 20.453 -6.34 1 98.81 140 VAL B N 1
ATOM 3878 C CA . VAL B 1 140 ? 19.812 19.391 -5.922 1 98.81 140 VAL B CA 1
ATOM 3879 C C . VAL B 1 140 ? 19.109 18.828 -7.145 1 98.81 140 VAL B C 1
ATOM 3881 O O . VAL B 1 140 ? 19 19.484 -8.18 1 98.81 140 VAL B O 1
ATOM 3884 N N . ASP B 1 141 ? 18.625 17.609 -6.996 1 98.81 141 ASP B N 1
ATOM 3885 C CA . ASP B 1 141 ? 17.984 16.891 -8.094 1 98.81 141 ASP B CA 1
ATOM 3886 C C . ASP B 1 141 ? 16.469 16.891 -7.945 1 98.81 141 ASP B C 1
ATOM 3888 O O . ASP B 1 141 ? 15.742 16.578 -8.898 1 98.81 141 ASP B O 1
ATOM 3892 N N . LEU B 1 142 ? 15.953 17.234 -6.797 1 98.88 142 LEU B N 1
ATOM 3893 C CA . LEU B 1 142 ? 14.531 17.25 -6.457 1 98.88 142 LEU B CA 1
ATOM 3894 C C . LEU B 1 142 ? 14.273 18.141 -5.238 1 98.88 142 LEU B C 1
ATOM 3896 O O . LEU B 1 142 ? 15.102 18.203 -4.328 1 98.88 142 LEU B O 1
ATOM 3900 N N . ILE B 1 143 ? 13.211 18.875 -5.258 1 98.94 143 ILE B N 1
ATOM 3901 C CA . ILE B 1 143 ? 12.766 19.641 -4.102 1 98.94 143 ILE B CA 1
ATOM 3902 C C . ILE B 1 143 ? 11.422 19.125 -3.617 1 98.94 143 ILE B C 1
ATOM 3904 O O . ILE B 1 143 ? 10.516 18.875 -4.422 1 98.94 143 ILE B O 1
ATOM 3908 N N . ILE B 1 144 ? 11.305 18.875 -2.32 1 98.94 144 ILE B N 1
ATOM 3909 C CA . ILE B 1 144 ? 10.031 18.453 -1.741 1 98.94 144 ILE B CA 1
ATOM 3910 C C . ILE B 1 144 ? 9.805 19.188 -0.415 1 98.94 144 ILE B C 1
ATOM 3912 O O . ILE B 1 144 ? 10.727 19.312 0.392 1 98.94 144 ILE B O 1
ATOM 3916 N N . PHE B 1 145 ? 8.625 19.719 -0.209 1 98.94 145 PHE B N 1
ATOM 3917 C CA . PHE B 1 145 ? 8.273 20.328 1.066 1 98.94 145 PHE B CA 1
ATOM 3918 C C . PHE B 1 145 ? 6.762 20.328 1.266 1 98.94 145 PHE B C 1
ATOM 3920 O O . PHE B 1 145 ? 6 20.297 0.295 1 98.94 145 PHE B O 1
ATOM 3927 N N . SER B 1 146 ? 6.355 20.312 2.49 1 98.88 146 SER B N 1
ATOM 3928 C CA . SER B 1 146 ? 4.934 20.391 2.807 1 98.88 146 SER B CA 1
ATOM 3929 C C . SER B 1 146 ? 4.461 21.828 2.941 1 98.88 146 SER B C 1
ATOM 3931 O O . SER B 1 146 ? 5.195 22.688 3.445 1 98.88 146 SER B O 1
ATOM 3933 N N . ASN B 1 147 ? 3.332 22.094 2.48 1 98.88 147 ASN B N 1
ATOM 3934 C CA . ASN B 1 147 ? 2.691 23.406 2.561 1 98.88 147 ASN B CA 1
ATOM 3935 C C . ASN B 1 147 ? 1.176 23.281 2.682 1 98.88 147 ASN B C 1
ATOM 3937 O O . ASN B 1 147 ? 0.481 23.094 1.682 1 98.88 147 ASN B O 1
ATOM 3941 N N . PRO B 1 148 ? 0.617 23.453 3.904 1 98.81 148 PRO B N 1
ATOM 3942 C CA . PRO B 1 148 ? 1.247 23.859 5.164 1 98.81 148 PRO B CA 1
ATOM 3943 C C . PRO B 1 148 ? 2.301 22.875 5.645 1 98.81 148 PRO B C 1
ATOM 3945 O O . PRO B 1 148 ? 2.16 21.656 5.434 1 98.81 148 PRO B O 1
ATOM 3948 N N . ASN B 1 149 ? 3.273 23.438 6.316 1 98.81 149 ASN B N 1
ATOM 3949 C CA . ASN B 1 149 ? 4.41 22.656 6.793 1 98.81 149 ASN B CA 1
ATOM 3950 C C . ASN B 1 149 ? 4.02 21.766 7.961 1 98.81 149 ASN B C 1
ATOM 3952 O O . ASN B 1 149 ? 3.303 22.188 8.867 1 98.81 149 ASN B O 1
ATOM 3956 N N . ASN B 1 150 ? 4.344 20.547 7.883 1 98.19 150 ASN B N 1
ATOM 3957 C CA . ASN B 1 150 ? 4.344 19.609 9 1 98.19 150 ASN B CA 1
ATOM 3958 C C . ASN B 1 150 ? 5.738 19.453 9.602 1 98.19 150 ASN B C 1
ATOM 3960 O O . ASN B 1 150 ? 6.637 18.906 8.961 1 98.19 150 ASN B O 1
ATOM 3964 N N . PRO B 1 151 ? 5.883 20.062 10.703 1 97.69 151 PRO B N 1
ATOM 3965 C CA . PRO B 1 151 ? 4.926 20.141 11.812 1 97.69 151 PRO B CA 1
ATOM 3966 C C . PRO B 1 151 ? 4.57 21.578 12.188 1 97.69 151 PRO B C 1
ATOM 3968 O O . PRO B 1 151 ? 3.818 21.797 13.141 1 97.69 151 PRO B O 1
ATOM 3971 N N . THR B 1 152 ? 4.984 22.578 11.477 1 98.19 152 THR B N 1
ATOM 3972 C CA . THR B 1 152 ? 4.953 23.922 12.016 1 98.19 152 THR B CA 1
ATOM 3973 C C . THR B 1 152 ? 3.619 24.594 11.703 1 98.19 152 THR B C 1
ATOM 3975 O O . THR B 1 152 ? 3.24 25.578 12.359 1 98.19 152 THR B O 1
ATOM 3978 N N . GLY B 1 153 ? 3.045 24.141 10.633 1 98.69 153 GLY B N 1
ATOM 3979 C CA . GLY B 1 153 ? 1.801 24.766 10.219 1 98.69 153 GLY B CA 1
ATOM 3980 C C . GLY B 1 153 ? 2.014 26 9.375 1 98.69 153 GLY B C 1
ATOM 3981 O O . GLY B 1 153 ? 1.057 26.578 8.852 1 98.69 153 GLY B O 1
ATOM 3982 N N . PHE B 1 154 ? 3.268 26.406 9.195 1 98.62 154 PHE B N 1
ATOM 3983 C CA . PHE B 1 154 ? 3.582 27.562 8.367 1 98.62 154 PHE B CA 1
ATOM 3984 C C . PHE B 1 154 ? 3.285 27.281 6.902 1 98.62 154 PHE B C 1
ATOM 3986 O O . PHE B 1 154 ? 3.49 26.172 6.426 1 98.62 154 PHE B O 1
ATOM 3993 N N . ALA B 1 155 ? 2.762 28.281 6.184 1 98.69 155 ALA B N 1
ATOM 3994 C CA . ALA B 1 155 ? 2.477 28.156 4.758 1 98.69 155 ALA B CA 1
ATOM 3995 C C . ALA B 1 155 ? 2.969 29.375 3.984 1 98.69 155 ALA B C 1
ATOM 3997 O O . ALA B 1 155 ? 2.898 30.5 4.48 1 98.69 155 ALA B O 1
ATOM 3998 N N . VAL B 1 156 ? 3.506 29.141 2.83 1 98.31 156 VAL B N 1
ATOM 3999 C CA . VAL B 1 156 ? 3.85 30.234 1.928 1 98.31 156 VAL B CA 1
ATOM 4000 C C . VAL B 1 156 ? 2.789 30.359 0.836 1 98.31 156 VAL B C 1
ATOM 4002 O O . VAL B 1 156 ? 2.137 29.375 0.483 1 98.31 156 VAL B O 1
ATOM 4005 N N . GLU B 1 157 ? 2.672 31.5 0.317 1 97.62 157 GLU B N 1
ATOM 4006 C CA . GLU B 1 157 ? 1.667 31.781 -0.702 1 97.62 157 GLU B CA 1
ATOM 4007 C C . GLU B 1 157 ? 2.061 31.188 -2.051 1 97.62 157 GLU B C 1
ATOM 4009 O O . GLU B 1 157 ? 3.232 30.891 -2.279 1 97.62 157 GLU B O 1
ATOM 4014 N N . GLU B 1 158 ? 1.093 31.078 -2.906 1 97.75 158 GLU B N 1
ATOM 4015 C CA . GLU B 1 158 ? 1.241 30.453 -4.219 1 97.75 158 GLU B CA 1
ATOM 4016 C C . GLU B 1 158 ? 2.348 31.125 -5.027 1 97.75 158 GLU B C 1
ATOM 4018 O O . GLU B 1 158 ? 3.129 30.453 -5.699 1 97.75 158 GLU B O 1
ATOM 4023 N N . ASN B 1 159 ? 2.393 32.438 -4.938 1 97.75 159 ASN B N 1
ATOM 4024 C CA . ASN B 1 159 ? 3.369 33.188 -5.73 1 97.75 159 ASN B CA 1
ATOM 4025 C C . ASN B 1 159 ? 4.801 32.844 -5.32 1 97.75 159 ASN B C 1
ATOM 4027 O O . ASN B 1 159 ? 5.703 32.812 -6.156 1 97.75 159 ASN B O 1
ATOM 4031 N N . LYS B 1 160 ? 4.969 32.594 -4.043 1 98.38 160 LYS B N 1
ATOM 4032 C CA . LYS B 1 160 ? 6.285 32.219 -3.557 1 98.38 160 LYS B CA 1
ATOM 4033 C C . LYS B 1 160 ? 6.664 30.812 -4.055 1 98.38 160 LYS B C 1
ATOM 4035 O O . LYS B 1 160 ? 7.828 30.562 -4.371 1 98.38 160 LYS B O 1
ATOM 4040 N N . ILE B 1 161 ? 5.727 29.906 -4.168 1 98.75 161 ILE B N 1
ATOM 4041 C CA . ILE B 1 161 ? 5.961 28.578 -4.695 1 98.75 161 ILE B CA 1
ATOM 4042 C C . ILE B 1 161 ? 6.281 28.656 -6.188 1 98.75 161 ILE B C 1
ATOM 4044 O O . ILE B 1 161 ? 7.176 27.953 -6.676 1 98.75 161 ILE B O 1
ATOM 4048 N N . LYS B 1 162 ? 5.582 29.531 -6.895 1 98.62 162 LYS B N 1
ATOM 4049 C CA . LYS B 1 162 ? 5.852 29.734 -8.312 1 98.62 162 LYS B CA 1
ATOM 4050 C C . LYS B 1 162 ? 7.289 30.203 -8.539 1 98.62 162 LYS B C 1
ATOM 4052 O O . LYS B 1 162 ? 7.922 29.797 -9.523 1 98.62 162 LYS B O 1
ATOM 4057 N N . LYS B 1 163 ? 7.746 31.016 -7.609 1 98.69 163 LYS B N 1
ATOM 4058 C CA . LYS B 1 163 ? 9.125 31.469 -7.699 1 98.69 163 LYS B CA 1
ATOM 4059 C C . LYS B 1 163 ? 10.102 30.297 -7.641 1 98.69 163 LYS B C 1
ATOM 4061 O O . LYS B 1 163 ? 11.094 30.266 -8.375 1 98.69 163 LYS B O 1
ATOM 4066 N N . ILE B 1 164 ? 9.852 29.328 -6.809 1 98.88 164 ILE B N 1
ATOM 4067 C CA . ILE B 1 164 ? 10.672 28.125 -6.719 1 98.88 164 ILE B CA 1
ATOM 4068 C C . ILE B 1 164 ? 10.594 27.344 -8.031 1 98.88 164 ILE B C 1
ATOM 4070 O O . ILE B 1 164 ? 11.625 26.938 -8.586 1 98.88 164 ILE B O 1
ATOM 4074 N N . LEU B 1 165 ? 9.391 27.203 -8.539 1 98.88 165 LEU B N 1
ATOM 4075 C CA . LEU B 1 165 ? 9.164 26.469 -9.781 1 98.88 165 LEU B CA 1
ATOM 4076 C C . LEU B 1 165 ? 9.906 27.109 -10.945 1 98.88 165 LEU B C 1
ATOM 4078 O O . LEU B 1 165 ? 10.492 26.406 -11.773 1 98.88 165 LEU B O 1
ATOM 4082 N N . GLU B 1 166 ? 9.93 28.391 -10.977 1 98.62 166 GLU B N 1
ATOM 4083 C CA . GLU B 1 166 ? 10.586 29.141 -12.047 1 98.62 166 GLU B CA 1
ATOM 4084 C C . GLU B 1 166 ? 12.102 29.047 -11.938 1 98.62 166 GLU B C 1
ATOM 4086 O O . GLU B 1 166 ? 12.805 29.047 -12.945 1 98.62 166 GLU B O 1
ATOM 4091 N N . SER B 1 167 ? 12.562 28.938 -10.75 1 98.69 167 SER B N 1
ATOM 4092 C CA . SER B 1 167 ? 14 28.922 -10.508 1 98.69 167 SER B CA 1
ATOM 4093 C C . SER B 1 167 ? 14.586 27.547 -10.789 1 98.69 167 SER B C 1
ATOM 4095 O O . SER B 1 167 ? 15.797 27.406 -10.992 1 98.69 167 SER B O 1
ATOM 4097 N N . PHE B 1 168 ? 13.742 26.5 -10.773 1 98.62 168 PHE B N 1
ATOM 4098 C CA . PHE B 1 168 ? 14.203 25.125 -10.945 1 98.62 168 PHE B CA 1
ATOM 4099 C C . PHE B 1 168 ? 13.414 24.422 -12.039 1 98.62 168 PHE B C 1
ATOM 4101 O O . PHE B 1 168 ? 12.891 23.328 -11.82 1 98.62 168 PHE B O 1
ATOM 4108 N N . LYS B 1 169 ? 13.5 24.891 -13.195 1 97.25 169 LYS B N 1
ATOM 4109 C CA . LYS B 1 169 ? 12.664 24.406 -14.289 1 97.25 169 LYS B CA 1
ATOM 4110 C C . LYS B 1 169 ? 13.086 23.016 -14.719 1 97.25 169 LYS B C 1
ATOM 4112 O O . LYS B 1 169 ? 12.289 22.266 -15.305 1 97.25 169 LYS B O 1
ATOM 4117 N N . ASP B 1 170 ? 14.266 22.609 -14.328 1 96.94 170 ASP B N 1
ATOM 4118 C CA . ASP B 1 170 ? 14.828 21.375 -14.867 1 96.94 170 ASP B CA 1
ATOM 4119 C C . ASP B 1 170 ? 14.711 20.234 -13.859 1 96.94 170 ASP B C 1
ATOM 4121 O O . ASP B 1 170 ? 15.133 19.109 -14.133 1 96.94 170 ASP B O 1
ATOM 4125 N N . ILE B 1 171 ? 14.188 20.516 -12.695 1 98.25 171 ILE B N 1
ATOM 4126 C CA . ILE B 1 171 ? 14.039 19.438 -11.711 1 98.25 171 ILE B CA 1
ATOM 4127 C C . ILE B 1 171 ? 12.625 19.469 -11.141 1 98.25 171 ILE B C 1
ATOM 4129 O O . ILE B 1 171 ? 11.93 20.484 -11.219 1 98.25 171 ILE B O 1
ATOM 4133 N N . ILE B 1 172 ? 12.211 18.344 -10.609 1 98.81 172 ILE B N 1
ATOM 4134 C CA . ILE B 1 172 ? 10.867 18.188 -10.07 1 98.81 172 ILE B CA 1
ATOM 4135 C C . ILE B 1 172 ? 10.758 18.922 -8.734 1 98.81 172 ILE B C 1
ATOM 4137 O O . ILE B 1 172 ? 11.672 18.844 -7.902 1 98.81 172 ILE B O 1
ATOM 4141 N N . VAL B 1 173 ? 9.703 19.703 -8.57 1 98.94 173 VAL B N 1
ATOM 4142 C CA . VAL B 1 173 ? 9.312 20.297 -7.305 1 98.94 173 VAL B CA 1
ATOM 4143 C C . VAL B 1 173 ? 8.016 19.672 -6.805 1 98.94 173 VAL B C 1
ATOM 4145 O O . VAL B 1 173 ? 6.992 19.734 -7.492 1 98.94 173 VAL B O 1
ATOM 4148 N N . VAL B 1 174 ? 8.07 19.094 -5.609 1 98.94 174 VAL B N 1
ATOM 4149 C CA . VAL B 1 174 ? 6.91 18.422 -5.016 1 98.94 174 VAL B CA 1
ATOM 4150 C C . VAL B 1 174 ? 6.359 19.266 -3.873 1 98.94 174 VAL B C 1
ATOM 4152 O O . VAL B 1 174 ? 7.078 19.578 -2.916 1 98.94 174 VAL B O 1
ATOM 4155 N N . VAL B 1 175 ? 5.152 19.672 -3.994 1 98.94 175 VAL B N 1
ATOM 4156 C CA . VAL B 1 175 ? 4.457 20.328 -2.895 1 98.94 175 VAL B CA 1
ATOM 4157 C C . VAL B 1 175 ? 3.504 19.344 -2.219 1 98.94 175 VAL B C 1
ATOM 4159 O O . VAL B 1 175 ? 2.504 18.938 -2.812 1 98.94 175 VAL B O 1
ATOM 4162 N N . ASP B 1 176 ? 3.828 18.984 -1.021 1 98.88 176 ASP B N 1
ATOM 4163 C CA . ASP B 1 176 ? 2.994 18.094 -0.222 1 98.88 176 ASP B CA 1
ATOM 4164 C C . ASP B 1 176 ? 1.866 18.859 0.464 1 98.88 176 ASP B C 1
ATOM 4166 O O . ASP B 1 176 ? 2.102 19.562 1.442 1 98.88 176 ASP B O 1
ATOM 4170 N N . GLU B 1 177 ? 0.66 18.594 0.013 1 98.88 177 GLU B N 1
ATOM 4171 C CA . GLU B 1 177 ? -0.501 19.359 0.458 1 98.88 177 GLU B CA 1
ATOM 4172 C C . GLU B 1 177 ? -1.424 18.5 1.326 1 98.88 177 GLU B C 1
ATOM 4174 O O . GLU B 1 177 ? -2.648 18.594 1.206 1 98.88 177 GLU B O 1
ATOM 4179 N N . ALA B 1 178 ? -0.86 17.734 2.221 1 98.69 178 ALA B N 1
ATOM 4180 C CA . ALA B 1 178 ? -1.631 16.844 3.094 1 98.69 178 ALA B CA 1
ATOM 4181 C C . ALA B 1 178 ? -2.631 17.641 3.93 1 98.69 178 ALA B C 1
ATOM 4183 O O . ALA B 1 178 ? -3.674 17.109 4.324 1 98.69 178 ALA B O 1
ATOM 4184 N N . TYR B 1 179 ? -2.367 18.984 4.148 1 98.81 179 TYR B N 1
ATOM 4185 C CA . TYR B 1 179 ? -3.193 19.75 5.07 1 98.81 179 TYR B CA 1
ATOM 4186 C C . TYR B 1 179 ? -3.855 20.922 4.355 1 98.81 179 TYR B C 1
ATOM 4188 O O . TYR B 1 179 ? -4.332 21.859 5 1 98.81 179 TYR B O 1
ATOM 4196 N N . ILE B 1 180 ? -3.98 20.828 3.088 1 98.69 180 ILE B N 1
ATOM 4197 C CA . ILE B 1 180 ? -4.305 21.984 2.26 1 98.69 180 ILE B CA 1
ATOM 4198 C C . ILE B 1 180 ? -5.754 22.406 2.5 1 98.69 180 ILE B C 1
ATOM 4200 O O . ILE B 1 180 ? -6.102 23.578 2.338 1 98.69 180 ILE B O 1
ATOM 4204 N N . GLU B 1 181 ? -6.586 21.469 2.842 1 98.62 181 GLU B N 1
ATOM 4205 C CA . GLU B 1 181 ? -7.992 21.797 3.068 1 98.62 181 GLU B CA 1
ATOM 4206 C C . GLU B 1 181 ? -8.148 22.812 4.191 1 98.62 181 GLU B C 1
ATOM 4208 O O . GLU B 1 181 ? -9.086 23.609 4.188 1 98.62 181 GLU B O 1
ATOM 4213 N N . PHE B 1 182 ? -7.246 22.844 5.09 1 98.75 182 PHE B N 1
ATOM 4214 C CA . PHE B 1 182 ? -7.32 23.75 6.223 1 98.75 182 PHE B CA 1
ATOM 4215 C C . PHE B 1 182 ? -6.773 25.125 5.852 1 98.75 182 PHE B C 1
ATOM 4217 O O . PHE B 1 182 ? -7.012 26.109 6.559 1 98.75 182 PHE B O 1
ATOM 4224 N N . TYR B 1 183 ? -5.965 25.188 4.855 1 98.31 183 TYR B N 1
ATOM 4225 C CA . TYR B 1 183 ? -5.336 26.422 4.402 1 98.31 183 TYR B CA 1
ATOM 4226 C C . TYR B 1 183 ? -6.117 27.047 3.25 1 98.31 183 TYR B C 1
ATOM 4228 O O . TYR B 1 183 ? -6.379 28.25 3.246 1 98.31 183 TYR B O 1
ATOM 4236 N N . GLY B 1 184 ? -6.414 26.203 2.211 1 96.81 184 GLY B N 1
ATOM 4237 C CA . GLY B 1 184 ? -7.336 26.625 1.163 1 96.81 184 GLY B CA 1
ATOM 4238 C C . GLY B 1 184 ? -6.641 27.25 -0.032 1 96.81 184 GLY B C 1
ATOM 4239 O O . GLY B 1 184 ? -7.281 27.562 -1.036 1 96.81 184 GLY B O 1
ATOM 4240 N N . LYS B 1 185 ? -5.316 27.422 -0.002 1 97.38 185 LYS B N 1
ATOM 4241 C CA . LYS B 1 185 ? -4.586 28 -1.131 1 97.38 185 LYS B CA 1
ATOM 4242 C C . LYS B 1 185 ? -3.656 26.953 -1.76 1 97.38 185 LYS B C 1
ATOM 4244 O O . LYS B 1 185 ? -2.467 26.906 -1.443 1 97.38 185 LYS B O 1
ATOM 4249 N N . SER B 1 186 ? -4.199 26.234 -2.695 1 98.19 186 SER B N 1
ATOM 4250 C CA . SER B 1 186 ? -3.496 25.125 -3.328 1 98.19 186 SER B CA 1
ATOM 4251 C C . SER B 1 186 ? -2.834 25.562 -4.633 1 98.19 186 SER B C 1
ATOM 4253 O O . SER B 1 186 ? -3.355 26.422 -5.34 1 98.19 186 SER B O 1
ATOM 4255 N N . VAL B 1 187 ? -1.712 24.922 -4.941 1 98.62 187 VAL B N 1
ATOM 4256 C CA . VAL B 1 187 ? -1.032 25.188 -6.207 1 98.62 187 VAL B CA 1
ATOM 4257 C C . VAL B 1 187 ? -1.418 24.125 -7.23 1 98.62 187 VAL B C 1
ATOM 4259 O O . VAL B 1 187 ? -0.83 24.047 -8.312 1 98.62 187 VAL B O 1
ATOM 4262 N N . ILE B 1 188 ? -2.395 23.312 -6.953 1 98.12 188 ILE B N 1
ATOM 4263 C CA . ILE B 1 188 ? -2.736 22.141 -7.762 1 98.12 188 ILE B CA 1
ATOM 4264 C C . ILE B 1 188 ? -3.127 22.578 -9.172 1 98.12 188 ILE B C 1
ATOM 4266 O O . ILE B 1 188 ? -2.861 21.875 -10.141 1 98.12 188 ILE B O 1
ATOM 4270 N N . LYS B 1 189 ? -3.701 23.734 -9.352 1 96.38 189 LYS B N 1
ATOM 4271 C CA . LYS B 1 189 ? -4.148 24.219 -10.664 1 96.38 189 LYS B CA 1
ATOM 4272 C C . LYS B 1 189 ? -2.963 24.641 -11.523 1 96.38 189 LYS B C 1
ATOM 4274 O O . LYS B 1 189 ? -3.096 24.781 -12.742 1 96.38 189 LYS B O 1
ATOM 4279 N N . GLU B 1 190 ? -1.805 24.828 -10.906 1 98.25 190 GLU B N 1
ATOM 4280 C CA . GLU B 1 190 ? -0.618 25.297 -11.617 1 98.25 190 GLU B CA 1
ATOM 4281 C C . GLU B 1 190 ? 0.089 24.141 -12.328 1 98.25 190 GLU B C 1
ATOM 4283 O O . GLU B 1 190 ? 1.069 24.359 -13.047 1 98.25 190 GLU B O 1
ATOM 4288 N N . ILE B 1 191 ? -0.439 22.922 -12.273 1 98.25 191 ILE B N 1
ATOM 4289 C CA . ILE B 1 191 ? 0.209 21.766 -12.867 1 98.25 191 ILE B CA 1
ATOM 4290 C C . ILE B 1 191 ? 0.226 21.906 -14.391 1 98.25 191 ILE B C 1
ATOM 4292 O O . ILE B 1 191 ? 1.045 21.281 -15.07 1 98.25 191 ILE B O 1
ATOM 4296 N N . THR B 1 192 ? -0.624 22.641 -14.961 1 95.69 192 THR B N 1
ATOM 4297 C CA . THR B 1 192 ? -0.682 22.859 -16.406 1 95.69 192 THR B CA 1
ATOM 4298 C C . THR B 1 192 ? 0.322 23.922 -16.844 1 95.69 192 THR B C 1
ATOM 4300 O O . THR B 1 192 ? 0.779 23.922 -17.984 1 95.69 192 THR B O 1
ATOM 4303 N N . ASN B 1 193 ? 0.669 24.859 -15.906 1 97.38 193 ASN B N 1
ATOM 4304 C CA . ASN B 1 193 ? 1.584 25.953 -16.219 1 97.38 193 ASN B CA 1
ATOM 4305 C C . ASN B 1 193 ? 3.033 25.578 -15.922 1 97.38 193 ASN B C 1
ATOM 4307 O O . ASN B 1 193 ? 3.959 26.156 -16.5 1 97.38 193 ASN B O 1
ATOM 4311 N N . TYR B 1 194 ? 3.221 24.672 -15.016 1 98.31 194 TYR B N 1
ATOM 4312 C CA . TYR B 1 194 ? 4.559 24.25 -14.602 1 98.31 194 TYR B CA 1
ATOM 4313 C C . TYR B 1 194 ? 4.738 22.75 -14.766 1 98.31 194 TYR B C 1
ATOM 4315 O O . TYR B 1 194 ? 4.242 21.969 -13.953 1 98.31 194 TYR B O 1
ATOM 4323 N N . GLU B 1 195 ? 5.566 22.359 -15.664 1 97.19 195 GLU B N 1
ATOM 4324 C CA . GLU B 1 195 ? 5.738 20.953 -16.031 1 97.19 195 GLU B CA 1
ATOM 4325 C C . GLU B 1 195 ? 6.551 20.219 -14.977 1 97.19 195 GLU B C 1
ATOM 4327 O O . GLU B 1 195 ? 6.594 18.984 -14.969 1 97.19 195 GLU B O 1
ATOM 4332 N N . ASN B 1 196 ? 7.156 20.969 -14.078 1 98.62 196 ASN B N 1
ATOM 4333 C CA . ASN B 1 196 ? 7.992 20.344 -13.055 1 98.62 196 ASN B CA 1
ATOM 4334 C C . ASN B 1 196 ? 7.27 20.266 -11.719 1 98.62 196 ASN B C 1
ATOM 4336 O O . ASN B 1 196 ? 7.867 19.891 -10.703 1 98.62 196 ASN B O 1
ATOM 4340 N N . LEU B 1 197 ? 5.969 20.594 -11.656 1 98.88 197 LEU B N 1
ATOM 4341 C CA . LEU B 1 197 ? 5.215 20.609 -10.414 1 98.88 197 LEU B CA 1
ATOM 4342 C C . LEU B 1 197 ? 4.508 19.281 -10.18 1 98.88 197 LEU B C 1
ATOM 4344 O O . LEU B 1 197 ? 3.797 18.797 -11.055 1 98.88 197 LEU B O 1
ATOM 4348 N N . LEU B 1 198 ? 4.707 18.672 -9.055 1 98.94 198 LEU B N 1
ATOM 4349 C CA . LEU B 1 198 ? 3.91 17.578 -8.516 1 98.94 198 LEU B CA 1
ATOM 4350 C C . LEU B 1 198 ? 3.297 17.969 -7.172 1 98.94 198 LEU B C 1
ATOM 4352 O O . LEU B 1 198 ? 3.938 18.641 -6.363 1 98.94 198 LEU B O 1
ATOM 4356 N N . VAL B 1 199 ? 2.035 17.547 -6.945 1 98.94 199 VAL B N 1
ATOM 4357 C CA . VAL B 1 199 ? 1.321 17.828 -5.703 1 98.94 199 VAL B CA 1
ATOM 4358 C C . VAL B 1 199 ? 0.809 16.531 -5.094 1 98.94 199 VAL B C 1
ATOM 4360 O O . VAL B 1 199 ? 0.26 15.672 -5.797 1 98.94 199 VAL B O 1
ATOM 4363 N N . THR B 1 200 ? 1.025 16.297 -3.805 1 98.88 200 THR B N 1
ATOM 4364 C CA . THR B 1 200 ? 0.45 15.141 -3.117 1 98.88 200 THR B CA 1
ATOM 4365 C C . THR B 1 200 ? -0.696 15.57 -2.207 1 98.88 200 THR B C 1
ATOM 4367 O O . THR B 1 200 ? -0.642 16.641 -1.597 1 98.88 200 THR B O 1
ATOM 4370 N N . ARG B 1 201 ? -1.741 14.766 -2.146 1 98.62 201 ARG B N 1
ATOM 4371 C CA . ARG B 1 201 ? -2.943 14.984 -1.349 1 98.62 201 ARG B CA 1
ATOM 4372 C C . ARG B 1 201 ? -3.383 13.688 -0.663 1 98.62 201 ARG B C 1
ATOM 4374 O O . ARG B 1 201 ? -2.936 12.602 -1.031 1 98.62 201 ARG B O 1
ATOM 4381 N N . THR B 1 202 ? -4.258 13.805 0.328 1 98.56 202 THR B N 1
ATOM 4382 C CA . THR B 1 202 ? -4.688 12.617 1.067 1 98.56 202 THR B CA 1
ATOM 4383 C C . THR B 1 202 ? -6.121 12.781 1.562 1 98.56 202 THR B C 1
ATOM 4385 O O . THR B 1 202 ? -6.609 13.906 1.706 1 98.56 202 THR B O 1
ATOM 4388 N N . LEU B 1 203 ? -6.77 11.703 1.831 1 98.56 203 LEU B N 1
ATOM 4389 C CA . LEU B 1 203 ? -8.078 11.711 2.467 1 98.56 203 LEU B CA 1
ATOM 4390 C C . LEU B 1 203 ? -7.957 11.469 3.969 1 98.56 203 LEU B C 1
ATOM 4392 O O . LEU B 1 203 ? -8.969 11.391 4.672 1 98.56 203 LEU B O 1
ATOM 4396 N N . SER B 1 204 ? -6.785 11.43 4.523 1 98 204 SER B N 1
ATOM 4397 C CA . SER B 1 204 ? -6.539 10.977 5.887 1 98 204 SER B CA 1
ATOM 4398 C C . SER B 1 204 ? -6.84 12.078 6.898 1 98 204 SER B C 1
ATOM 4400 O O . SER B 1 204 ? -7.035 11.805 8.086 1 98 204 SER B O 1
ATOM 4402 N N . LYS B 1 205 ? -6.758 13.336 6.449 1 98.06 205 LYS B N 1
ATOM 4403 C CA . LYS B 1 205 ? -6.805 14.445 7.391 1 98.06 205 LYS B CA 1
ATOM 4404 C C . LYS B 1 205 ? -8.188 15.102 7.398 1 98.06 205 LYS B C 1
ATOM 4406 O O . LYS B 1 205 ? -9.109 14.609 8.055 1 98.06 205 LYS B O 1
ATOM 4411 N N . ALA B 1 206 ? -8.445 16.016 6.492 1 98.12 206 ALA B N 1
ATOM 4412 C CA . ALA B 1 206 ? -9.703 16.766 6.492 1 98.12 206 ALA B CA 1
ATOM 4413 C C . ALA B 1 206 ? -10.891 15.836 6.223 1 98.12 206 ALA B C 1
ATOM 4415 O O . ALA B 1 206 ? -11.969 16.016 6.789 1 98.12 206 ALA B O 1
ATOM 4416 N N . PHE B 1 207 ? -10.695 14.812 5.391 1 97.81 207 PHE B N 1
ATOM 4417 C CA . PHE B 1 207 ? -11.781 13.922 5.008 1 97.81 207 PHE B CA 1
ATOM 4418 C C . PHE B 1 207 ? -12.008 12.859 6.074 1 97.81 207 PHE B C 1
ATOM 4420 O O . PHE B 1 207 ? -12.969 12.086 5.996 1 97.81 207 PHE B O 1
ATOM 4427 N N . GLY B 1 208 ? -11.102 12.75 7.012 1 97.31 208 GLY B N 1
ATOM 4428 C CA . GLY B 1 208 ? -11.281 11.828 8.125 1 97.31 208 GLY B CA 1
ATOM 4429 C C . GLY B 1 208 ? -11.102 10.375 7.727 1 97.31 208 GLY B C 1
ATOM 4430 O O . GLY B 1 208 ? -11.641 9.484 8.383 1 97.31 208 GLY B O 1
ATOM 4431 N N . GLY B 1 209 ? -10.477 10.125 6.648 1 97.44 209 GLY B N 1
ATOM 4432 C CA . GLY B 1 209 ? -10.328 8.766 6.148 1 97.44 209 GLY B CA 1
ATOM 4433 C C . GLY B 1 209 ? -8.953 8.18 6.406 1 97.44 209 GLY B C 1
ATOM 4434 O O . GLY B 1 209 ? -8.367 7.543 5.527 1 97.44 209 GLY B O 1
ATOM 4435 N N . ALA B 1 210 ? -8.383 8.43 7.641 1 97.62 210 ALA B N 1
ATOM 4436 C CA . ALA B 1 210 ? -7.043 7.945 7.953 1 97.62 210 ALA B CA 1
ATOM 4437 C C . ALA B 1 210 ? -6.973 6.422 7.852 1 97.62 210 ALA B C 1
ATOM 4439 O O . ALA B 1 210 ? -5.965 5.871 7.406 1 97.62 210 ALA B O 1
ATOM 4440 N N . SER B 1 211 ? -8.055 5.734 8.188 1 97 211 SER B N 1
ATOM 4441 C CA . SER B 1 211 ? -8.094 4.273 8.227 1 97 211 SER B CA 1
ATOM 4442 C C . SER B 1 211 ? -8.055 3.688 6.82 1 97 211 SER B C 1
ATOM 4444 O O . SER B 1 211 ? -7.805 2.492 6.645 1 97 211 SER B O 1
ATOM 4446 N N . LEU B 1 212 ? -8.305 4.465 5.781 1 97.44 212 LEU B N 1
ATOM 4447 C CA . LEU B 1 212 ? -8.484 3.982 4.418 1 97.44 212 LEU B CA 1
ATOM 4448 C C . LEU B 1 212 ? -7.152 3.908 3.682 1 97.44 212 LEU B C 1
ATOM 4450 O O . LEU B 1 212 ? -7.004 3.135 2.732 1 97.44 212 LEU B O 1
ATOM 4454 N N . ARG B 1 213 ? -6.273 4.809 4.066 1 97.88 213 ARG B N 1
ATOM 4455 C CA . ARG B 1 213 ? -4.988 4.941 3.387 1 97.88 213 ARG B CA 1
ATOM 4456 C C . ARG B 1 213 ? -5.18 5.25 1.905 1 97.88 213 ARG B C 1
ATOM 4458 O O . ARG B 1 213 ? -4.746 4.484 1.043 1 97.88 213 ARG B O 1
ATOM 4465 N N . VAL B 1 214 ? -5.785 6.375 1.61 1 98.75 214 VAL B N 1
ATOM 4466 C CA . VAL B 1 214 ? -5.98 6.812 0.232 1 98.75 214 VAL B CA 1
ATOM 4467 C C . VAL B 1 214 ? -5.32 8.172 0.026 1 98.75 214 VAL B C 1
ATOM 4469 O O . VAL B 1 214 ? -5.547 9.109 0.804 1 98.75 214 VAL B O 1
ATOM 4472 N N . GLY B 1 215 ? -4.488 8.273 -0.929 1 98.69 215 GLY B N 1
ATOM 4473 C CA . GLY B 1 215 ? -3.822 9.508 -1.319 1 98.69 215 GLY B CA 1
ATOM 4474 C C . GLY B 1 215 ? -3.764 9.703 -2.822 1 98.69 215 GLY B C 1
ATOM 4475 O O . GLY B 1 215 ? -4.207 8.844 -3.584 1 98.69 215 GLY B O 1
ATOM 4476 N N . PHE B 1 216 ? -3.256 10.852 -3.213 1 98.88 216 PHE B N 1
ATOM 4477 C CA . PHE B 1 216 ? -3.242 11.227 -4.621 1 98.88 216 PHE B CA 1
ATOM 4478 C C . PHE B 1 216 ? -1.937 11.922 -4.984 1 98.88 216 PHE B C 1
ATOM 4480 O O . PHE B 1 216 ? -1.404 12.703 -4.199 1 98.88 216 PHE B O 1
ATOM 4487 N N . LEU B 1 217 ? -1.456 11.555 -6.109 1 98.88 217 LEU B N 1
ATOM 4488 C CA . LEU B 1 217 ? -0.411 12.305 -6.797 1 98.88 217 LEU B CA 1
ATOM 4489 C C . LEU B 1 217 ? -0.979 13.047 -8.008 1 98.88 217 LEU B C 1
ATOM 4491 O O . LEU B 1 217 ? -1.626 12.445 -8.859 1 98.88 217 LEU B O 1
ATOM 4495 N N . VAL B 1 218 ? -0.786 14.359 -8.031 1 98.88 218 VAL B N 1
ATOM 4496 C CA . VAL B 1 218 ? -1.351 15.18 -9.094 1 98.88 218 VAL B CA 1
ATOM 4497 C C . VAL B 1 218 ? -0.231 15.906 -9.836 1 98.88 218 VAL B C 1
ATOM 4499 O O . VAL B 1 218 ? 0.658 16.484 -9.211 1 98.88 218 VAL B O 1
ATOM 4502 N N . GLY B 1 219 ? -0.176 15.875 -11.117 1 98.81 219 GLY B N 1
ATOM 4503 C CA . GLY B 1 219 ? 0.774 16.531 -12 1 98.81 219 GLY B CA 1
ATOM 4504 C C . GLY B 1 219 ? 0.282 16.625 -13.43 1 98.81 219 GLY B C 1
ATOM 4505 O O . GLY B 1 219 ? -0.864 16.281 -13.727 1 98.81 219 GLY B O 1
ATOM 4506 N N . ASN B 1 220 ? 1.116 17.234 -14.273 1 98.31 220 ASN B N 1
ATOM 4507 C CA . ASN B 1 220 ? 0.729 17.234 -15.688 1 98.31 220 ASN B CA 1
ATOM 4508 C C . ASN B 1 220 ? 0.729 15.82 -16.266 1 98.31 220 ASN B C 1
ATOM 4510 O O . ASN B 1 220 ? 1.331 14.914 -15.695 1 98.31 220 ASN B O 1
ATOM 4514 N N . GLU B 1 221 ? 0.062 15.641 -17.359 1 97.75 221 GLU B N 1
ATOM 4515 C CA . GLU B 1 221 ? -0.196 14.312 -17.922 1 97.75 221 GLU B CA 1
ATOM 4516 C C . GLU B 1 221 ? 1.105 13.609 -18.297 1 97.75 221 GLU B C 1
ATOM 4518 O O . GLU B 1 221 ? 1.229 12.398 -18.125 1 97.75 221 GLU B O 1
ATOM 4523 N N . ARG B 1 222 ? 2.004 14.336 -18.75 1 97.44 222 ARG B N 1
ATOM 4524 C CA . ARG B 1 222 ? 3.281 13.75 -19.156 1 97.44 222 ARG B CA 1
ATOM 4525 C C . ARG B 1 222 ? 4.004 13.141 -17.953 1 97.44 222 ARG B C 1
ATOM 4527 O O . ARG B 1 222 ? 4.465 12 -18.016 1 97.44 222 ARG B O 1
ATOM 4534 N N . LEU B 1 223 ? 4.109 13.891 -16.875 1 97.88 223 LEU B N 1
ATOM 4535 C CA . LEU B 1 223 ? 4.758 13.406 -15.656 1 97.88 223 LEU B CA 1
ATOM 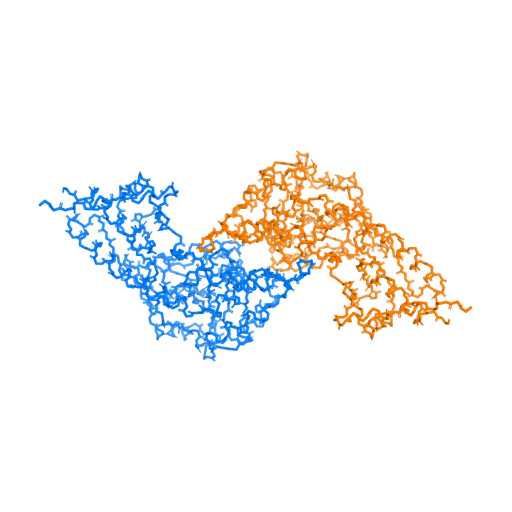4536 C C . LEU B 1 223 ? 4.008 12.211 -15.078 1 97.88 223 LEU B C 1
ATOM 4538 O O . LEU B 1 223 ? 4.625 11.25 -14.625 1 97.88 223 LEU B O 1
ATOM 4542 N N . ILE B 1 224 ? 2.705 12.281 -15.125 1 98.44 224 ILE B N 1
ATOM 4543 C CA . ILE B 1 224 ? 1.87 11.234 -14.555 1 98.44 224 ILE B CA 1
ATOM 4544 C C . ILE B 1 224 ? 2.033 9.945 -15.359 1 98.44 224 ILE B C 1
ATOM 4546 O O . ILE B 1 224 ? 2.152 8.859 -14.789 1 98.44 224 ILE B O 1
ATOM 4550 N N . GLU B 1 225 ? 2.049 10.094 -16.641 1 97.25 225 GLU B N 1
ATOM 4551 C CA . GLU B 1 225 ? 2.268 8.93 -17.5 1 97.25 225 GLU B CA 1
ATOM 4552 C C . GLU B 1 225 ? 3.619 8.281 -17.219 1 97.25 225 GLU B C 1
ATOM 4554 O O . GLU B 1 225 ? 3.725 7.055 -17.156 1 97.25 225 GLU B O 1
ATOM 4559 N N . LYS B 1 226 ? 4.547 9.094 -17.016 1 96.75 226 LYS B N 1
ATOM 4560 C CA . LYS B 1 226 ? 5.883 8.594 -16.703 1 96.75 226 LYS B CA 1
ATOM 4561 C C . LYS B 1 226 ? 5.906 7.883 -15.352 1 96.75 226 LYS B C 1
ATOM 4563 O O . LYS B 1 226 ? 6.461 6.785 -15.234 1 96.75 226 LYS B O 1
ATOM 4568 N N . LEU B 1 227 ? 5.316 8.5 -14.391 1 97.75 227 LEU B N 1
ATOM 4569 C CA . LEU B 1 227 ? 5.363 7.953 -13.039 1 97.75 227 LEU B CA 1
ATOM 4570 C C . LEU B 1 227 ? 4.504 6.699 -12.93 1 97.75 227 LEU B C 1
ATOM 4572 O O . LEU B 1 227 ? 4.781 5.824 -12.109 1 97.75 227 LEU B O 1
ATOM 4576 N N . ASN B 1 228 ? 3.504 6.594 -13.758 1 96 228 ASN B N 1
ATOM 4577 C CA . ASN B 1 228 ? 2.635 5.422 -13.766 1 96 228 ASN B CA 1
ATOM 4578 C C . ASN B 1 228 ? 3.406 4.152 -14.117 1 96 228 ASN B C 1
ATOM 4580 O O . ASN B 1 228 ? 3.023 3.055 -13.711 1 96 228 ASN B O 1
ATOM 4584 N N . LYS B 1 229 ? 4.465 4.281 -14.82 1 92.75 229 LYS B N 1
ATOM 4585 C CA . LYS B 1 229 ? 5.289 3.141 -15.211 1 92.75 229 LYS B CA 1
ATOM 4586 C C . LYS B 1 229 ? 5.988 2.529 -14 1 92.75 229 LYS B C 1
ATOM 4588 O O . LYS B 1 229 ? 6.422 1.376 -14.039 1 92.75 229 LYS B O 1
ATOM 4593 N N . PHE B 1 230 ? 6.047 3.324 -12.922 1 92.88 230 PHE B N 1
ATOM 4594 C CA . PHE B 1 230 ? 6.738 2.883 -11.711 1 92.88 230 PHE B CA 1
ATOM 4595 C C . PHE B 1 230 ? 5.742 2.449 -10.648 1 92.88 230 PHE B C 1
ATOM 4597 O O . PHE B 1 230 ? 6.133 1.974 -9.578 1 92.88 230 PHE B O 1
ATOM 4604 N N . LYS B 1 231 ? 4.504 2.609 -10.953 1 94.69 231 LYS B N 1
ATOM 4605 C CA . LYS B 1 231 ? 3.457 2.254 -10 1 94.69 231 LYS B CA 1
ATOM 4606 C C . LYS B 1 231 ? 3.15 0.76 -10.055 1 94.69 231 LYS B C 1
ATOM 4608 O O . LYS B 1 231 ? 3.031 0.183 -11.133 1 94.69 231 LYS B O 1
ATOM 4613 N N . VAL B 1 232 ? 3.096 0.171 -8.891 1 93.38 232 VAL B N 1
ATOM 4614 C CA . VAL B 1 232 ? 2.736 -1.241 -8.82 1 93.38 232 VAL B CA 1
ATOM 4615 C C . VAL B 1 232 ? 1.237 -1.404 -9.07 1 93.38 232 VAL B C 1
ATOM 4617 O O . VAL B 1 232 ? 0.439 -0.554 -8.664 1 93.38 232 VAL B O 1
ATOM 4620 N N . PRO B 1 233 ? 0.827 -2.504 -9.727 1 93.25 233 PRO B N 1
ATOM 4621 C CA . PRO B 1 233 ? -0.604 -2.74 -9.93 1 93.25 233 PRO B CA 1
ATOM 4622 C C . PRO B 1 233 ? -1.347 -3.033 -8.633 1 93.25 233 PRO B C 1
ATOM 4624 O O . PRO B 1 233 ? -0.751 -3.547 -7.676 1 93.25 233 PRO B O 1
ATOM 4627 N N . TYR B 1 234 ? -2.623 -2.676 -8.586 1 96.69 234 TYR B N 1
ATOM 4628 C CA . TYR B 1 234 ? -3.547 -3.02 -7.508 1 96.69 234 TYR B CA 1
ATOM 4629 C C . TYR B 1 234 ? -3.059 -2.475 -6.172 1 96.69 234 TYR B C 1
ATOM 4631 O O . TYR B 1 234 ? -3.219 -3.121 -5.133 1 96.69 234 TYR B O 1
ATOM 4639 N N . ASN B 1 235 ? -2.471 -1.282 -6.242 1 96.88 235 ASN B N 1
ATOM 4640 C CA . ASN B 1 235 ? -1.859 -0.706 -5.047 1 96.88 235 ASN B CA 1
ATOM 4641 C C . ASN B 1 235 ? -2.914 -0.239 -4.047 1 96.88 235 ASN B C 1
ATOM 4643 O O . ASN B 1 235 ? -2.637 -0.136 -2.852 1 96.88 235 ASN B O 1
ATOM 4647 N N . VAL B 1 236 ? -4.086 0.086 -4.504 1 98.38 236 VAL B N 1
ATOM 4648 C CA . VAL B 1 236 ? -5.18 0.492 -3.629 1 98.38 236 VAL B CA 1
ATOM 4649 C C . VAL B 1 236 ? -6.324 -0.514 -3.732 1 98.38 236 VAL B C 1
ATOM 4651 O O . VAL B 1 236 ? -6.836 -0.769 -4.824 1 98.38 236 VAL B O 1
ATOM 4654 N N . ASN B 1 237 ? -6.699 -1.047 -2.607 1 98.12 237 ASN B N 1
ATOM 4655 C CA . ASN B 1 237 ? -7.676 -2.129 -2.596 1 98.12 237 ASN B CA 1
ATOM 4656 C C . ASN B 1 237 ? -9.078 -1.62 -2.916 1 98.12 237 ASN B C 1
ATOM 4658 O O . ASN B 1 237 ? -9.328 -0.412 -2.904 1 98.12 237 ASN B O 1
ATOM 4662 N N . THR B 1 238 ? -9.977 -2.541 -3.178 1 97.69 238 THR B N 1
ATOM 4663 C CA . THR B 1 238 ? -11.328 -2.217 -3.602 1 97.69 238 THR B CA 1
ATOM 4664 C C . THR B 1 238 ? -12.086 -1.488 -2.492 1 97.69 238 THR B C 1
ATOM 4666 O O . THR B 1 238 ? -12.852 -0.561 -2.762 1 97.69 238 THR B O 1
ATOM 4669 N N . LEU B 1 239 ? -11.883 -1.864 -1.262 1 97.25 239 LEU B N 1
ATOM 4670 C CA . LEU B 1 239 ? -12.594 -1.272 -0.132 1 97.25 239 LEU B CA 1
ATOM 4671 C C . LEU B 1 239 ? -12.211 0.195 0.04 1 97.25 239 LEU B C 1
ATOM 4673 O O . LEU B 1 239 ? -13.086 1.05 0.208 1 97.25 239 LEU B O 1
ATOM 4677 N N . SER B 1 240 ? -10.945 0.436 -0.004 1 98.31 240 SER B N 1
ATOM 4678 C CA . SER B 1 240 ? -10.461 1.804 0.132 1 98.31 240 SER B CA 1
ATOM 4679 C C . SER B 1 240 ? -10.922 2.676 -1.028 1 98.31 240 SER B C 1
ATOM 4681 O O . SER B 1 240 ? -11.312 3.83 -0.83 1 98.31 240 SER B O 1
ATOM 4683 N N . GLN B 1 241 ? -10.852 2.131 -2.256 1 98.44 241 GLN B N 1
ATOM 4684 C CA . GLN B 1 241 ? -11.336 2.887 -3.406 1 98.44 241 GLN B CA 1
ATOM 4685 C C . GLN B 1 241 ? -12.805 3.266 -3.238 1 98.44 241 GLN B C 1
ATOM 4687 O O . GLN B 1 241 ? -13.172 4.43 -3.398 1 98.44 241 GLN B O 1
ATOM 4692 N N . THR B 1 242 ? -13.625 2.291 -2.855 1 97.81 242 THR B N 1
ATOM 4693 C CA . THR B 1 242 ? -15.062 2.479 -2.725 1 97.81 242 THR B CA 1
ATOM 4694 C C . THR B 1 242 ? -15.383 3.484 -1.621 1 97.81 242 THR B C 1
ATOM 4696 O O . THR B 1 242 ? -16.203 4.383 -1.812 1 97.81 242 THR B O 1
ATOM 4699 N N . PHE B 1 243 ? -14.711 3.318 -0.49 1 97.38 243 PHE B N 1
ATOM 4700 C CA . PHE B 1 243 ? -14.953 4.23 0.622 1 97.38 243 PHE B CA 1
ATOM 4701 C C . PHE B 1 243 ? -14.477 5.637 0.285 1 97.38 243 PHE B C 1
ATOM 4703 O O . PHE B 1 243 ? -15.125 6.621 0.649 1 97.38 243 PHE B O 1
ATOM 4710 N N . GLY B 1 244 ? -13.32 5.758 -0.374 1 98.38 244 GLY B N 1
ATOM 4711 C CA . GLY B 1 244 ? -12.852 7.055 -0.833 1 98.38 244 GLY B CA 1
ATOM 4712 C C . GLY B 1 244 ? -13.844 7.77 -1.725 1 98.38 244 GLY B C 1
ATOM 4713 O O . GLY B 1 244 ? -14.047 8.977 -1.591 1 98.38 244 GLY B O 1
ATOM 4714 N N . GLU B 1 245 ? -14.469 6.996 -2.637 1 98.38 245 GLU B N 1
ATOM 4715 C CA . GLU B 1 245 ? -15.516 7.559 -3.49 1 98.38 245 GLU B CA 1
ATOM 4716 C C . GLU B 1 245 ? -16.641 8.172 -2.66 1 98.38 245 GLU B C 1
ATOM 4718 O O . GLU B 1 245 ? -17.078 9.289 -2.924 1 98.38 245 GLU B O 1
ATOM 4723 N N . VAL B 1 246 ? -17.062 7.457 -1.653 1 97.88 246 VAL B N 1
ATOM 4724 C CA . VAL B 1 246 ? -18.172 7.883 -0.815 1 97.88 246 VAL B CA 1
ATOM 4725 C C . VAL B 1 246 ? -17.781 9.141 -0.043 1 97.88 246 VAL B C 1
ATOM 4727 O O . VAL B 1 246 ? -18.578 10.086 0.062 1 97.88 246 VAL B O 1
ATOM 4730 N N . LEU B 1 247 ? -16.562 9.18 0.503 1 97.94 247 LEU B N 1
ATOM 4731 C CA . LEU B 1 247 ? -16.094 10.344 1.247 1 97.94 247 LEU B CA 1
ATOM 4732 C C . LEU B 1 247 ? -16.109 11.586 0.367 1 97.94 247 LEU B C 1
ATOM 4734 O O . LEU B 1 247 ? -16.547 12.656 0.802 1 97.94 247 LEU B O 1
ATOM 4738 N N . ILE B 1 248 ? -15.672 11.43 -0.841 1 98.31 248 ILE B N 1
ATOM 4739 C CA . ILE B 1 248 ? -15.602 12.57 -1.754 1 98.31 248 ILE B CA 1
ATOM 4740 C C . ILE B 1 248 ? -17.016 13.023 -2.127 1 98.31 248 ILE B C 1
ATOM 4742 O O . ILE B 1 248 ? -17.266 14.227 -2.221 1 98.31 248 ILE B O 1
ATOM 4746 N N . GLU B 1 249 ?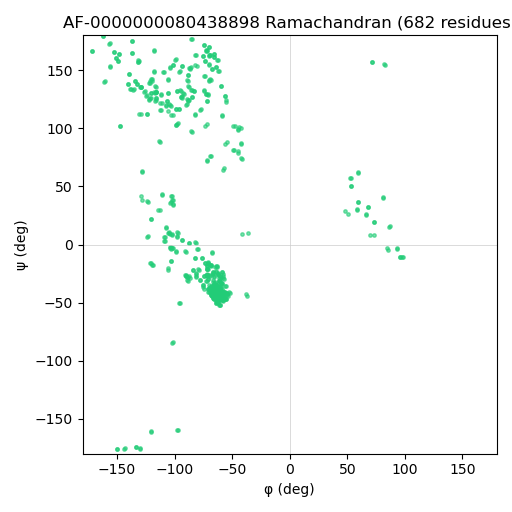 -17.891 12.031 -2.307 1 97.19 249 GLU B N 1
ATOM 4747 C CA . GLU B 1 249 ? -19.281 12.359 -2.6 1 97.19 249 GLU B CA 1
ATOM 4748 C C . GLU B 1 249 ? -19.922 13.156 -1.464 1 97.19 249 GLU B C 1
ATOM 4750 O O . GLU B 1 249 ? -20.812 13.961 -1.694 1 97.19 249 GLU B O 1
ATOM 4755 N N . LYS B 1 250 ? -19.453 12.953 -0.282 1 95.88 250 LYS B N 1
ATOM 4756 C CA . LYS B 1 250 ? -19.969 13.641 0.898 1 95.88 250 LYS B CA 1
ATOM 4757 C C . LYS B 1 250 ? -19.031 14.773 1.322 1 95.88 250 LYS B C 1
ATOM 4759 O O . LYS B 1 250 ? -18.844 15.008 2.516 1 95.88 250 LYS B O 1
ATOM 4764 N N . LYS B 1 251 ? -18.484 15.453 0.368 1 96.75 251 LYS B N 1
ATOM 4765 C CA . LYS B 1 251 ? -17.484 16.484 0.622 1 96.75 251 LYS B CA 1
ATOM 4766 C C . LYS B 1 251 ? -18.062 17.625 1.451 1 96.75 251 LYS B C 1
ATOM 4768 O O . LYS B 1 251 ? -17.328 18.312 2.156 1 96.75 251 LYS B O 1
ATOM 4773 N N . GLU B 1 252 ? -19.359 17.844 1.419 1 96.88 252 GLU B N 1
ATOM 4774 C CA . GLU B 1 252 ? -19.953 18.922 2.205 1 96.88 252 GLU B CA 1
ATOM 4775 C C . GLU B 1 252 ? -19.797 18.656 3.701 1 96.88 252 GLU B C 1
ATOM 4777 O O . GLU B 1 252 ? -19.641 19.594 4.484 1 96.88 252 GLU B O 1
ATOM 4782 N N . LYS B 1 253 ? -19.875 17.438 4.078 1 95.38 253 LYS B N 1
ATOM 4783 C CA . LYS B 1 253 ? -19.641 17.078 5.473 1 95.38 253 LYS B CA 1
ATOM 4784 C C . LYS B 1 253 ? -18.188 17.391 5.871 1 95.38 253 LYS B C 1
ATOM 4786 O O . LYS B 1 253 ? -17.938 17.906 6.957 1 95.38 253 LYS B O 1
ATOM 4791 N N . MET B 1 254 ? -17.312 17.031 5.012 1 96.62 254 MET B N 1
ATOM 4792 C CA . MET B 1 254 ? -15.906 17.344 5.242 1 96.62 254 MET B CA 1
ATOM 4793 C C . MET B 1 254 ? -15.695 18.844 5.391 1 96.62 254 MET B C 1
ATOM 4795 O O . MET B 1 254 ? -14.984 19.281 6.289 1 96.62 254 MET B O 1
ATOM 4799 N N . LYS B 1 255 ? -16.328 19.641 4.539 1 97.88 255 LYS B N 1
ATOM 4800 C CA . LYS B 1 255 ? -16.188 21.094 4.594 1 97.88 255 LYS B CA 1
ATOM 4801 C C . LYS B 1 255 ? -16.703 21.641 5.926 1 97.88 255 LYS B C 1
ATOM 4803 O O . LYS B 1 255 ? -16.078 22.531 6.512 1 97.88 255 LYS B O 1
ATOM 4808 N N . PHE B 1 256 ? -17.75 21.094 6.352 1 97.19 256 PHE B N 1
ATOM 4809 C CA . PHE B 1 256 ? -18.328 21.5 7.625 1 97.19 256 PHE B CA 1
ATOM 4810 C C . PHE B 1 256 ? -17.375 21.203 8.773 1 97.19 256 PHE B C 1
ATOM 4812 O O . PHE B 1 256 ? -17.094 22.078 9.602 1 97.19 256 PHE B O 1
ATOM 4819 N N . LEU B 1 257 ? -16.859 20.016 8.805 1 96.81 257 LEU B N 1
ATOM 4820 C CA . LEU B 1 257 ? -15.945 19.609 9.867 1 96.81 257 LEU B CA 1
ATOM 4821 C C . LEU B 1 257 ? -14.648 20.406 9.797 1 96.81 257 LEU B C 1
ATOM 4823 O O . LEU B 1 257 ? -14.102 20.797 10.836 1 96.81 257 LEU B O 1
ATOM 4827 N N . ARG B 1 258 ? -14.203 20.609 8.594 1 97.94 258 ARG B N 1
ATOM 4828 C CA . ARG B 1 258 ? -13.008 21.438 8.383 1 97.94 258 ARG B CA 1
ATOM 4829 C C . ARG B 1 258 ? -13.18 22.828 8.977 1 97.94 258 ARG B C 1
ATOM 4831 O O . ARG B 1 258 ? -12.305 23.312 9.688 1 97.94 258 ARG B O 1
ATOM 4838 N N . ASP B 1 259 ? -14.289 23.438 8.719 1 98.38 259 ASP B N 1
ATOM 4839 C CA . ASP B 1 259 ? -14.562 24.781 9.234 1 98.38 259 ASP B CA 1
ATOM 4840 C C . ASP B 1 259 ? -14.602 24.781 10.766 1 98.38 259 ASP B C 1
ATOM 4842 O O . ASP B 1 259 ? -14.117 25.719 11.406 1 98.38 259 ASP B O 1
ATOM 4846 N N . LEU B 1 260 ? -15.164 23.719 11.328 1 98 260 LEU B N 1
ATOM 4847 C CA . LEU B 1 260 ? -15.18 23.578 12.781 1 98 260 LEU B CA 1
ATOM 4848 C C . LEU B 1 260 ? -13.758 23.469 13.336 1 98 260 LEU B C 1
ATOM 4850 O O . LEU B 1 260 ? -13.453 24.062 14.375 1 98 260 LEU B O 1
ATOM 4854 N N . VAL B 1 261 ? -12.969 22.734 12.656 1 98.5 261 VAL B N 1
ATOM 4855 C CA . VAL B 1 261 ? -11.586 22.547 13.094 1 98.5 261 VAL B CA 1
ATOM 4856 C C . VAL B 1 261 ? -10.836 23.875 13.031 1 98.5 261 VAL B C 1
ATOM 4858 O O . VAL B 1 261 ? -10.07 24.203 13.938 1 98.5 261 VAL B O 1
ATOM 4861 N N . ILE B 1 262 ? -11.031 24.641 11.992 1 98.69 262 ILE B N 1
ATOM 4862 C CA . ILE B 1 262 ? -10.359 25.922 11.82 1 98.69 262 ILE B CA 1
ATOM 4863 C C . ILE B 1 262 ? -10.797 26.875 12.93 1 98.69 262 ILE B C 1
ATOM 4865 O O . ILE B 1 262 ? -9.969 27.562 13.539 1 98.69 262 ILE B O 1
ATOM 4869 N N . GLU B 1 263 ? -12.055 26.891 13.195 1 98.5 263 GLU B N 1
ATOM 4870 C CA . GLU B 1 263 ? -12.57 27.734 14.266 1 98.5 263 GLU B CA 1
ATOM 4871 C C . GLU B 1 263 ? -11.977 27.344 15.617 1 98.5 263 GLU B C 1
ATOM 4873 O O . GLU B 1 263 ? -11.562 28.203 16.391 1 98.5 263 GLU B O 1
ATOM 4878 N N . GLU B 1 264 ? -11.992 26.047 15.836 1 98.56 264 GLU B N 1
ATOM 4879 C CA . GLU B 1 264 ? -11.438 25.547 17.094 1 98.56 264 GLU B CA 1
ATOM 4880 C C . GLU B 1 264 ? -9.938 25.812 17.188 1 98.56 264 GLU B C 1
ATOM 4882 O O . GLU B 1 264 ? -9.422 26.078 18.266 1 98.56 264 GLU B O 1
ATOM 4887 N N . ARG B 1 265 ? -9.227 25.672 16.109 1 98.75 265 ARG B N 1
ATOM 4888 C CA . ARG B 1 265 ? -7.797 25.953 16.062 1 98.75 265 ARG B CA 1
ATOM 4889 C C . ARG B 1 265 ? -7.508 27.375 16.531 1 98.75 265 ARG B C 1
ATOM 4891 O O . ARG B 1 265 ? -6.609 27.609 17.344 1 98.75 265 ARG B O 1
ATOM 4898 N N . GLU B 1 266 ? -8.289 28.328 16.016 1 98.69 266 GLU B N 1
ATOM 4899 C CA . GLU B 1 266 ? -8.094 29.734 16.359 1 98.69 266 GLU B CA 1
ATOM 4900 C C . GLU B 1 266 ? -8.422 29.984 17.828 1 98.69 266 GLU B C 1
ATOM 4902 O O . GLU B 1 266 ? -7.703 30.703 18.531 1 98.69 266 GLU B O 1
ATOM 4907 N N . ARG B 1 267 ? -9.469 29.359 18.281 1 98.62 267 ARG B N 1
ATOM 4908 C CA . ARG B 1 267 ? -9.844 29.5 19.672 1 98.62 267 ARG B CA 1
ATOM 4909 C C . ARG B 1 267 ? -8.75 28.953 20.594 1 98.62 267 ARG B C 1
ATOM 4911 O O . ARG B 1 267 ? -8.344 29.609 21.547 1 98.62 267 ARG B O 1
ATOM 4918 N N . VAL B 1 268 ? -8.336 27.734 20.297 1 98.62 268 VAL B N 1
ATOM 4919 C CA . VAL B 1 268 ? -7.32 27.078 21.094 1 98.62 268 VAL B CA 1
ATOM 4920 C C . VAL B 1 268 ? -6.031 27.891 21.078 1 98.62 268 VAL B C 1
ATOM 4922 O O . VAL B 1 268 ? -5.363 28.031 22.109 1 98.62 268 VAL B O 1
ATOM 4925 N N . PHE B 1 269 ? -5.695 28.422 19.922 1 98.62 269 PHE B N 1
ATOM 4926 C CA . PHE B 1 269 ? -4.48 29.219 19.797 1 98.62 269 PHE B CA 1
ATOM 4927 C C . PHE B 1 269 ? -4.531 30.438 20.703 1 98.62 269 PHE B C 1
ATOM 4929 O O . PHE B 1 269 ? -3.547 30.766 21.375 1 98.62 269 PHE B O 1
ATOM 4936 N N . ILE B 1 270 ? -5.637 31.109 20.734 1 98.25 270 ILE B N 1
ATOM 4937 C CA . ILE B 1 270 ? -5.812 32.281 21.578 1 98.25 270 ILE B CA 1
ATOM 4938 C C . ILE B 1 270 ? -5.637 31.906 23.047 1 98.25 270 ILE B C 1
ATOM 4940 O O . ILE B 1 270 ? -4.934 32.594 23.797 1 98.25 270 ILE B O 1
ATOM 4944 N N . GLU B 1 271 ? -6.211 30.812 23.438 1 97.19 271 GLU B N 1
ATOM 4945 C CA . GLU B 1 271 ? -6.105 30.359 24.812 1 97.19 271 GLU B CA 1
ATOM 4946 C C . GLU B 1 271 ? -4.672 29.969 25.156 1 97.19 271 GLU B C 1
ATOM 4948 O O . GLU B 1 271 ? -4.191 30.25 26.266 1 97.19 271 GLU B O 1
ATOM 4953 N N . LEU B 1 272 ? -4.066 29.328 24.266 1 96.19 272 LEU B N 1
ATOM 4954 C CA . LEU B 1 272 ? -2.684 28.922 24.5 1 96.19 272 LEU B CA 1
ATOM 4955 C C . LEU B 1 272 ? -1.772 30.141 24.625 1 96.19 272 LEU B C 1
ATOM 4957 O O . LEU B 1 272 ? -0.848 30.141 25.438 1 96.19 272 LEU B O 1
ATOM 4961 N N . LYS B 1 273 ? -2.021 31.125 23.828 1 95.88 273 LYS B N 1
ATOM 4962 C CA . LYS B 1 273 ? -1.236 32.375 23.906 1 95.88 273 LYS B CA 1
ATOM 4963 C C . LYS B 1 273 ? -1.445 33.062 25.25 1 95.88 273 LYS B C 1
ATOM 4965 O O . LYS B 1 273 ? -0.514 33.656 25.797 1 95.88 273 LYS B O 1
ATOM 4970 N N . ASN B 1 274 ? -2.623 32.969 25.703 1 93.94 274 ASN B N 1
ATOM 4971 C CA . ASN B 1 274 ? -2.893 33.5 27.031 1 93.94 274 ASN B CA 1
ATOM 4972 C C . ASN B 1 274 ? -2.1 32.781 28.109 1 93.94 274 ASN B C 1
ATOM 4974 O O . ASN B 1 274 ? -1.556 33.406 29.016 1 93.94 274 ASN B O 1
ATOM 4978 N N . ILE B 1 275 ? -2.061 31.516 27.984 1 91.12 275 ILE B N 1
ATOM 4979 C CA . ILE B 1 275 ? -1.3 30.703 28.922 1 91.12 275 ILE B CA 1
ATOM 4980 C C . ILE B 1 275 ? 0.189 31.016 28.797 1 91.12 275 ILE B C 1
ATOM 4982 O O . ILE B 1 275 ? 0.888 31.172 29.797 1 91.12 275 ILE B O 1
ATOM 4986 N N . GLU B 1 276 ? 0.641 31.109 27.562 1 91.75 276 GLU B N 1
ATOM 4987 C CA . GLU B 1 276 ? 2.029 31.469 27.281 1 91.75 276 GLU B CA 1
ATOM 4988 C C . GLU B 1 276 ? 2.439 32.75 27.984 1 91.75 276 GLU B C 1
ATOM 4990 O O . GLU B 1 276 ? 3.523 32.812 28.562 1 91.75 276 GLU B O 1
ATOM 4995 N N . ARG B 1 277 ? 1.65 33.75 28.047 1 91.19 277 ARG B N 1
ATOM 4996 C CA . ARG B 1 277 ? 1.928 35.031 28.656 1 91.19 277 ARG B CA 1
ATOM 4997 C C . ARG B 1 277 ? 2.012 34.906 30.188 1 91.19 277 ARG B C 1
ATOM 4999 O O . ARG B 1 277 ? 2.779 35.625 30.828 1 91.19 277 ARG B O 1
ATOM 5006 N N . LYS B 1 278 ? 1.354 33.969 30.703 1 88.12 278 LYS B N 1
ATOM 5007 C CA . LYS B 1 278 ? 1.264 33.844 32.156 1 88.12 278 LYS B CA 1
ATOM 5008 C C . LYS B 1 278 ? 2.441 33.031 32.719 1 88.12 278 LYS B C 1
ATOM 5010 O O . LYS B 1 278 ? 2.801 33.156 33.875 1 88.12 278 LYS B O 1
ATOM 5015 N N . ILE B 1 279 ? 3.002 32.156 31.953 1 82.44 279 ILE B N 1
ATOM 5016 C CA . ILE B 1 279 ? 4.062 31.281 32.469 1 82.44 279 ILE B CA 1
ATOM 5017 C C . ILE B 1 279 ? 5.414 31.781 31.953 1 82.44 279 ILE B C 1
ATOM 5019 O O . ILE B 1 279 ? 6.352 31 31.797 1 82.44 279 ILE B O 1
ATOM 5023 N N . ASN B 1 280 ? 5.695 32.938 31.797 1 69.69 280 ASN B N 1
ATOM 5024 C CA . ASN B 1 280 ? 6.914 33.656 31.469 1 69.69 280 ASN B CA 1
ATOM 5025 C C . ASN B 1 280 ? 7.598 33.062 30.234 1 69.69 280 ASN B C 1
ATOM 5027 O O . ASN B 1 280 ? 8.82 32.969 30.188 1 69.69 280 ASN B O 1
ATOM 5031 N N . GLY B 1 281 ? 6.902 32.469 29.406 1 67 281 GLY B N 1
ATOM 5032 C CA . GLY B 1 281 ? 7.426 32.125 28.094 1 67 281 GLY B CA 1
ATOM 5033 C C . GLY B 1 281 ? 8.156 30.797 28.078 1 67 281 GLY B C 1
ATOM 5034 O O . GLY B 1 281 ? 8.945 30.531 27.172 1 67 281 GLY B O 1
ATOM 5035 N N . LYS B 1 282 ? 7.973 30.016 29.047 1 80.81 282 LYS B N 1
ATOM 5036 C CA . LYS B 1 282 ? 8.617 28.703 29.094 1 80.81 282 LYS B CA 1
ATOM 5037 C C . LYS B 1 282 ? 8.117 27.812 27.969 1 80.81 282 LYS B C 1
ATOM 5039 O O . LYS B 1 282 ? 8.781 26.828 27.609 1 80.81 282 LYS B O 1
ATOM 5044 N N . ILE B 1 283 ? 7.004 28.266 27.516 1 89.25 283 ILE B N 1
ATOM 5045 C CA . ILE B 1 283 ? 6.41 27.547 26.391 1 89.25 283 ILE B CA 1
ATOM 5046 C C . ILE B 1 283 ? 5.98 28.547 25.328 1 89.25 283 ILE B C 1
ATOM 5048 O O . ILE B 1 283 ? 5.543 29.656 25.641 1 89.25 283 ILE B O 1
ATOM 5052 N N . LYS B 1 284 ? 6.199 28.266 24.125 1 94 284 LYS B N 1
ATOM 5053 C CA . LYS B 1 284 ? 5.793 29.094 23 1 94 284 LYS B CA 1
ATOM 5054 C C . LYS B 1 284 ? 4.883 28.328 22.047 1 94 284 LYS B C 1
ATOM 5056 O O . LYS B 1 284 ? 5.102 27.141 21.797 1 94 284 LYS B O 1
ATOM 5061 N N . PHE B 1 285 ? 3.902 29 21.594 1 96.5 285 PHE B N 1
ATOM 5062 C CA . PHE B 1 285 ? 3 28.453 20.594 1 96.5 285 PHE B CA 1
ATOM 5063 C C . PHE B 1 285 ? 3 29.312 19.344 1 96.5 285 PHE B C 1
ATOM 5065 O O . PHE B 1 285 ? 3.094 30.547 19.422 1 96.5 285 PHE B O 1
ATOM 5072 N N . TYR B 1 286 ? 2.92 28.734 18.188 1 97.94 286 TYR B N 1
ATOM 5073 C CA . TYR B 1 286 ? 2.994 29.438 16.922 1 97.94 286 TYR B CA 1
ATOM 5074 C C . TYR B 1 286 ? 1.701 29.281 16.125 1 97.94 286 TYR B C 1
ATOM 5076 O O . TYR B 1 286 ? 1 28.281 16.266 1 97.94 286 TYR B O 1
ATOM 5084 N N . PRO B 1 287 ? 1.352 30.281 15.336 1 97.81 287 PRO B N 1
ATOM 5085 C CA . PRO B 1 287 ? 0.153 30.141 14.508 1 97.81 287 PRO B CA 1
ATOM 5086 C C . PRO B 1 287 ? 0.264 29.016 13.484 1 97.81 287 PRO B C 1
ATOM 5088 O O . PRO B 1 287 ? 1.372 28.609 13.117 1 97.81 287 PRO B O 1
ATOM 5091 N N . SER B 1 288 ? -0.903 28.547 13.016 1 98.62 288 SER B N 1
ATOM 5092 C CA . SER B 1 288 ? -0.907 27.391 12.117 1 98.62 288 SER B CA 1
ATOM 5093 C C . SER B 1 288 ? -1.926 27.562 11 1 98.62 288 SER B C 1
ATOM 5095 O O . SER B 1 288 ? -2.977 28.172 11.195 1 98.62 288 SER B O 1
ATOM 5097 N N . ASN B 1 289 ? -1.557 27.016 9.867 1 98.75 289 ASN B N 1
ATOM 5098 C CA . ASN B 1 289 ? -2.486 26.938 8.742 1 98.75 289 ASN B CA 1
ATOM 5099 C C . ASN B 1 289 ? -2.977 25.516 8.516 1 98.75 289 ASN B C 1
ATOM 5101 O O . ASN B 1 289 ? -3.527 25.203 7.461 1 98.75 289 ASN B O 1
ATOM 5105 N N . ALA B 1 290 ? -2.791 24.625 9.461 1 98.81 290 ALA B N 1
ATOM 5106 C CA . ALA B 1 290 ? -3.18 23.219 9.398 1 98.81 290 ALA B CA 1
ATOM 5107 C C . ALA B 1 290 ? -4.141 22.875 10.523 1 98.81 290 ALA B C 1
ATOM 5109 O O . ALA B 1 290 ? -4.871 23.734 11.023 1 98.81 290 ALA B O 1
ATOM 5110 N N . ASN B 1 291 ? -4.301 21.594 10.852 1 98.88 291 ASN B N 1
ATOM 5111 C CA . ASN B 1 291 ? -5.203 21.188 11.922 1 98.88 291 ASN B CA 1
ATOM 5112 C C . ASN B 1 291 ? -4.438 20.875 13.211 1 98.88 291 ASN B C 1
ATOM 5114 O O . ASN B 1 291 ? -4.781 19.938 13.93 1 98.88 291 ASN B O 1
ATOM 5118 N N . PHE B 1 292 ? -3.424 21.578 13.438 1 98.81 292 PHE B N 1
ATOM 5119 C CA . PHE B 1 292 ? -2.59 21.406 14.617 1 98.81 292 PHE B CA 1
ATOM 5120 C C . PHE B 1 292 ? -1.894 22.703 14.992 1 98.81 292 PHE B C 1
ATOM 5122 O O . PHE B 1 292 ? -1.877 23.656 14.211 1 98.81 292 PHE B O 1
ATOM 5129 N N . ILE B 1 293 ? -1.363 22.75 16.188 1 98.56 293 ILE B N 1
ATOM 5130 C CA . ILE B 1 293 ? -0.58 23.875 16.688 1 98.56 293 ILE B CA 1
ATOM 5131 C C . ILE B 1 293 ? 0.809 23.391 17.109 1 98.56 293 ILE B C 1
ATOM 5133 O O . ILE B 1 293 ? 0.936 22.438 17.859 1 98.56 293 ILE B O 1
ATOM 5137 N N . PHE B 1 294 ? 1.766 24.062 16.5 1 97.69 294 PHE B N 1
ATOM 5138 C CA . PHE B 1 294 ? 3.168 23.797 16.797 1 97.69 294 PHE B CA 1
ATOM 5139 C C . PHE B 1 294 ? 3.656 24.656 17.969 1 97.69 294 PHE B C 1
ATOM 5141 O O . PHE B 1 294 ? 3.186 25.766 18.156 1 97.69 294 PHE B O 1
ATOM 5148 N N . GLY B 1 295 ? 4.59 24.062 18.781 1 95.25 295 GLY B N 1
ATOM 5149 C CA . GLY B 1 295 ? 5.117 24.828 19.906 1 95.25 295 GLY B CA 1
ATOM 5150 C C . GLY B 1 295 ? 6.48 24.344 20.359 1 95.25 295 GLY B C 1
ATOM 5151 O O . GLY B 1 295 ? 7.031 23.391 19.797 1 95.25 295 GLY B O 1
ATOM 5152 N N . ARG B 1 296 ? 7 25.078 21.234 1 93.19 296 ARG B N 1
ATOM 5153 C CA . ARG B 1 296 ? 8.273 24.766 21.891 1 93.19 296 ARG B CA 1
ATOM 5154 C C . ARG B 1 296 ? 8.156 24.875 23.406 1 93.19 296 ARG B C 1
ATOM 5156 O O . ARG B 1 296 ? 7.508 25.797 23.906 1 93.19 296 ARG B O 1
ATOM 5163 N N . GLY B 1 297 ? 8.703 23.922 24.062 1 86.31 297 GLY B N 1
ATOM 5164 C CA . GLY B 1 297 ? 8.688 23.922 25.516 1 86.31 297 GLY B CA 1
ATOM 5165 C C . GLY B 1 297 ? 9.547 22.828 26.125 1 86.31 297 GLY B C 1
ATOM 5166 O O . GLY B 1 297 ? 10.023 21.938 25.406 1 86.31 297 GLY B O 1
ATOM 5167 N N . ASP B 1 298 ? 9.805 22.922 27.391 1 78.69 298 ASP B N 1
ATOM 5168 C CA . ASP B 1 298 ? 10.68 21.969 28.062 1 78.69 298 ASP B CA 1
ATOM 5169 C C . ASP B 1 298 ? 10 20.609 28.219 1 78.69 298 ASP B C 1
ATOM 5171 O O . ASP B 1 298 ? 8.82 20.469 27.906 1 78.69 298 ASP B O 1
ATOM 5175 N N . LYS B 1 299 ? 10.766 19.672 28.547 1 77.88 299 LYS B N 1
ATOM 5176 C CA . LYS B 1 299 ? 10.344 18.281 28.672 1 77.88 299 LYS B CA 1
ATOM 5177 C C . LYS B 1 299 ? 9.219 18.125 29.688 1 77.88 299 LYS B C 1
ATOM 5179 O O . LYS B 1 299 ? 8.391 17.219 29.578 1 77.88 299 LYS B O 1
ATOM 5184 N N . LEU B 1 300 ? 9.148 19.031 30.609 1 73.81 300 LEU B N 1
ATOM 5185 C CA . LEU B 1 300 ? 8.148 18.953 31.656 1 73.81 300 LEU B CA 1
ATOM 5186 C C . LEU B 1 300 ? 6.742 19.141 31.094 1 73.81 300 LEU B C 1
ATOM 5188 O O . LEU B 1 300 ? 5.793 18.5 31.562 1 73.81 300 LEU B O 1
ATOM 5192 N N . PHE B 1 301 ? 6.691 19.938 30.062 1 77.62 301 PHE B N 1
ATOM 5193 C CA . PHE B 1 301 ? 5.422 20.188 29.391 1 77.62 301 PHE B CA 1
ATOM 5194 C C . PHE B 1 301 ? 4.859 18.891 28.797 1 77.62 301 PHE B C 1
ATOM 5196 O O . PHE B 1 301 ? 3.678 18.594 28.969 1 77.62 301 PHE B O 1
ATOM 5203 N N . ILE B 1 302 ? 5.695 18.125 28.281 1 78.38 302 ILE B N 1
ATOM 5204 C CA . ILE B 1 302 ? 5.293 16.906 27.594 1 78.38 302 ILE B CA 1
ATOM 5205 C C . ILE B 1 302 ? 4.902 15.844 28.609 1 78.38 302 ILE B C 1
ATOM 5207 O O . ILE B 1 302 ? 3.963 15.078 28.391 1 78.38 302 ILE B O 1
ATOM 5211 N N . GLU B 1 303 ? 5.547 15.859 29.641 1 81.44 303 GLU B N 1
ATOM 5212 C CA . GLU B 1 303 ? 5.316 14.875 30.688 1 81.44 303 GLU B CA 1
ATOM 5213 C C . GLU B 1 303 ? 3.945 15.062 31.328 1 81.44 303 GLU B C 1
ATOM 5215 O O . GLU B 1 303 ? 3.291 14.086 31.703 1 81.44 303 GLU B O 1
ATOM 5220 N N . VAL B 1 304 ? 3.523 16.266 31.453 1 82 304 VAL B N 1
ATOM 5221 C CA . VAL B 1 304 ? 2.234 16.578 32.062 1 82 304 VAL B CA 1
ATOM 5222 C C . VAL B 1 304 ? 1.109 15.953 31.234 1 82 304 VAL B C 1
ATOM 5224 O O . VAL B 1 304 ? 0.159 15.398 31.797 1 82 304 VAL B O 1
ATOM 5227 N N . PHE B 1 305 ? 1.202 16.031 29.969 1 87 305 PHE B N 1
ATOM 5228 C CA . PHE B 1 305 ? 0.172 15.469 29.094 1 87 305 PHE B CA 1
ATOM 5229 C C . PHE B 1 305 ? 0.132 13.953 29.203 1 87 305 PHE B C 1
ATOM 5231 O O . PHE B 1 305 ? -0.945 13.352 29.234 1 87 305 PHE B O 1
ATOM 5238 N N . LYS B 1 306 ? 1.292 13.383 29.281 1 83.75 306 LYS B N 1
ATOM 5239 C CA . LYS B 1 306 ? 1.387 11.93 29.391 1 83.75 306 LYS B CA 1
ATOM 5240 C C . LYS B 1 306 ? 0.719 11.438 30.656 1 83.75 306 LYS B C 1
ATOM 5242 O O . LYS B 1 306 ? -0.001 10.43 30.641 1 83.75 306 LYS B O 1
ATOM 5247 N N . GLU B 1 307 ? 0.912 12.109 31.703 1 86.81 307 GLU B N 1
ATOM 5248 C CA . GLU B 1 307 ? 0.37 11.742 33 1 86.81 307 GLU B CA 1
ATOM 5249 C C . GLU B 1 307 ? -1.153 11.836 33.031 1 86.81 307 GLU B C 1
ATOM 5251 O O . GLU B 1 307 ? -1.817 11.133 33.781 1 86.81 307 GLU B O 1
ATOM 5256 N N . LYS B 1 308 ? -1.646 12.641 32.188 1 89.75 308 LYS B N 1
ATOM 5257 C CA . LYS B 1 308 ? -3.09 12.859 32.125 1 89.75 308 LYS B CA 1
ATOM 5258 C C . LYS B 1 308 ? -3.723 12.156 30.938 1 89.75 308 LYS B C 1
ATOM 5260 O O . LYS B 1 308 ? -4.848 12.484 30.547 1 89.75 308 LYS B O 1
ATOM 5265 N N . ASP B 1 309 ? -3.023 11.305 30.219 1 91.44 309 ASP B N 1
ATOM 5266 C CA . ASP B 1 309 ? -3.477 10.445 29.125 1 91.44 309 ASP B CA 1
ATOM 5267 C C . ASP B 1 309 ? -3.871 11.273 27.906 1 91.44 309 ASP B C 1
ATOM 5269 O O . ASP B 1 309 ? -4.918 11.039 27.297 1 91.44 309 ASP B O 1
ATOM 5273 N N . ILE B 1 310 ? -3.189 12.367 27.75 1 93.69 310 ILE B N 1
ATOM 5274 C CA . ILE B 1 310 ? -3.287 13.156 26.531 1 93.69 310 ILE B CA 1
ATOM 5275 C C . ILE B 1 310 ? -2.055 12.93 25.672 1 93.69 310 ILE B C 1
ATOM 5277 O O . ILE B 1 310 ? -0.93 13.211 26.078 1 93.69 310 ILE B O 1
ATOM 5281 N N . SER B 1 311 ? -2.301 12.422 24.453 1 92.62 311 SER B N 1
ATOM 5282 C CA . SER B 1 311 ? -1.191 12.148 23.547 1 92.62 311 SER B CA 1
ATOM 5283 C C . SER B 1 311 ? -0.975 13.312 22.578 1 92.62 311 SER B C 1
ATOM 5285 O O . SER B 1 311 ? -1.872 13.656 21.797 1 92.62 311 SER B O 1
ATOM 5287 N N . ILE B 1 312 ? 0.152 13.945 22.641 1 92.81 312 ILE B N 1
ATOM 5288 C CA . ILE B 1 312 ? 0.581 14.93 21.656 1 92.81 312 ILE B CA 1
ATOM 5289 C C . ILE B 1 312 ? 1.864 14.461 20.969 1 92.81 312 ILE B C 1
ATOM 5291 O O . ILE B 1 312 ? 2.482 13.484 21.406 1 92.81 312 ILE B O 1
ATOM 5295 N N . ARG B 1 313 ? 2.193 15.094 19.922 1 93.62 313 ARG B N 1
ATOM 5296 C CA . ARG B 1 313 ? 3.424 14.719 19.234 1 93.62 313 ARG B CA 1
ATOM 5297 C C . ARG B 1 313 ? 4.617 15.492 19.781 1 93.62 313 ARG B C 1
ATOM 5299 O O . ARG B 1 313 ? 4.621 16.719 19.781 1 93.62 313 ARG B O 1
ATOM 5306 N N . ASN B 1 314 ? 5.574 14.719 20.281 1 91.19 314 ASN B N 1
ATOM 5307 C CA . ASN B 1 314 ? 6.824 15.289 20.766 1 91.19 314 ASN B CA 1
ATOM 5308 C C . ASN B 1 314 ? 7.977 15.023 19.812 1 91.19 314 ASN B C 1
ATOM 5310 O O . ASN B 1 314 ? 8.164 13.883 19.359 1 91.19 314 ASN B O 1
ATOM 5314 N N . PHE B 1 315 ? 8.664 16.172 19.547 1 88.38 315 PHE B N 1
ATOM 5315 C CA . PHE B 1 315 ? 9.82 16 18.672 1 88.38 315 PHE B CA 1
ATOM 5316 C C . PHE B 1 315 ? 11.117 16.094 19.469 1 88.38 315 PHE B C 1
ATOM 5318 O O . PHE B 1 315 ? 11.141 16.641 20.578 1 88.38 315 PHE B O 1
ATOM 5325 N N . ASN B 1 316 ? 11.984 15.172 19.672 1 73.5 316 ASN B N 1
ATOM 5326 C CA . ASN B 1 316 ? 13.18 14.984 20.484 1 73.5 316 ASN B CA 1
ATOM 5327 C C . ASN B 1 316 ? 13.984 16.281 20.594 1 73.5 316 ASN B C 1
ATOM 5329 O O . ASN B 1 316 ? 15.094 16.281 21.125 1 73.5 316 ASN B O 1
ATOM 5333 N N . ASN B 1 317 ? 13.555 17.516 20.172 1 79.81 317 ASN B N 1
ATOM 5334 C CA . ASN B 1 317 ? 14.297 18.781 20.234 1 79.81 317 ASN B CA 1
ATOM 5335 C C . ASN B 1 317 ? 13.469 19.875 20.906 1 79.81 317 ASN B C 1
ATOM 5337 O O . ASN B 1 317 ? 13.43 21.016 20.422 1 79.81 317 ASN B O 1
ATOM 5341 N N . ASP B 1 318 ? 12.688 19.688 21.922 1 87.19 318 ASP B N 1
ATOM 5342 C CA . ASP B 1 318 ? 11.898 20.625 22.734 1 87.19 318 ASP B CA 1
ATOM 5343 C C . ASP B 1 318 ? 10.688 21.125 21.953 1 87.19 318 ASP B C 1
ATOM 5345 O O . ASP B 1 318 ? 10.109 22.156 22.281 1 87.19 318 ASP B O 1
ATOM 5349 N N . THR B 1 319 ? 10.445 20.578 20.828 1 93.38 319 THR B N 1
ATOM 5350 C CA . THR B 1 319 ? 9.281 20.984 20.031 1 93.38 319 THR B CA 1
ATOM 5351 C C . THR B 1 319 ? 8.18 19.938 20.125 1 93.38 319 THR B C 1
ATOM 5353 O O . THR B 1 319 ? 8.438 18.781 20.438 1 93.38 319 THR B O 1
ATOM 5356 N N . PHE B 1 320 ? 6.988 20.438 19.969 1 93.75 320 PHE B N 1
ATOM 5357 C CA . PHE B 1 320 ? 5.82 19.562 20.016 1 93.75 320 PHE B CA 1
ATOM 5358 C C . PHE B 1 320 ? 4.715 20.094 19.109 1 93.75 320 PHE B C 1
ATOM 5360 O O . PHE B 1 320 ? 4.809 21.203 18.594 1 93.75 320 PHE B O 1
ATOM 5367 N N . ARG B 1 321 ? 3.803 19.25 18.844 1 96.25 321 ARG B N 1
ATOM 5368 C CA . ARG B 1 321 ? 2.641 19.609 18.031 1 96.25 321 ARG B CA 1
ATOM 5369 C C . ARG B 1 321 ? 1.358 19.047 18.641 1 96.25 321 ARG B C 1
ATOM 5371 O O . ARG B 1 321 ? 1.313 17.891 19.062 1 96.25 321 ARG B O 1
ATOM 5378 N N . ILE B 1 322 ? 0.36 19.891 18.719 1 96.56 322 ILE B N 1
ATOM 5379 C CA . ILE B 1 322 ? -0.932 19.516 19.281 1 96.56 322 ILE B CA 1
ATOM 5380 C C . ILE B 1 322 ? -1.99 19.5 18.172 1 96.56 322 ILE B C 1
ATOM 5382 O O . ILE B 1 322 ? -2.34 20.562 17.641 1 96.56 322 ILE B O 1
ATOM 5386 N N . THR B 1 323 ? -2.516 18.344 17.906 1 98.38 323 THR B N 1
ATOM 5387 C CA . THR B 1 323 ? -3.615 18.234 16.953 1 98.38 323 THR B CA 1
ATOM 5388 C C . THR B 1 323 ? -4.891 18.844 17.531 1 98.38 323 THR B C 1
ATOM 5390 O O . THR B 1 323 ? -5.188 18.688 18.719 1 98.38 323 THR B O 1
ATOM 5393 N N . ILE B 1 324 ? -5.625 19.5 16.703 1 98.62 324 ILE B N 1
ATOM 5394 C CA . ILE B 1 324 ? -6.906 20.047 17.125 1 98.62 324 ILE B CA 1
ATOM 5395 C C . ILE B 1 324 ? -7.957 18.953 17.172 1 98.62 324 ILE B C 1
ATOM 5397 O O . ILE B 1 324 ? -8.25 18.312 16.156 1 98.62 324 ILE B O 1
ATOM 5401 N N . GLY B 1 325 ? -8.453 18.688 18.375 1 97.5 325 GLY B N 1
ATOM 5402 C CA . GLY B 1 325 ? -9.516 17.703 18.578 1 97.5 325 GLY B CA 1
ATOM 5403 C C . GLY B 1 325 ? -10.898 18.328 18.656 1 97.5 325 GLY B C 1
ATOM 5404 O O . GLY B 1 325 ? -11.133 19.391 18.094 1 97.5 325 GLY B O 1
ATOM 5405 N N . SER B 1 326 ? -11.828 17.625 19.219 1 96.56 326 SER B N 1
ATOM 5406 C CA . SER B 1 326 ? -13.148 18.188 19.5 1 96.56 326 SER B CA 1
ATOM 5407 C C . SER B 1 326 ? -13.062 19.297 20.547 1 96.56 326 SER B C 1
ATOM 5409 O O . SER B 1 326 ? -12.047 19.438 21.219 1 96.56 326 SER B O 1
ATOM 5411 N N . ARG B 1 327 ? -14.109 20.047 20.594 1 97.06 327 ARG B N 1
ATOM 5412 C CA . ARG B 1 327 ? -14.148 21.109 21.594 1 97.06 327 ARG B CA 1
ATOM 5413 C C . ARG B 1 327 ? -13.898 20.562 22.984 1 97.06 327 ARG B C 1
ATOM 5415 O O . ARG B 1 327 ? -13.148 21.141 23.766 1 97.06 327 ARG B O 1
ATOM 5422 N N . GLU B 1 328 ? -14.508 19.406 23.297 1 96 328 GLU B N 1
ATOM 5423 C CA . GLU B 1 328 ? -14.359 18.766 24.609 1 96 328 GLU B CA 1
ATOM 5424 C C . GLU B 1 328 ? -12.922 18.328 24.859 1 96 328 GLU B C 1
ATOM 5426 O O . GLU B 1 328 ? -12.383 18.531 25.938 1 96 328 GLU B O 1
ATOM 5431 N N . GLU B 1 329 ? -12.359 17.719 23.844 1 96 329 GLU B N 1
ATOM 5432 C CA . GLU B 1 329 ? -10.969 17.281 23.953 1 96 329 GLU B CA 1
ATOM 5433 C C . GLU B 1 329 ? -10.031 18.453 24.156 1 96 329 GLU B C 1
ATOM 5435 O O . GLU B 1 329 ? -9.125 18.406 24.984 1 96 329 GLU B O 1
ATOM 5440 N N . ASN B 1 330 ? -10.266 19.484 23.406 1 97.44 330 ASN B N 1
ATOM 5441 C CA . ASN B 1 330 ? -9.43 20.688 23.5 1 97.44 330 ASN B CA 1
ATOM 5442 C C . ASN B 1 330 ? -9.594 21.391 24.844 1 97.44 330 ASN B C 1
ATOM 5444 O O . ASN B 1 330 ? -8.617 21.859 25.438 1 97.44 330 ASN B O 1
ATOM 5448 N N . ASP B 1 331 ? -10.828 21.438 25.312 1 97.12 331 ASP B N 1
ATOM 5449 C CA . ASP B 1 331 ? -11.086 22.062 26.609 1 97.12 331 ASP B CA 1
ATOM 5450 C C . ASP B 1 331 ? -10.359 21.312 27.734 1 97.12 331 ASP B C 1
ATOM 5452 O O . ASP B 1 331 ? -9.812 21.938 28.641 1 97.12 331 ASP B O 1
ATOM 5456 N N . TYR B 1 332 ? -10.406 20.016 27.609 1 94.81 332 TYR B N 1
ATOM 5457 C CA . TYR B 1 332 ? -9.711 19.219 28.609 1 94.81 332 TYR B CA 1
ATOM 5458 C C . TYR B 1 332 ? -8.211 19.453 28.562 1 94.81 332 TYR B C 1
ATOM 5460 O O . TYR B 1 332 ? -7.559 19.625 29.594 1 94.81 332 TYR B O 1
ATOM 5468 N N . MET B 1 333 ? -7.68 19.469 27.406 1 94.69 333 MET B N 1
ATOM 5469 C CA . MET B 1 333 ? -6.254 19.719 27.219 1 94.69 333 MET B CA 1
ATOM 5470 C C . MET B 1 333 ? -5.863 21.078 27.766 1 94.69 333 MET B C 1
ATOM 5472 O O . MET B 1 333 ? -4.871 21.203 28.484 1 94.69 333 MET B O 1
ATOM 5476 N N . LEU B 1 334 ? -6.617 22.109 27.547 1 95.06 334 LEU B N 1
ATOM 5477 C CA . LEU B 1 334 ? -6.359 23.469 28.031 1 95.06 334 LEU B CA 1
ATOM 5478 C C . LEU B 1 334 ? -6.441 23.531 29.547 1 95.06 334 LEU B C 1
ATOM 5480 O O . LEU B 1 334 ? -5.633 24.203 30.188 1 95.06 334 LEU B O 1
ATOM 5484 N N . LYS B 1 335 ? -7.406 22.844 30.062 1 93.69 335 LYS B N 1
ATOM 5485 C CA . LYS B 1 335 ? -7.562 22.797 31.5 1 93.69 335 LYS B CA 1
ATOM 5486 C C . LYS B 1 335 ? -6.328 22.188 32.188 1 93.69 335 LYS B C 1
ATOM 5488 O O . LYS B 1 335 ? -5.828 22.719 33.156 1 93.69 335 LYS B O 1
ATOM 5493 N N . VAL B 1 336 ? -5.91 21.109 31.625 1 90.25 336 VAL B N 1
ATOM 5494 C CA . VAL B 1 336 ? -4.734 20.422 32.156 1 90.25 336 VAL B CA 1
ATOM 5495 C C . VAL B 1 336 ? -3.527 21.359 32.094 1 90.25 336 VAL B C 1
ATOM 5497 O O . VAL B 1 336 ? -2.746 21.438 33.062 1 90.25 336 VAL B O 1
ATOM 5500 N N . LEU B 1 337 ? -3.414 22.109 31.094 1 88.5 337 LEU B N 1
ATOM 5501 C CA . LEU B 1 337 ? -2.299 23.031 30.922 1 88.5 337 LEU B CA 1
ATOM 5502 C C . LEU B 1 337 ? -2.371 24.172 31.938 1 88.5 337 LEU B C 1
ATOM 5504 O O . LEU B 1 337 ? -1.353 24.562 32.5 1 88.5 337 LEU B O 1
ATOM 5508 N N . LYS B 1 338 ? -3.496 24.641 32.156 1 88.56 338 LYS B N 1
ATOM 5509 C CA . LYS B 1 338 ? -3.691 25.734 33.094 1 88.56 338 LYS B CA 1
ATOM 5510 C C . LYS B 1 338 ? -3.404 25.281 34.5 1 88.56 338 LYS B C 1
ATOM 5512 O O . LYS B 1 338 ? -2.797 26.031 35.281 1 88.56 338 LYS B O 1
ATOM 5517 N N . GLU B 1 339 ? -3.777 24.109 34.812 1 87.06 339 GLU B N 1
ATOM 5518 C CA . GLU B 1 339 ? -3.627 23.594 36.156 1 87.06 339 GLU B CA 1
ATOM 5519 C C . GLU B 1 339 ? -2.174 23.25 36.469 1 87.06 339 GLU B C 1
ATOM 5521 O O . GLU B 1 339 ? -1.709 23.406 37.594 1 87.06 339 GLU B O 1
ATOM 5526 N N . CYS B 1 340 ? -1.555 22.75 35.531 1 81.25 340 CYS B N 1
ATOM 5527 C CA . CYS B 1 340 ? -0.215 22.234 35.781 1 81.25 340 CYS B CA 1
ATOM 5528 C C . CYS B 1 340 ? 0.837 23.312 35.594 1 81.25 340 CYS B C 1
ATOM 5530 O O . CYS B 1 340 ? 1.922 23.25 36.156 1 81.25 340 CYS B O 1
ATOM 5532 N N . MET B 1 341 ? 0.555 24.25 34.781 1 75.62 341 MET B N 1
ATOM 5533 C CA . MET B 1 341 ? 1.611 25.188 34.438 1 75.62 341 MET B CA 1
ATOM 5534 C C . MET B 1 341 ? 1.385 26.531 35.125 1 75.62 341 MET B C 1
ATOM 5536 O O . MET B 1 341 ? 2.305 27.344 35.219 1 75.62 341 MET B O 1
ATOM 5540 N N . MET B 1 342 ? 0.144 26.766 35.5 1 67.44 342 MET B N 1
ATOM 5541 C CA . MET B 1 342 ? -0.102 28.047 36.156 1 67.44 342 MET B CA 1
ATOM 5542 C C . MET B 1 342 ? 0.124 27.969 37.656 1 67.44 342 MET B C 1
ATOM 5544 O O . MET B 1 342 ? -0.229 26.969 38.281 1 67.44 342 MET B O 1
ATOM 5548 N N . PRO B 1 343 ? 1.035 28.875 38.25 1 62.19 343 PRO B N 1
ATOM 5549 C CA . PRO B 1 343 ? 1.237 28.938 39.719 1 62.19 343 PRO B CA 1
ATOM 5550 C C . PRO B 1 343 ? -0.072 29.078 40.469 1 62.19 343 PRO B C 1
ATOM 5552 O O . PRO B 1 343 ? -1.045 29.641 39.969 1 62.19 343 PRO B O 1
#

Foldseek 3Di:
DDCPVPPPPPCPVQFAEFAPLFAQDADDPVLVVQLVVVVVPDDQVDFDDQQLQLLLCLVCVVVVHDSLQKGKALALLRVLLLVCLLFAAAPAEEEEEVVADCVNVVSNVVRNHYYHYDYADPLRHDDLVVSLVVCVVVVHQEYEAEACGVPNQDHDALVSVVVSLVSCLPHAYEYEDQFVLLQVHDCLVCLVVHQRYKYKYGCRHLLNVVVLRIIMIGHDSVVSVVSVVSDDTSRHGPSSSSSSSSSSVVVVVSNVSSVVLNVQLVVLQVLVVVLCVQLVNQKAWHRHSGQKIKIFHDPVQQVLCVVVRHDWADDPHRMTMTGRHDPVSSVVVSVSSCVPRHD/DPCPVPPPPPCPVQFAEFAPLFAQDADDPVLVVQLVVVVVPDDQVDFDDQQLQLLLCLVCVVVVHDSLQKGKALALLRVLLLVCLLFAAAPAEEEEEVVADCVNVVSNVVRNHYYHYDYADPLRHDDLVVSLVVCVVVVHQEYEAEACGVPNQDHDALVSVVVSLVSCLPHAYEYEDQFVLLQVHDCLVCLVVRQRYKYKYGCRHLLNVVVLRIIMIGHDSVVSVVSVVSDDTSRHGPSSSSSSSSSSVVVVVSNVSSVVLNVQLVVLQVLVVVLCVQLVNQKAWHRHSGQKIKIFHDPVLQVLCVVVRHDWADDPPRMTMTGRHDPVSSVVVSVSSCVPRHD

Solvent-accessible surface area (backbone atoms only — not comparable to full-atom values): 35692 Å² total; per-residue (Å²): 134,82,81,72,72,73,76,66,74,80,78,59,87,87,44,47,82,21,44,78,52,38,33,63,56,57,76,50,70,67,60,50,51,54,39,54,63,56,54,74,73,57,59,41,11,36,68,30,57,56,70,38,59,69,40,39,45,54,47,17,60,72,73,69,56,55,50,67,21,52,46,75,26,50,15,33,64,44,38,53,41,51,52,41,57,75,74,33,36,74,84,33,31,34,36,35,49,37,80,40,61,66,62,58,56,52,46,37,51,72,33,49,27,42,81,43,65,45,76,38,46,96,63,40,48,73,56,65,67,55,52,50,50,51,40,61,73,66,62,46,54,32,37,44,43,47,46,28,24,41,64,29,9,32,66,77,56,61,70,58,53,48,50,49,51,68,74,38,67,88,33,45,37,35,43,34,28,58,36,27,83,62,57,66,78,74,63,70,80,45,19,82,80,32,85,34,36,36,34,33,30,46,34,28,26,66,62,18,30,25,14,44,30,40,14,29,32,38,26,27,49,68,60,35,57,58,52,52,74,73,53,67,76,40,59,43,27,39,64,38,44,53,45,51,39,49,49,58,74,44,42,67,58,30,52,51,51,40,52,50,47,50,54,48,45,54,52,51,49,53,54,49,52,53,50,27,67,70,47,78,54,59,38,46,77,36,70,50,34,35,64,38,38,15,33,37,33,54,71,67,62,56,50,55,33,53,77,68,39,36,40,55,32,74,47,101,76,45,31,34,32,40,26,47,51,44,71,66,56,44,50,51,53,51,49,52,48,50,64,72,59,46,132,134,83,80,71,72,73,76,68,73,79,77,60,86,86,44,49,80,21,46,78,52,36,34,66,56,59,77,50,67,69,60,51,51,54,40,52,62,55,54,74,73,57,60,39,10,38,67,29,59,56,70,38,57,68,39,38,45,55,49,17,61,72,74,68,56,55,50,67,21,53,46,76,26,50,15,34,65,45,37,53,41,52,52,42,56,73,73,34,38,75,82,33,31,34,36,34,49,37,79,40,61,67,63,58,57,53,46,35,50,70,34,48,28,40,81,43,66,47,76,38,45,96,63,40,48,72,55,65,68,56,53,50,51,49,39,61,74,68,62,46,56,32,36,42,44,46,46,27,24,41,65,29,9,32,66,77,57,61,70,57,52,48,50,50,50,68,74,37,68,89,33,45,38,35,43,33,28,58,33,28,83,62,57,67,76,74,64,71,79,45,18,82,79,33,86,33,38,37,34,33,30,46,35,28,25,66,61,18,29,25,13,43,31,41,13,29,33,37,27,28,50,68,59,34,58,58,52,51,75,72,53,67,77,41,59,43,28,40,62,39,43,53,44,49,40,50,50,60,75,43,40,67,59,31,51,52,51,41,52,51,47,52,52,49,45,54,52,52,50,53,53,48,52,54,50,27,67,71,47,78,55,60,38,48,77,36,70,49,33,35,63,37,38,14,33,37,32,55,70,66,64,56,49,54,33,53,78,67,39,34,40,54,32,75,46,100,76,45,31,34,32,40,26,49,50,45,72,67,56,44,51,52,54,49,49,52,48,50,63,72,59,48,133

Nearest PDB structures (foldseek):
  1uu1-assembly1_A  TM=8.950E-01  e=2.166E-30  Thermotoga maritima
  7szp-assembly2_C  TM=9.111E-01  e=1.165E-28  Klebsiella pneumoniae
  7szp-assembly2_D  TM=8.817E-01  e=2.220E-28  Klebsiella pneumoniae
  3hdo-assembly1_B  TM=8.781E-01  e=1.165E-28  Geobacter metallireducens GS-15
  3ffh-assembly1_B  TM=8.577E-01  e=8.337E-30  Listeria innocua

Secondary structure (DSSP, 8-state):
------------TT-EEESS---SSPPPHHHHHHHHHHHTT--TTS---TT-HHHHHHHHHHHTS-GGGEEEESSHHHHHHHHHHHH--TT-EEEEEES--THHHHHHHHTT-EEEEEEPPTTS---HHHHHHHHHHHT-SEEEEESS-TTT-----HHHHHHHHHHTTTSEEEEE-TTHHHH----GGGGGT-TTEEEEEESSSTT--GGG--EEEEE-HHHHHHHHTTSPTT-S-HHHHHHHHHHHHTHHHHHHHHHHHHHHHHHHHHHHHHHHHHTTTSEEE---SSSEEEEEE-HHHHHHHHHTTEEEEEETTTEEEEE---HHHHHHHHHHHHHHH--/------------TT-EEESS---SSPPPHHHHHHHHHHHTT--TTS---TT-HHHHHHHHHHHTS-GGGEEEESSHHHHHHHHHHHH--TT-EEEEEES--THHHHHHHHTT-EEEEEEPPTTS---HHHHHHHHHHHT-SEEEEESS-TTT-----HHHHHHHHHHTTTSEEEEE-TTHHHH----GGGGGT-TTEEEEEESSSTT--GGG--EEEEE-HHHHHHHHTTSPTT-S-HHHHHHHHHHHHTHHHHHHHHHHHHHHHHHHHHHHHHHHHHTTTSEEE---SSSEEEEEE-HHHHHHHHHTTEEEEEETTTEEEEE---HHHHHHHHHHHHHHH--

Sequence (686 aa):
MKIVEEYKPLVIENGIKLNGNECFYNIGQDVLGEFFSKLKNIEFNRYPDSDSNLLKEKYAEYVGVNKGNIIVENGSDEAIGLIISAYIQKGKKVLTLNPDFSMYDFYVSSNEGELIKLACNEDGSYSVDDVIALGKKEKVDLIIFSNPNNPTGFAVEENKIKKILESFKDIIVVVDEAYIEFYGKSVIKEITNYENLLVTRTLSKAFGGASLRVGFLVGNERLIEKLNKFKVPYNVNTLSQTFGEVLIEKKEKMKFLRDLVIEERERVFIELKNIERKINGKIKFYPSNANFIFGRGDKLFIEVFKEKDISIRNFNNDTFRITIGSREENDYMLKVLKECMMPMKIVEEYKPLVIENGIKLNGNECFYNIGQDVLGEFFSKLKNIEFNRYPDSDSNLLKEKYAEYVGVNKGNIIVENGSDEAIGLIISAYIQKGKKVLTLNPDFSMYDFYVSSNEGELIKLACNEDGSYSVDDVIALGKKEKVDLIIFSNPNNPTGFAVEENKIKKILESFKDIIVVVDEAYIEFYGKSVIKEITNYENLLVTRTLSKAFGGASLRVGFLVGNERLIEKLNKFKVPYNVNTLSQTFGEVLIEKKEKMKFLRDLVIEERERVFIELKNIERKINGKIKFYPSNANFIFGRGDKLFIEVFKEKDISIRNFNNDTFRITIGSREENDYMLKVLKECMMP

Organism: NCBI:txid29372

pLDDT: mean 92.78, std 13.59, range [24.62, 98.94]